Protein AF-A0A2A6PRW2-F1 (afdb_monomer_lite)

pLDDT: mean 80.62, std 13.6, range [30.33, 98.0]

Sequence (685 aa):
MENVDKSEASGDIAGIALSLSGGGLRATFFHLGVVAALRDWSLNGQSGLSLLRKIYSVSGGSITAAFILSRWNELHGSDEEFQRTIRALKEFGGAGVRGRLIRRWILAWVFLLPRKVMGGRAAFLEREYNRLFGDTRFRDVYLKTPAAPDLETLATSFTTGQLCSLSRRGFHRGFPSTATPSLPGRDLITLKKAVAISSAFPPLFPPVLVTKESFSYPDEATFHPPKELLSDGGVFDNLGLVKSLADNDSNMIVVSDAGAKFDWRLKQRFRWIFQRAVRSTDIMMSEMAKSTLALARVNNPVVCSITSITGGRFEYLSSAAQEQLPFVRTDLDIFSPREIDSLIAHGYGVCSHELSLRGFLQNGKDSLPNICAQTILGEQDGSRLQNLVSELRKSAKRKLGFFDWSDPMPSIGLGILVGAILFAFCLVPITIGHLRFIIADQDRRLKEDKVMRAKLDYACHGVSAAALKDEAWTKVQLGDYEEASKTAASVQECSRNDPDPFNTLGSVAFLQGKYKDAVPLFRSAYDLLPSPYFAANLAESLMESAGLAAGTEESRARREAIQFYRNLQSETSAQLSSQRILYKLAKASFYEKDYVEAKRLIVQVSTSYSEEGAKGQARILESAILLAQPSQSENRTAESVFTEGVNADPKFWRQIFLGGRKNRSDPYDNIVRVLGDKAKIWLEK

Radius of gyration: 41.62 Å; chains: 1; bounding box: 90×64×113 Å

Structure (mmCIF, N/CA/C/O backbone):
data_AF-A0A2A6PRW2-F1
#
_entry.id   AF-A0A2A6PRW2-F1
#
loop_
_atom_site.group_PDB
_atom_site.id
_atom_site.type_symbol
_atom_site.label_atom_id
_atom_site.label_alt_id
_atom_site.label_comp_id
_atom_site.label_asym_id
_atom_site.label_entity_id
_atom_site.label_seq_id
_atom_site.pdbx_PDB_ins_code
_atom_site.Cartn_x
_atom_site.Cartn_y
_atom_site.Cartn_z
_atom_site.occupancy
_atom_site.B_iso_or_equiv
_atom_site.auth_seq_id
_atom_site.auth_comp_id
_atom_site.auth_asym_id
_atom_site.auth_atom_id
_atom_site.pdbx_PDB_model_num
ATOM 1 N N . MET A 1 1 ? -9.917 -18.069 43.923 1.00 34.34 1 MET A N 1
ATOM 2 C CA . MET A 1 1 ? -10.766 -17.139 44.689 1.00 34.34 1 MET A CA 1
ATOM 3 C C . MET A 1 1 ? -9.830 -16.203 45.417 1.00 34.34 1 MET A C 1
ATOM 5 O O . MET A 1 1 ? -9.321 -16.560 46.465 1.00 34.34 1 MET A O 1
ATOM 9 N N . GLU A 1 2 ? -9.547 -15.062 44.807 1.00 31.28 2 GLU A N 1
ATOM 10 C CA . GLU A 1 2 ? -8.948 -13.911 45.474 1.00 31.28 2 GLU A CA 1
ATOM 11 C C . GLU A 1 2 ? -9.945 -12.781 45.222 1.00 31.28 2 GLU A C 1
ATOM 13 O O . GLU A 1 2 ? -10.332 -12.538 44.076 1.00 31.28 2 GLU A O 1
ATOM 18 N N . ASN A 1 3 ? -10.489 -12.234 46.308 1.00 30.34 3 ASN A N 1
ATOM 19 C CA . ASN A 1 3 ? -11.488 -11.176 46.289 1.00 30.34 3 ASN A CA 1
ATOM 20 C C . ASN A 1 3 ? -10.843 -9.911 45.720 1.00 30.34 3 ASN A C 1
ATOM 22 O O . ASN A 1 3 ? -10.186 -9.173 46.444 1.00 30.34 3 ASN A O 1
ATOM 26 N N . VAL A 1 4 ? -11.030 -9.671 44.423 1.00 35.00 4 VAL A N 1
ATOM 27 C CA . VAL A 1 4 ? -10.905 -8.325 43.865 1.00 35.00 4 VAL A CA 1
ATOM 28 C C . VAL A 1 4 ? -12.111 -7.547 44.375 1.00 35.00 4 VAL A C 1
ATOM 30 O O . VAL A 1 4 ? -13.254 -7.931 44.108 1.00 35.00 4 VAL A O 1
ATOM 33 N N . ASP A 1 5 ? -11.841 -6.513 45.165 1.00 31.03 5 ASP A N 1
ATOM 34 C CA . ASP A 1 5 ? -12.830 -5.595 45.714 1.00 31.03 5 ASP A CA 1
ATOM 35 C C . ASP A 1 5 ? -13.797 -5.129 44.616 1.00 31.03 5 ASP A C 1
ATOM 37 O O . ASP A 1 5 ? -13.428 -4.455 43.655 1.00 31.03 5 ASP A O 1
ATOM 41 N N . LYS A 1 6 ? -15.073 -5.507 44.753 1.00 35.41 6 LYS A N 1
ATOM 42 C CA . LYS A 1 6 ? -16.162 -5.101 43.848 1.00 35.41 6 LYS A CA 1
ATOM 43 C C . LYS A 1 6 ? -16.572 -3.630 44.030 1.00 35.41 6 LYS A C 1
ATOM 45 O O . LYS A 1 6 ? -17.520 -3.194 43.384 1.00 35.41 6 LYS A O 1
ATOM 50 N N . SER A 1 7 ? -15.906 -2.883 44.911 1.00 30.33 7 SER A N 1
ATOM 51 C CA . SER A 1 7 ? -16.274 -1.523 45.323 1.00 30.33 7 SER A CA 1
ATOM 52 C C . SER A 1 7 ? -15.557 -0.402 44.558 1.00 30.33 7 SER A C 1
ATOM 54 O O . SER A 1 7 ? -16.018 0.732 44.628 1.00 30.33 7 SER A O 1
ATOM 56 N N . GLU A 1 8 ? -14.497 -0.681 43.787 1.00 36.78 8 GLU A N 1
ATOM 57 C CA . GLU A 1 8 ? -13.760 0.358 43.033 1.00 36.78 8 GLU A CA 1
ATOM 58 C C . GLU A 1 8 ? -14.161 0.484 41.548 1.00 36.78 8 GLU A C 1
ATOM 60 O O . GLU A 1 8 ? -13.784 1.445 40.880 1.00 36.78 8 GLU A O 1
ATOM 65 N N . ALA A 1 9 ? -14.958 -0.442 41.001 1.00 43.72 9 ALA A N 1
ATOM 66 C CA . ALA A 1 9 ? -15.296 -0.453 39.569 1.00 43.72 9 ALA A CA 1
ATOM 67 C C . ALA A 1 9 ? -16.363 0.584 39.149 1.00 43.72 9 ALA A C 1
ATOM 69 O O . ALA A 1 9 ? -16.657 0.712 37.963 1.00 43.72 9 ALA A O 1
ATOM 70 N N . SER A 1 10 ? -16.938 1.331 40.095 1.00 44.06 10 SER A N 1
ATOM 71 C CA . SER A 1 10 ? -17.953 2.364 39.847 1.00 44.06 10 SER A CA 1
ATOM 72 C C . SER A 1 10 ? -17.402 3.782 40.023 1.00 44.06 10 SER A C 1
ATOM 74 O O . SER A 1 10 ? -18.044 4.625 40.647 1.00 44.06 10 SER A O 1
ATOM 76 N N . GLY A 1 11 ? -16.200 4.056 39.514 1.00 52.59 11 GLY A N 1
ATOM 77 C CA . GLY A 1 11 ? -15.813 5.438 39.227 1.00 52.59 11 GLY A CA 1
ATOM 78 C C . GLY A 1 11 ? -16.686 5.993 38.095 1.00 52.59 11 GLY A C 1
ATOM 79 O O . GLY A 1 11 ? -17.028 5.254 37.170 1.00 52.59 11 GLY A O 1
ATOM 80 N N . ASP A 1 12 ? -17.054 7.275 38.151 1.00 65.06 12 ASP A N 1
ATOM 81 C CA . ASP A 1 12 ? -17.785 7.938 37.063 1.00 65.06 12 ASP A CA 1
ATOM 82 C C . ASP A 1 12 ? -16.985 7.824 35.753 1.00 65.06 12 ASP A C 1
ATOM 84 O O . ASP A 1 12 ? -15.947 8.467 35.579 1.00 65.06 12 ASP A O 1
ATOM 88 N N . ILE A 1 13 ? -17.435 6.981 34.816 1.00 74.62 13 ILE A N 1
ATOM 89 C CA . ILE A 1 13 ? -16.811 6.861 33.492 1.00 74.62 13 ILE A CA 1
ATOM 90 C C . ILE A 1 13 ? -17.079 8.164 32.730 1.00 74.62 13 ILE A C 1
ATOM 92 O O . ILE A 1 13 ? -18.201 8.431 32.308 1.00 74.62 13 ILE A O 1
ATOM 96 N N . ALA A 1 14 ? -16.038 8.978 32.551 1.00 76.69 14 ALA A N 1
ATOM 97 C CA . ALA A 1 14 ? -16.114 10.290 31.911 1.00 76.69 14 ALA A CA 1
ATOM 98 C C . ALA A 1 14 ? -15.819 10.216 30.401 1.00 76.69 14 ALA A C 1
ATOM 100 O O . ALA A 1 14 ? -16.185 11.118 29.632 1.00 76.69 14 ALA A O 1
ATOM 101 N N . GLY A 1 15 ? -15.153 9.143 29.959 1.00 90.31 15 GLY A N 1
ATOM 102 C CA . GLY A 1 15 ? -14.845 8.921 28.555 1.00 90.31 15 GLY A CA 1
ATOM 103 C C . GLY A 1 15 ? -14.191 7.575 28.264 1.00 90.31 15 GLY A C 1
ATOM 104 O O . GLY A 1 15 ? -13.433 7.041 29.074 1.00 90.31 15 GLY A O 1
ATOM 105 N N . ILE A 1 16 ? -14.469 7.058 27.069 1.00 93.50 16 ILE A N 1
ATOM 106 C CA . ILE A 1 16 ? -13.956 5.779 26.579 1.00 93.50 16 ILE A CA 1
ATOM 107 C C . ILE A 1 16 ? -12.965 6.012 25.440 1.00 93.50 16 ILE A C 1
ATOM 109 O O . ILE A 1 16 ? -13.280 6.693 24.456 1.00 93.50 16 ILE A O 1
ATOM 113 N N . ALA A 1 17 ? -11.799 5.378 25.549 1.00 95.56 17 ALA A N 1
ATOM 114 C CA . ALA A 1 17 ? -10.868 5.175 24.448 1.00 95.56 17 ALA A CA 1
ATOM 115 C C . ALA A 1 17 ? -11.062 3.769 23.866 1.00 95.56 17 ALA A C 1
ATOM 117 O O . ALA A 1 17 ? -10.886 2.768 24.562 1.00 95.56 17 ALA A O 1
ATOM 118 N N . LEU A 1 18 ? -11.417 3.686 22.584 1.00 97.31 18 LEU A N 1
ATOM 119 C CA . LEU A 1 18 ? -11.612 2.420 21.877 1.00 97.31 18 LEU A CA 1
ATOM 120 C C . LEU A 1 18 ? -10.427 2.137 20.957 1.00 97.31 18 LEU A C 1
ATOM 122 O O . LEU A 1 18 ? -10.163 2.883 20.020 1.00 97.31 18 LEU A O 1
ATOM 126 N N . SER A 1 19 ? -9.739 1.030 21.200 1.00 97.12 19 SER A N 1
ATOM 127 C CA . SER A 1 19 ? -8.628 0.550 20.379 1.00 97.12 19 SER A CA 1
ATOM 128 C C . SER A 1 19 ? -9.098 -0.609 19.495 1.00 97.12 19 SER A C 1
ATOM 130 O O . SER A 1 19 ? -9.563 -1.628 20.005 1.00 97.12 19 SER A O 1
ATOM 132 N N . LEU A 1 20 ? -9.026 -0.444 18.172 1.00 98.00 20 LEU A N 1
ATOM 133 C CA . LEU A 1 20 ? -9.483 -1.406 17.166 1.00 98.00 20 LEU A CA 1
ATOM 134 C C . LEU A 1 20 ? -8.294 -1.974 16.391 1.00 98.00 20 LEU A C 1
ATOM 136 O O . LEU A 1 20 ? -7.663 -1.275 15.590 1.00 98.00 20 LEU A O 1
ATOM 140 N N . SER A 1 21 ? -8.017 -3.254 16.619 1.00 96.31 21 SER A N 1
ATOM 141 C CA . SER A 1 21 ? -6.842 -3.921 16.069 1.00 96.31 21 SER A CA 1
ATOM 142 C C . SER A 1 21 ? -6.860 -4.129 14.545 1.00 96.31 21 SER A C 1
ATOM 144 O O . SER A 1 21 ? -7.905 -4.093 13.894 1.00 96.31 21 SER A O 1
ATOM 146 N N . GLY A 1 22 ? -5.699 -4.453 13.975 1.00 93.25 22 GLY A N 1
ATOM 147 C CA . GLY A 1 22 ? -5.582 -4.917 12.593 1.00 93.25 22 GLY A CA 1
ATOM 148 C C . GLY A 1 22 ? -6.087 -6.351 12.366 1.00 93.25 22 GLY A C 1
ATOM 149 O O . GLY A 1 22 ? -6.290 -7.130 13.295 1.00 93.25 22 GLY A O 1
ATOM 150 N N . GLY A 1 23 ? -6.265 -6.725 11.091 1.00 87.88 23 GLY A N 1
ATOM 151 C CA . GLY A 1 23 ? -6.724 -8.073 10.700 1.00 87.88 23 GLY A CA 1
ATOM 152 C C . GLY A 1 23 ? -7.661 -8.142 9.485 1.00 87.88 23 GLY A C 1
ATOM 153 O O . GLY A 1 23 ? -8.370 -9.138 9.321 1.00 87.88 23 GLY A O 1
ATOM 154 N N . GLY A 1 24 ? -7.683 -7.098 8.646 1.00 89.81 24 GLY A N 1
ATOM 155 C CA . GLY A 1 24 ? -8.518 -6.991 7.441 1.00 89.81 24 GLY A CA 1
ATOM 156 C C . GLY A 1 24 ? -10.017 -7.167 7.704 1.00 89.81 24 GLY A C 1
ATOM 157 O O . GLY A 1 24 ? -10.504 -6.757 8.754 1.00 89.81 24 GLY A O 1
ATOM 158 N N . LEU A 1 25 ? -10.760 -7.777 6.770 1.00 91.88 25 LEU A N 1
ATOM 159 C CA . LEU A 1 25 ? -12.229 -7.857 6.868 1.00 91.88 25 LEU A CA 1
ATOM 160 C C . LEU A 1 25 ? -12.722 -8.642 8.089 1.00 91.88 25 LEU A C 1
ATOM 162 O O . LEU A 1 25 ? -13.770 -8.315 8.642 1.00 91.88 25 LEU A O 1
ATOM 166 N N . ARG A 1 26 ? -11.955 -9.634 8.562 1.00 93.25 26 ARG A N 1
ATOM 167 C CA . ARG A 1 26 ? -12.293 -10.342 9.803 1.00 93.25 26 ARG A CA 1
ATOM 168 C C . ARG A 1 26 ? -12.357 -9.379 10.985 1.00 93.25 26 ARG A C 1
ATOM 170 O O . ARG A 1 26 ? -13.332 -9.389 11.731 1.00 93.25 26 ARG A O 1
ATOM 177 N N . ALA A 1 27 ? -11.322 -8.552 11.122 1.00 95.06 27 ALA A N 1
ATOM 178 C CA . ALA A 1 27 ? -11.268 -7.514 12.139 1.00 95.06 27 ALA A CA 1
ATOM 179 C C . ALA A 1 27 ? -12.405 -6.510 11.950 1.00 95.06 27 ALA A C 1
ATOM 181 O O . ALA A 1 27 ? -13.137 -6.243 12.894 1.00 95.06 27 ALA A O 1
ATOM 182 N N . THR A 1 28 ? -12.638 -6.050 10.718 1.00 96.19 28 THR A N 1
ATOM 183 C CA . THR A 1 28 ? -13.727 -5.117 10.397 1.00 96.19 28 THR A CA 1
ATOM 184 C C . THR A 1 28 ? -15.079 -5.582 10.951 1.00 96.19 28 THR A C 1
ATOM 186 O O . THR A 1 28 ? -15.748 -4.835 11.669 1.00 96.19 28 THR A O 1
ATOM 189 N N . PHE A 1 29 ? -15.468 -6.830 10.678 1.00 95.50 29 PHE A N 1
ATOM 190 C CA . PHE A 1 29 ? -16.764 -7.362 11.107 1.00 95.50 29 PHE A CA 1
ATOM 191 C C . PHE A 1 29 ? -16.826 -7.702 12.596 1.00 95.50 29 PHE A C 1
ATOM 193 O O . PHE A 1 29 ? -17.838 -7.422 13.233 1.00 95.50 29 PHE A O 1
ATOM 200 N N . PHE A 1 30 ? -15.743 -8.214 13.181 1.00 96.19 30 PHE A N 1
ATOM 201 C CA . PHE A 1 30 ? -15.678 -8.419 14.629 1.00 96.19 30 PHE A CA 1
ATOM 202 C C . PHE A 1 30 ? -15.814 -7.094 15.397 1.00 96.19 30 PHE A C 1
ATOM 204 O O . PHE A 1 30 ? -16.624 -6.980 16.317 1.00 96.19 30 PHE A O 1
ATOM 211 N N . HIS A 1 31 ? -15.090 -6.053 14.974 1.00 97.44 31 HIS A N 1
ATOM 212 C CA . HIS A 1 31 ? -15.161 -4.721 15.577 1.00 97.44 31 HIS A CA 1
ATOM 213 C C . HIS A 1 31 ? -16.538 -4.076 15.420 1.00 97.44 31 HIS A C 1
ATOM 215 O O . HIS A 1 31 ? -16.992 -3.389 16.330 1.00 97.44 31 HIS A O 1
ATOM 221 N N . LEU A 1 32 ? -17.231 -4.320 14.302 1.00 95.44 32 LEU A N 1
ATOM 222 C CA . LEU A 1 32 ? -18.607 -3.856 14.128 1.00 95.44 32 LEU A CA 1
ATOM 223 C C . LEU A 1 32 ? -19.544 -4.460 15.188 1.00 95.44 32 LEU A C 1
ATOM 225 O O . LEU A 1 32 ? -20.414 -3.759 15.698 1.00 95.44 32 LEU A O 1
ATOM 229 N N . GLY A 1 33 ? -19.327 -5.725 15.563 1.00 94.19 33 GLY A N 1
ATOM 230 C CA . GLY A 1 33 ? -20.017 -6.371 16.681 1.00 94.19 33 GLY A CA 1
ATOM 231 C C . GLY A 1 33 ? -19.743 -5.696 18.026 1.00 94.19 33 GLY A C 1
ATOM 232 O O . GLY A 1 33 ? -20.675 -5.398 18.767 1.00 94.19 33 GLY A O 1
ATOM 233 N N . VAL A 1 34 ? -18.477 -5.380 18.317 1.00 95.38 34 VAL A N 1
ATOM 234 C CA . VAL A 1 34 ? -18.088 -4.648 19.540 1.00 95.38 34 VAL A CA 1
ATOM 235 C C . VAL A 1 34 ? -18.742 -3.266 19.600 1.00 95.38 34 VAL A C 1
ATOM 237 O O . VAL A 1 34 ? -19.254 -2.856 20.636 1.00 95.38 34 VAL A O 1
ATOM 240 N N . VAL A 1 35 ? -18.785 -2.556 18.477 1.00 94.56 35 VAL A N 1
ATOM 241 C CA . VAL A 1 35 ? -19.424 -1.236 18.378 1.00 94.56 35 VAL A CA 1
ATOM 242 C C . VAL A 1 35 ? -20.932 -1.338 18.583 1.00 94.56 35 VAL A C 1
ATOM 244 O O . VAL A 1 35 ? -21.507 -0.504 19.276 1.00 94.56 35 VAL A O 1
ATOM 247 N N . ALA A 1 36 ? -21.572 -2.374 18.038 1.00 91.94 36 ALA A N 1
ATOM 248 C CA . ALA A 1 36 ? -22.978 -2.652 18.304 1.00 91.94 36 ALA A CA 1
ATOM 249 C C . ALA A 1 36 ? -23.238 -2.939 19.795 1.00 91.94 36 ALA A C 1
ATOM 251 O O . ALA A 1 36 ? -24.240 -2.480 20.336 1.00 91.94 36 ALA A O 1
ATOM 252 N N . ALA A 1 37 ? -22.328 -3.636 20.484 1.00 91.00 37 ALA A N 1
ATOM 253 C CA . ALA A 1 37 ? -22.442 -3.862 21.925 1.00 91.00 37 ALA A CA 1
ATOM 254 C C . ALA A 1 37 ? -22.290 -2.561 22.726 1.00 91.00 37 ALA A C 1
ATOM 256 O O . ALA A 1 37 ? -23.057 -2.334 23.655 1.00 91.00 37 ALA A O 1
ATOM 257 N N . LEU A 1 38 ? -21.365 -1.677 22.338 1.00 91.75 38 LEU A N 1
ATOM 258 C CA . LEU A 1 38 ? -21.213 -0.353 22.955 1.00 91.75 38 LEU A CA 1
ATOM 259 C C . LEU A 1 38 ? -22.407 0.573 22.687 1.00 91.75 38 LEU A C 1
ATOM 261 O O . LEU A 1 38 ? -22.730 1.399 23.534 1.00 91.75 38 LEU A O 1
ATOM 265 N N . ARG A 1 39 ? -23.068 0.442 21.531 1.00 90.12 39 ARG A N 1
ATOM 266 C CA . ARG A 1 39 ? -24.319 1.151 21.220 1.00 90.12 39 ARG A CA 1
ATOM 267 C C . ARG A 1 39 ? -25.448 0.733 22.150 1.00 90.12 39 ARG A C 1
ATOM 269 O O . ARG A 1 39 ? -26.171 1.584 22.654 1.00 90.12 39 ARG A O 1
ATOM 276 N N . ASP A 1 40 ? -25.602 -0.571 22.335 1.00 86.81 40 ASP A N 1
ATOM 277 C CA . ASP A 1 40 ? -26.692 -1.145 23.121 1.00 86.81 40 ASP A CA 1
ATOM 278 C C . ASP A 1 40 ? -26.442 -1.061 24.632 1.00 86.81 40 ASP A C 1
ATOM 280 O O . ASP A 1 40 ? -27.383 -1.110 25.424 1.00 86.81 40 ASP A O 1
ATOM 284 N N . TRP A 1 41 ? -25.181 -0.940 25.040 1.00 86.94 41 TRP A N 1
ATOM 285 C CA . TRP A 1 41 ? -24.815 -0.689 26.422 1.00 86.94 41 TRP A CA 1
ATOM 286 C C . TRP A 1 41 ? -25.115 0.762 26.804 1.00 86.94 41 TRP A C 1
ATOM 288 O O . TRP A 1 41 ? -24.783 1.700 26.081 1.00 86.94 41 TRP A O 1
ATOM 298 N N . SER A 1 42 ? -25.723 0.936 27.976 1.00 83.62 42 SER A N 1
ATOM 299 C CA . SER A 1 42 ? -26.036 2.235 28.557 1.00 83.62 42 SER A CA 1
ATOM 300 C C . SER A 1 42 ? -25.487 2.323 29.975 1.00 83.62 42 SER A C 1
ATOM 302 O O . SER A 1 42 ? -25.660 1.400 30.772 1.00 83.62 42 SER A O 1
ATOM 304 N N . LEU A 1 43 ? -24.894 3.467 30.300 1.00 82.38 43 LEU A N 1
ATOM 305 C CA . LEU A 1 43 ? -24.426 3.831 31.630 1.00 82.38 43 LEU A CA 1
ATOM 306 C C . LEU A 1 43 ? -24.956 5.230 31.961 1.00 82.38 43 LEU A C 1
ATOM 308 O O . LEU A 1 43 ? -24.792 6.156 31.172 1.00 82.38 43 LEU A O 1
ATOM 312 N N . ASN A 1 44 ? -25.626 5.385 33.106 1.00 79.00 44 ASN A N 1
ATOM 313 C CA . ASN A 1 44 ? -26.205 6.663 33.550 1.00 79.00 44 ASN A CA 1
ATOM 314 C C . ASN A 1 44 ? -27.109 7.348 32.497 1.00 79.00 44 ASN A C 1
ATOM 316 O O . ASN A 1 44 ? -27.120 8.568 32.362 1.00 79.00 44 ASN A O 1
ATOM 320 N N . GLY A 1 45 ? -27.861 6.553 31.725 1.00 77.88 45 GLY A N 1
ATOM 321 C CA . GLY A 1 45 ? -28.759 7.043 30.671 1.00 77.88 45 GLY A CA 1
ATOM 322 C C . GLY A 1 45 ? -28.065 7.480 29.374 1.00 77.88 45 GLY A C 1
ATOM 323 O O . GLY A 1 45 ? -28.740 7.955 28.464 1.00 77.88 45 GLY A O 1
ATOM 324 N N . GLN A 1 46 ? -26.744 7.315 29.266 1.00 83.06 46 GLN A N 1
ATOM 325 C CA . GLN A 1 46 ? -25.980 7.557 28.045 1.00 83.06 46 GLN A CA 1
ATOM 326 C C . GLN A 1 46 ? -25.556 6.233 27.417 1.00 83.06 46 GLN A C 1
ATOM 328 O O . GLN A 1 46 ? -25.099 5.327 28.113 1.00 83.06 46 GLN A O 1
ATOM 333 N N . SER A 1 47 ? -25.670 6.125 26.092 1.00 87.06 47 SER A N 1
ATOM 334 C CA . SER A 1 47 ? -25.114 4.973 25.378 1.00 87.06 47 SER A CA 1
ATOM 335 C C . SER A 1 47 ? -23.585 4.964 25.474 1.00 87.06 47 SER A C 1
ATOM 337 O O . SER A 1 47 ? -22.951 6.023 25.522 1.00 87.06 47 SER A O 1
ATOM 339 N N . GLY A 1 48 ? -22.968 3.784 25.426 1.00 88.31 48 GLY A N 1
ATOM 340 C CA . GLY A 1 48 ? -21.512 3.653 25.384 1.00 88.31 48 GLY A CA 1
ATOM 341 C C . GLY A 1 48 ? -20.878 4.356 24.180 1.00 88.31 48 GLY A C 1
ATOM 342 O O . GLY A 1 48 ? -19.762 4.860 24.286 1.00 88.31 48 GLY A O 1
ATOM 343 N N . LEU A 1 49 ? -21.595 4.469 23.053 1.00 90.25 49 LEU A N 1
ATOM 344 C CA . LEU A 1 49 ? -21.146 5.286 21.918 1.00 90.25 49 LEU A CA 1
ATOM 345 C C . LEU A 1 49 ? -21.063 6.773 22.268 1.00 90.25 49 LEU A C 1
ATOM 347 O O . LEU A 1 49 ? -20.117 7.436 21.857 1.00 90.25 49 LEU A O 1
ATOM 351 N N . SER A 1 50 ? -22.006 7.296 23.049 1.00 90.19 50 SER A N 1
ATOM 352 C CA . SER A 1 50 ? -22.003 8.701 23.474 1.00 90.19 50 SER A CA 1
ATOM 353 C C . SER A 1 50 ? -20.863 9.021 24.449 1.00 90.19 50 SER A C 1
ATOM 355 O O . SER A 1 50 ? -20.411 10.163 24.515 1.00 90.19 50 SER A O 1
ATOM 357 N N . LEU A 1 51 ? -20.362 8.011 25.166 1.00 91.56 51 LEU A N 1
ATOM 358 C CA . LEU A 1 51 ? -19.190 8.115 26.042 1.00 91.56 51 LEU A CA 1
ATOM 359 C C . LEU A 1 51 ? -17.859 8.002 25.281 1.00 91.56 51 LEU A C 1
ATOM 361 O O . LEU A 1 51 ? -16.791 8.213 25.863 1.00 91.56 51 LEU A O 1
ATOM 365 N N . LEU A 1 52 ? -17.888 7.668 23.991 1.00 93.38 52 LEU A N 1
ATOM 366 C CA . LEU A 1 52 ? -16.687 7.459 23.197 1.00 93.38 52 LEU A CA 1
ATOM 367 C C . LEU A 1 52 ? -15.995 8.791 22.891 1.00 93.38 52 LEU A C 1
ATOM 369 O O . LEU A 1 52 ? -16.549 9.662 22.225 1.00 93.38 52 LEU A O 1
ATOM 373 N N . ARG A 1 53 ? -14.758 8.950 23.369 1.00 93.38 53 ARG A N 1
ATOM 374 C CA . ARG A 1 53 ? -13.965 10.177 23.180 1.00 93.38 53 ARG A CA 1
ATOM 375 C C . ARG A 1 53 ? -12.937 10.035 22.076 1.00 93.38 53 ARG A C 1
ATOM 377 O O . ARG A 1 53 ? -12.747 10.966 21.295 1.00 93.38 53 ARG A O 1
ATOM 384 N N . LYS A 1 54 ? -12.283 8.875 22.016 1.00 94.06 54 LYS A N 1
ATOM 385 C CA . LYS A 1 54 ? -11.218 8.592 21.056 1.00 94.06 54 LYS A CA 1
ATOM 386 C C . LYS A 1 54 ? -11.305 7.183 20.503 1.00 94.06 54 LYS A C 1
ATOM 388 O O . LYS A 1 54 ? -11.641 6.241 21.221 1.00 94.06 54 LYS A O 1
ATOM 393 N N . ILE A 1 55 ? -10.948 7.047 19.231 1.00 97.06 55 ILE A N 1
ATOM 394 C CA . ILE A 1 55 ? -10.777 5.759 18.565 1.00 97.06 55 ILE A CA 1
ATOM 395 C C . ILE A 1 55 ? -9.355 5.676 18.020 1.00 97.06 55 ILE A C 1
ATOM 397 O O . ILE A 1 55 ? -8.948 6.518 17.225 1.00 97.06 55 ILE A O 1
ATOM 401 N N . TYR A 1 56 ? -8.632 4.626 18.387 1.00 96.88 56 TYR A N 1
ATOM 402 C CA . TYR A 1 56 ? -7.349 4.257 17.797 1.00 96.88 56 TYR A CA 1
ATOM 403 C C . TYR A 1 56 ? -7.578 3.055 16.902 1.00 96.88 56 TYR A C 1
ATOM 405 O O . TYR A 1 56 ? -8.184 2.075 17.327 1.00 96.88 56 TYR A O 1
ATOM 413 N N . SER A 1 57 ? -7.154 3.126 15.645 1.00 97.69 57 SER A N 1
ATOM 414 C CA . SER A 1 57 ? -7.510 2.091 14.676 1.00 97.69 57 SER A CA 1
ATOM 415 C C . SER A 1 57 ? -6.354 1.698 13.777 1.00 97.69 57 SER A C 1
ATOM 417 O O . SER A 1 57 ? -5.548 2.542 13.381 1.00 97.69 57 SER A O 1
ATOM 419 N N . VAL A 1 58 ? -6.317 0.413 13.430 1.00 96.44 58 VAL A N 1
ATOM 420 C CA . VAL A 1 58 ? -5.285 -0.178 12.579 1.00 96.44 58 VAL A CA 1
ATOM 421 C C . VAL A 1 58 ? -5.941 -1.022 11.491 1.00 96.44 58 VAL A C 1
ATOM 423 O O . VAL A 1 58 ? -6.761 -1.888 11.789 1.00 96.44 58 VAL A O 1
ATOM 426 N N . SER A 1 59 ? -5.557 -0.832 10.228 1.00 94.44 59 SER A N 1
ATOM 427 C CA . SER A 1 59 ? -5.897 -1.730 9.116 1.00 94.44 59 SER A CA 1
ATOM 428 C C . SER A 1 59 ? -7.406 -2.025 9.020 1.00 94.44 59 SER A C 1
ATOM 430 O O . SER A 1 59 ? -8.207 -1.117 8.798 1.00 94.44 59 SER A O 1
ATOM 432 N N . GLY A 1 60 ? -7.830 -3.279 9.226 1.00 94.19 60 GLY A N 1
ATOM 433 C CA . GLY A 1 60 ? -9.245 -3.674 9.276 1.00 94.19 60 GLY A CA 1
ATOM 434 C C . GLY A 1 60 ? -10.082 -2.921 10.322 1.00 94.19 60 GLY A C 1
ATOM 435 O O . GLY A 1 60 ? -11.248 -2.619 10.058 1.00 94.19 60 GLY A O 1
ATOM 436 N N . GLY A 1 61 ? -9.487 -2.558 11.462 1.00 96.88 61 GLY A N 1
ATOM 437 C CA . GLY A 1 61 ? -10.083 -1.674 12.461 1.00 96.88 61 GLY A CA 1
ATOM 438 C C . GLY A 1 61 ? -10.305 -0.257 11.944 1.00 96.88 61 GLY A C 1
ATOM 439 O O . GLY A 1 61 ? -11.334 0.340 12.250 1.00 96.88 61 GLY A O 1
ATOM 440 N N . SER A 1 62 ? -9.419 0.263 11.090 1.00 97.75 62 SER A N 1
ATOM 441 C CA . SER A 1 62 ? -9.586 1.587 10.472 1.00 97.75 62 SER A CA 1
ATOM 442 C C . SER A 1 62 ? -10.744 1.633 9.481 1.00 97.75 62 SER A C 1
ATOM 444 O O . SER A 1 62 ? -11.391 2.670 9.365 1.00 97.75 62 SER A O 1
ATOM 446 N N . ILE A 1 63 ? -11.064 0.514 8.819 1.00 96.94 63 ILE A N 1
ATOM 447 C CA . ILE A 1 63 ? -12.264 0.412 7.973 1.00 96.94 63 ILE A CA 1
ATOM 448 C C . ILE A 1 63 ? -13.515 0.649 8.827 1.00 96.94 63 ILE A C 1
ATOM 450 O O . ILE A 1 63 ? -14.331 1.508 8.494 1.00 96.94 63 ILE A O 1
ATOM 454 N N . THR A 1 64 ? -13.641 -0.067 9.948 1.00 97.19 64 THR A N 1
ATOM 455 C CA . THR A 1 64 ? -14.777 0.068 10.872 1.00 97.19 64 THR A CA 1
ATOM 456 C C . THR A 1 64 ? -14.808 1.444 11.528 1.00 97.19 64 THR A C 1
ATOM 458 O O . THR A 1 64 ? -15.855 2.084 11.543 1.00 97.19 64 THR A O 1
ATOM 461 N N . ALA A 1 65 ? -13.667 1.942 12.004 1.00 97.31 65 ALA A N 1
ATOM 462 C CA . ALA A 1 65 ? -13.569 3.237 12.667 1.00 97.31 65 ALA A CA 1
ATOM 463 C C . ALA A 1 65 ? -13.975 4.400 11.751 1.00 97.31 65 ALA A C 1
ATOM 465 O O . ALA A 1 65 ? -14.806 5.224 12.127 1.00 97.31 65 ALA A O 1
ATOM 466 N N . ALA A 1 66 ? -13.438 4.446 10.527 1.00 96.81 66 ALA A N 1
ATOM 467 C CA . ALA A 1 66 ? -13.792 5.474 9.554 1.00 96.81 66 ALA A CA 1
ATOM 468 C C . ALA A 1 66 ? -15.251 5.350 9.098 1.00 96.81 66 ALA A C 1
ATOM 470 O O . ALA A 1 66 ? -15.916 6.363 8.883 1.00 96.81 66 ALA A O 1
ATOM 471 N N . PHE A 1 67 ? -15.769 4.121 8.983 1.00 95.88 67 PHE A N 1
ATOM 472 C CA . PHE A 1 67 ? -17.175 3.879 8.669 1.00 95.88 67 PHE A CA 1
ATOM 473 C C . PHE A 1 67 ? -18.089 4.457 9.745 1.00 95.88 67 PHE A C 1
ATOM 475 O O . PHE A 1 67 ? -18.994 5.225 9.417 1.00 95.88 67 PHE A O 1
ATOM 482 N N . ILE A 1 68 ? -17.790 4.172 11.012 1.00 93.25 68 ILE A N 1
ATOM 483 C CA . ILE A 1 68 ? -18.539 4.682 12.159 1.00 93.25 68 ILE A CA 1
ATOM 484 C C . ILE A 1 68 ? -18.472 6.196 12.236 1.00 93.25 68 ILE A C 1
ATOM 486 O O . ILE A 1 68 ? -19.504 6.849 12.352 1.00 93.25 68 ILE A O 1
ATOM 490 N N . LEU A 1 69 ? -17.271 6.756 12.096 1.00 94.12 69 LEU A N 1
ATOM 491 C CA . LEU A 1 69 ? -17.070 8.196 12.110 1.00 94.12 69 LEU A CA 1
ATOM 492 C C . LEU A 1 69 ? -17.903 8.874 11.009 1.00 94.12 69 LEU A C 1
ATOM 494 O O . LEU A 1 69 ? -18.651 9.806 11.283 1.00 94.12 69 LEU A O 1
ATOM 498 N N . SER A 1 70 ? -17.843 8.363 9.774 1.00 93.81 70 SER A N 1
ATOM 499 C CA . SER A 1 70 ? -18.553 8.940 8.621 1.00 93.81 70 SER A CA 1
ATOM 500 C C . SER A 1 70 ? -20.083 8.910 8.724 1.00 93.81 70 SER A C 1
ATOM 502 O O . SER A 1 70 ? -20.744 9.646 7.995 1.00 93.81 70 SER A O 1
ATOM 504 N N . ARG A 1 71 ? -20.637 8.056 9.594 1.00 92.88 71 ARG A N 1
ATOM 505 C CA . ARG A 1 71 ? -22.077 7.777 9.744 1.00 92.88 71 ARG A CA 1
ATOM 506 C C . ARG A 1 71 ? -22.534 7.913 11.200 1.00 92.88 71 ARG A C 1
ATOM 508 O O . ARG A 1 71 ? -23.504 7.289 11.614 1.00 92.88 71 ARG A O 1
ATOM 515 N N . TRP A 1 72 ? -21.829 8.723 11.991 1.00 92.62 72 TRP A N 1
ATOM 516 C CA . TRP A 1 72 ? -21.990 8.778 13.448 1.00 92.62 72 TRP A CA 1
ATOM 517 C C . TRP A 1 72 ? -23.432 9.031 13.909 1.00 92.62 72 TRP A C 1
ATOM 519 O O . TRP A 1 72 ? -23.908 8.362 14.826 1.00 92.62 72 TRP A O 1
ATOM 529 N N . ASN A 1 73 ? -24.139 9.955 13.248 1.00 90.81 73 ASN A N 1
ATOM 530 C CA . ASN A 1 73 ? -25.526 10.293 13.584 1.00 90.81 73 ASN A CA 1
ATOM 531 C C . ASN A 1 73 ? -26.482 9.125 13.295 1.00 90.81 73 ASN A C 1
ATOM 533 O O . ASN A 1 73 ? -27.283 8.773 14.153 1.00 90.81 73 ASN A O 1
ATOM 537 N N . GLU A 1 74 ? -26.353 8.490 12.127 1.00 89.81 74 GLU A N 1
ATOM 538 C CA . GLU A 1 74 ? -27.184 7.345 11.718 1.00 89.81 74 GLU A CA 1
ATOM 539 C C . GLU A 1 74 ? -27.017 6.155 12.677 1.00 89.81 74 GLU A C 1
ATOM 541 O O . GLU A 1 74 ? -27.955 5.406 12.936 1.00 89.81 74 GLU A O 1
ATOM 546 N N . LEU A 1 75 ? -25.822 5.992 13.257 1.00 87.44 75 LEU A N 1
ATOM 547 C CA . LEU A 1 75 ? -25.541 4.917 14.212 1.00 87.44 75 LEU A CA 1
ATOM 548 C C . LEU A 1 75 ? -26.169 5.147 15.596 1.00 87.44 75 LEU A C 1
ATOM 550 O O . LEU A 1 75 ? -26.406 4.174 16.314 1.00 87.44 75 LEU A O 1
ATOM 554 N N . HIS A 1 76 ? -26.465 6.401 15.950 1.00 86.69 76 HIS A N 1
ATOM 555 C CA . HIS A 1 76 ? -27.265 6.762 17.129 1.00 86.69 76 HIS A CA 1
ATOM 556 C C . HIS A 1 76 ? -28.776 6.699 16.860 1.00 86.69 76 HIS A C 1
ATOM 558 O O . HIS A 1 76 ? -29.566 6.866 17.788 1.00 86.69 76 HIS A O 1
ATOM 564 N N . GLY A 1 77 ? -29.173 6.476 15.605 1.00 86.00 77 GLY A N 1
ATOM 565 C CA . GLY A 1 77 ? -30.561 6.357 15.190 1.00 86.00 77 GLY A CA 1
ATOM 566 C C . GLY A 1 77 ? -31.246 5.078 15.674 1.00 86.00 77 GLY A C 1
ATOM 567 O O . GLY A 1 77 ? -30.729 4.316 16.504 1.00 86.00 77 GLY A O 1
ATOM 568 N N . SER A 1 78 ? -32.435 4.829 15.122 1.00 87.00 78 SER A N 1
ATOM 569 C CA . SER A 1 78 ? -33.219 3.632 15.441 1.00 87.00 78 SER A CA 1
ATOM 570 C C . SER A 1 78 ? -32.487 2.346 15.037 1.00 87.00 78 SER A C 1
ATOM 572 O O . SER A 1 78 ? -31.532 2.362 14.255 1.00 87.00 78 SER A O 1
ATOM 574 N N . ASP A 1 79 ? -32.940 1.201 15.549 1.00 83.88 79 ASP A N 1
ATOM 575 C CA . ASP A 1 79 ? -32.361 -0.096 15.184 1.00 83.88 79 ASP A CA 1
ATOM 576 C C . ASP A 1 79 ? -32.457 -0.358 13.668 1.00 83.88 79 ASP A C 1
ATOM 578 O O . ASP A 1 79 ? -31.526 -0.916 13.083 1.00 83.88 79 ASP A O 1
ATOM 582 N N . GLU A 1 80 ? -33.530 0.089 13.005 1.00 85.38 80 GLU A N 1
ATOM 583 C CA . GLU A 1 80 ? -33.707 -0.019 11.551 1.00 85.38 80 GLU A CA 1
ATOM 584 C C . GLU A 1 80 ? -32.740 0.876 10.771 1.00 85.38 80 GLU A C 1
ATOM 586 O O . GLU A 1 80 ? -32.240 0.474 9.715 1.00 85.38 80 GLU A O 1
ATOM 591 N N . GLU A 1 81 ? -32.486 2.089 11.264 1.00 89.00 81 GLU A N 1
ATOM 592 C CA . GLU A 1 81 ? -31.514 2.999 10.662 1.00 89.00 81 GLU A CA 1
ATOM 593 C C . GLU A 1 81 ? -30.108 2.412 10.765 1.00 89.00 81 GLU A C 1
ATOM 595 O O . GLU A 1 81 ? -29.446 2.239 9.740 1.00 89.00 81 GLU A O 1
ATOM 600 N N . PHE A 1 82 ? -29.728 1.947 11.957 1.00 88.00 82 PHE A N 1
ATOM 601 C CA . PHE A 1 82 ? -28.470 1.246 12.181 1.00 88.00 82 PHE A CA 1
ATOM 602 C C . PHE A 1 82 ? -28.305 0.047 11.228 1.00 88.00 82 PHE A C 1
ATOM 604 O O . PHE A 1 82 ? -27.261 -0.081 10.582 1.00 88.00 82 PHE A O 1
ATOM 611 N N . GLN A 1 83 ? -29.338 -0.796 11.057 1.00 85.25 83 GLN A N 1
ATOM 612 C CA . GLN A 1 83 ? -29.308 -1.914 10.094 1.00 85.25 83 GLN A CA 1
ATOM 613 C C . GLN A 1 83 ? -29.026 -1.461 8.666 1.00 85.25 83 GLN A C 1
ATOM 615 O O . GLN A 1 83 ? -28.234 -2.076 7.943 1.00 85.25 83 GLN A O 1
ATOM 620 N N . ARG A 1 84 ? -29.738 -0.421 8.228 1.00 88.69 84 ARG A N 1
ATOM 621 C CA . ARG A 1 84 ? -29.625 0.102 6.869 1.00 88.69 84 ARG A CA 1
ATOM 622 C C . ARG A 1 84 ? -28.220 0.635 6.630 1.00 88.69 84 ARG A C 1
ATOM 624 O O . ARG A 1 84 ? -27.639 0.337 5.589 1.00 88.69 84 ARG A O 1
ATOM 631 N N . THR A 1 85 ? -27.668 1.346 7.607 1.00 90.88 85 THR A N 1
ATOM 632 C CA . THR A 1 85 ? -26.319 1.902 7.553 1.00 90.88 85 THR A CA 1
ATOM 633 C C . THR A 1 85 ? -25.287 0.786 7.424 1.00 90.88 85 THR A C 1
ATOM 635 O O . THR A 1 85 ? -24.559 0.745 6.431 1.00 90.88 85 THR A O 1
ATOM 638 N N . ILE A 1 86 ? -25.255 -0.186 8.345 1.00 90.81 86 ILE A N 1
ATOM 639 C CA . ILE A 1 86 ? -24.222 -1.239 8.339 1.00 90.81 86 ILE A CA 1
ATOM 640 C C . ILE A 1 86 ? -24.283 -2.168 7.118 1.00 90.81 86 ILE A C 1
ATOM 642 O O . ILE A 1 86 ? -23.281 -2.810 6.794 1.00 90.81 86 ILE A O 1
ATOM 646 N N . ARG A 1 87 ? -25.427 -2.245 6.419 1.00 90.12 87 ARG A N 1
ATOM 647 C CA . ARG A 1 87 ? -25.580 -3.057 5.203 1.00 90.12 87 ARG A CA 1
ATOM 648 C C . ARG A 1 87 ? -24.543 -2.688 4.145 1.00 90.12 87 ARG A C 1
ATOM 650 O O . ARG A 1 87 ? -23.959 -3.589 3.553 1.00 90.12 87 ARG A O 1
ATOM 657 N N . ALA A 1 88 ? -24.232 -1.401 3.991 1.00 91.44 88 ALA A N 1
ATOM 658 C CA . ALA A 1 88 ? -23.201 -0.939 3.062 1.00 91.44 88 ALA A CA 1
ATOM 659 C C . ALA A 1 88 ? -21.813 -1.534 3.380 1.00 91.44 88 ALA A C 1
ATOM 661 O O . ALA A 1 88 ? -21.056 -1.888 2.475 1.00 91.44 88 ALA A O 1
ATOM 662 N N . LEU A 1 89 ? -21.481 -1.695 4.668 1.00 92.19 89 LEU A N 1
ATOM 663 C CA . LEU A 1 89 ? -20.222 -2.314 5.089 1.00 92.19 89 LEU A CA 1
ATOM 664 C C . LEU A 1 89 ? -20.231 -3.837 4.873 1.00 92.19 89 LEU A C 1
ATOM 666 O O . LEU A 1 89 ? -19.221 -4.399 4.443 1.00 92.19 89 LEU A O 1
ATOM 670 N N . LYS A 1 90 ? -21.371 -4.506 5.105 1.00 91.19 90 LYS A N 1
ATOM 671 C CA . LYS A 1 90 ? -21.542 -5.940 4.796 1.00 91.19 90 LYS A CA 1
ATOM 672 C C . LYS A 1 90 ? -21.403 -6.204 3.288 1.00 91.19 90 LYS A C 1
ATOM 674 O O . LYS A 1 90 ? -20.641 -7.081 2.884 1.00 91.19 90 LYS A O 1
ATOM 679 N N . GLU A 1 91 ? -22.065 -5.404 2.452 1.00 90.06 91 GLU A N 1
ATOM 680 C CA . GLU A 1 91 ? -21.980 -5.473 0.985 1.00 90.06 91 GLU A CA 1
ATOM 681 C C . GLU A 1 91 ? -20.548 -5.252 0.483 1.00 90.06 91 GLU A C 1
ATOM 683 O O . GLU A 1 91 ? -20.082 -5.961 -0.412 1.00 90.06 91 GLU A O 1
ATOM 688 N N . PHE A 1 92 ? -19.806 -4.331 1.104 1.00 89.88 92 PHE A N 1
ATOM 689 C CA . PHE A 1 92 ? -18.397 -4.114 0.783 1.00 89.88 92 PHE A CA 1
ATOM 690 C C . PHE A 1 92 ? -17.534 -5.362 1.023 1.00 89.88 92 PHE A C 1
ATOM 692 O O . PHE A 1 92 ? -16.726 -5.714 0.159 1.00 89.88 92 PHE A O 1
ATOM 699 N N . GLY A 1 93 ? -17.719 -6.078 2.140 1.00 86.38 93 GLY A N 1
ATOM 700 C CA . GLY A 1 93 ? -16.998 -7.339 2.375 1.00 86.38 93 GLY A CA 1
ATOM 701 C C . GLY A 1 93 ? -17.430 -8.482 1.457 1.00 86.38 93 GLY A C 1
ATOM 702 O O . GLY A 1 93 ? -16.622 -9.353 1.138 1.00 86.38 93 GLY A O 1
ATOM 703 N N . GLY A 1 94 ? -18.670 -8.453 0.964 1.00 82.38 94 GLY A N 1
ATOM 704 C CA . GLY A 1 94 ? -19.154 -9.371 -0.069 1.00 82.38 94 GLY A CA 1
ATOM 705 C C . GLY A 1 94 ? -18.598 -9.082 -1.469 1.00 82.38 94 GLY A C 1
ATOM 706 O O . GLY A 1 94 ? -18.692 -9.927 -2.355 1.00 82.38 94 GLY A O 1
ATOM 707 N N . ALA A 1 95 ? -17.985 -7.916 -1.693 1.00 76.50 95 ALA A N 1
ATOM 708 C CA . ALA A 1 95 ? -17.611 -7.483 -3.034 1.00 76.50 95 ALA A CA 1
ATOM 709 C C . ALA A 1 95 ? -16.313 -8.114 -3.569 1.00 76.50 95 ALA A C 1
ATOM 711 O O . ALA A 1 95 ? -16.108 -8.077 -4.775 1.00 76.50 95 ALA A O 1
ATOM 712 N N . GLY A 1 96 ? -15.398 -8.643 -2.749 1.00 74.88 96 GLY A N 1
ATOM 713 C CA . GLY A 1 96 ? -14.171 -9.292 -3.254 1.00 74.88 96 GLY A CA 1
ATOM 714 C C . GLY A 1 96 ? -13.078 -8.343 -3.761 1.00 74.88 96 GLY A C 1
ATOM 715 O O . GLY A 1 96 ? -12.598 -8.455 -4.894 1.00 74.88 96 GLY A O 1
ATOM 716 N N . VAL A 1 97 ? -12.649 -7.406 -2.914 1.00 75.12 97 VAL A N 1
ATOM 717 C CA . VAL A 1 97 ? -11.640 -6.372 -3.224 1.00 75.12 97 VAL A CA 1
ATOM 718 C C . VAL A 1 97 ? -10.297 -6.975 -3.669 1.00 75.12 97 VAL A C 1
ATOM 720 O O . VAL A 1 97 ? -9.709 -6.545 -4.666 1.00 75.12 97 VAL A O 1
ATOM 723 N N . ARG A 1 98 ? -9.811 -8.012 -2.972 1.00 73.69 98 ARG A N 1
ATOM 724 C CA . ARG A 1 98 ? -8.536 -8.681 -3.277 1.00 73.69 98 ARG A CA 1
ATOM 725 C C . ARG A 1 98 ? -8.562 -9.392 -4.627 1.00 73.69 98 ARG A C 1
ATOM 727 O O . ARG A 1 98 ? -7.576 -9.325 -5.358 1.00 73.69 98 ARG A O 1
ATOM 734 N N . GLY A 1 99 ? -9.661 -10.076 -4.953 1.00 69.06 99 GLY A N 1
ATOM 735 C CA . GLY A 1 99 ? -9.824 -10.779 -6.228 1.00 69.06 99 GLY A CA 1
ATOM 736 C C . GLY A 1 99 ? -9.647 -9.827 -7.409 1.00 69.06 99 GLY A C 1
ATOM 737 O O . GLY A 1 99 ? -8.811 -10.075 -8.278 1.00 69.06 99 GLY A O 1
ATOM 738 N N . ARG A 1 100 ? -10.329 -8.673 -7.371 1.00 72.19 100 ARG A N 1
ATOM 739 C CA . ARG A 1 100 ? -10.172 -7.609 -8.378 1.00 72.19 100 ARG A CA 1
ATOM 740 C C . ARG A 1 100 ? -8.731 -7.112 -8.494 1.00 72.19 100 ARG A C 1
ATOM 742 O O . ARG A 1 100 ? -8.227 -6.956 -9.606 1.00 72.19 100 ARG A O 1
ATOM 749 N N . LEU A 1 101 ? -8.055 -6.883 -7.364 1.00 71.69 101 LEU A N 1
ATOM 750 C CA . LEU A 1 101 ? -6.657 -6.440 -7.348 1.00 71.69 101 LEU A CA 1
ATOM 751 C C . LEU A 1 101 ? -5.726 -7.465 -8.011 1.00 71.69 101 LEU A C 1
ATOM 753 O O . LEU A 1 101 ? -4.923 -7.102 -8.869 1.00 71.69 101 LEU A O 1
ATOM 757 N N . ILE A 1 102 ? -5.823 -8.738 -7.611 1.00 70.00 102 ILE A N 1
ATOM 758 C CA . ILE A 1 102 ? -4.953 -9.810 -8.113 1.00 70.00 102 ILE A CA 1
ATOM 759 C C . ILE A 1 102 ? -5.180 -10.026 -9.611 1.00 70.00 102 ILE A C 1
ATOM 761 O O . ILE A 1 102 ? -4.205 -10.101 -10.355 1.00 70.00 102 ILE A O 1
ATOM 765 N N . ARG A 1 103 ? -6.439 -10.066 -10.071 1.00 72.00 103 ARG A N 1
ATOM 766 C CA . ARG A 1 103 ? -6.768 -10.209 -11.498 1.00 72.00 103 ARG A CA 1
ATOM 767 C C . ARG A 1 103 ? -6.161 -9.083 -12.324 1.00 72.00 103 ARG A C 1
ATOM 769 O O . ARG A 1 103 ? -5.464 -9.346 -13.298 1.00 72.00 103 ARG A O 1
ATOM 776 N N . ARG A 1 104 ? -6.337 -7.832 -11.888 1.00 72.38 104 ARG A N 1
ATOM 777 C CA . ARG A 1 104 ? -5.715 -6.664 -12.528 1.00 72.38 104 ARG A CA 1
ATOM 778 C C . ARG A 1 104 ? -4.194 -6.790 -12.565 1.00 72.38 104 ARG A C 1
ATOM 780 O O . ARG A 1 104 ? -3.594 -6.570 -13.606 1.00 72.38 104 ARG A O 1
ATOM 787 N N . TRP A 1 105 ? -3.565 -7.188 -11.465 1.00 69.00 105 TRP A N 1
ATOM 788 C CA . TRP A 1 105 ? -2.112 -7.333 -11.408 1.00 69.00 105 TRP A CA 1
ATOM 789 C C . TRP A 1 105 ? -1.573 -8.425 -12.344 1.00 69.00 105 TRP A C 1
ATOM 791 O O . TRP A 1 105 ? -0.603 -8.180 -13.056 1.00 69.00 105 TRP A O 1
ATOM 801 N N . ILE A 1 106 ? -2.211 -9.597 -12.392 1.00 69.75 106 ILE A N 1
ATOM 802 C CA . ILE A 1 106 ? -1.819 -10.689 -13.297 1.00 69.75 106 ILE A CA 1
ATOM 803 C C . ILE A 1 106 ? -1.954 -10.245 -14.751 1.00 69.75 106 ILE A C 1
ATOM 805 O O . ILE A 1 106 ? -1.025 -10.423 -15.532 1.00 69.75 106 ILE A O 1
ATOM 809 N N . LEU A 1 107 ? -3.070 -9.604 -15.102 1.00 67.94 107 LEU A N 1
ATOM 810 C CA . LEU A 1 107 ? -3.297 -9.094 -16.453 1.00 67.94 107 LEU A CA 1
ATOM 811 C C . LEU A 1 107 ? -2.280 -8.009 -16.831 1.00 67.94 107 LEU A C 1
ATOM 813 O O . LEU A 1 107 ? -1.803 -8.000 -17.959 1.00 67.94 107 LEU A O 1
ATOM 817 N N . ALA A 1 108 ? -1.883 -7.149 -15.886 1.00 65.94 108 ALA A N 1
ATOM 818 C CA . ALA A 1 108 ? -0.827 -6.158 -16.099 1.00 65.94 108 ALA A CA 1
ATOM 819 C C . ALA A 1 108 ? 0.485 -6.803 -16.558 1.00 65.94 108 ALA A C 1
ATOM 821 O O . ALA A 1 108 ? 1.127 -6.321 -17.487 1.00 65.94 108 ALA A O 1
ATOM 822 N N . TRP A 1 109 ? 0.873 -7.888 -15.885 1.00 65.12 109 TRP A N 1
ATOM 823 C CA . TRP A 1 109 ? 2.095 -8.628 -16.181 1.00 65.12 109 TRP A CA 1
ATOM 824 C C . TRP A 1 109 ? 1.991 -9.416 -17.484 1.00 65.12 109 TRP A C 1
ATOM 826 O O . TRP A 1 109 ? 2.903 -9.341 -18.299 1.00 65.12 109 TRP A O 1
ATOM 836 N N . VAL A 1 110 ? 0.884 -10.136 -17.692 1.00 69.12 110 VAL A N 1
ATOM 837 C CA . VAL A 1 110 ? 0.662 -10.956 -18.895 1.00 69.12 110 VAL A CA 1
ATOM 838 C C . VAL A 1 110 ? 0.623 -10.096 -20.157 1.00 69.12 110 VAL A C 1
ATOM 840 O O . VAL A 1 110 ? 1.175 -10.491 -21.178 1.00 69.12 110 VAL A O 1
ATOM 843 N N . PHE A 1 111 ? 0.017 -8.909 -20.087 1.00 67.44 111 PHE A N 1
ATOM 844 C CA . PHE A 1 111 ? -0.167 -8.032 -21.246 1.00 67.44 111 PHE A CA 1
ATOM 845 C C . PHE A 1 111 ? 0.807 -6.851 -21.294 1.00 67.44 111 PHE A C 1
ATOM 847 O O . PHE A 1 111 ? 0.589 -5.926 -22.072 1.00 67.44 111 PHE A O 1
ATOM 854 N N . LEU A 1 112 ? 1.863 -6.864 -20.464 1.00 65.38 112 LEU A N 1
ATOM 855 C CA . LEU A 1 112 ? 2.884 -5.806 -20.371 1.00 65.38 112 LEU A CA 1
ATOM 856 C C . LEU A 1 112 ? 2.282 -4.388 -20.321 1.00 65.38 112 LEU A C 1
ATOM 858 O O . LEU A 1 112 ? 2.857 -3.426 -20.836 1.00 65.38 112 LEU A O 1
ATOM 862 N N . LEU A 1 113 ? 1.103 -4.249 -19.706 1.00 62.22 113 LEU A N 1
ATOM 863 C CA . LEU A 1 113 ? 0.369 -2.990 -19.714 1.00 62.22 113 LEU A CA 1
ATOM 864 C C . LEU A 1 113 ? 1.178 -1.926 -18.956 1.00 62.22 113 LEU A C 1
ATOM 866 O O . LEU A 1 113 ? 1.703 -2.211 -17.870 1.00 62.22 113 LEU A O 1
ATOM 870 N N . PRO A 1 114 ? 1.279 -0.684 -19.472 1.00 60.53 114 PRO A N 1
ATOM 871 C CA . PRO A 1 114 ? 2.100 0.338 -18.839 1.00 60.53 114 PRO A CA 1
ATOM 872 C C . PRO A 1 114 ? 1.646 0.581 -17.396 1.00 60.53 114 PRO A C 1
ATOM 874 O O . PRO A 1 114 ? 0.470 0.847 -17.142 1.00 60.53 114 PRO A O 1
ATOM 877 N N . ARG A 1 115 ? 2.585 0.580 -16.436 1.00 58.62 115 ARG A N 1
ATOM 878 C CA . ARG A 1 115 ? 2.291 0.829 -15.005 1.00 58.62 115 ARG A CA 1
ATOM 879 C C . ARG A 1 115 ? 1.498 2.122 -14.761 1.00 58.62 115 ARG A C 1
ATOM 881 O O . ARG A 1 115 ? 0.708 2.179 -13.822 1.00 58.62 115 ARG A O 1
ATOM 888 N N . LYS A 1 116 ? 1.670 3.132 -15.622 1.00 57.53 116 LYS A N 1
ATOM 889 C CA . LYS A 1 116 ? 0.922 4.401 -15.585 1.00 57.53 116 LYS A CA 1
ATOM 890 C C . LYS A 1 116 ? -0.585 4.231 -15.844 1.00 57.53 116 LYS A C 1
ATOM 892 O O . LYS A 1 116 ? -1.363 5.002 -15.302 1.00 57.53 116 LYS A O 1
ATOM 897 N N . VAL A 1 117 ? -0.996 3.221 -16.616 1.00 52.06 117 VAL A N 1
ATOM 898 C CA . VAL A 1 117 ? -2.403 2.970 -16.984 1.00 52.06 117 VAL A CA 1
ATOM 899 C C . VAL A 1 117 ? -3.162 2.248 -15.863 1.00 52.06 117 VAL A C 1
ATOM 901 O O . VAL A 1 117 ? -4.346 2.497 -15.656 1.00 52.06 117 VAL A O 1
ATOM 904 N N . MET A 1 118 ? -2.494 1.380 -15.095 1.00 53.28 118 MET A N 1
ATOM 905 C CA . MET A 1 118 ? -3.163 0.565 -14.066 1.00 53.28 118 MET A CA 1
ATOM 906 C C . MET A 1 118 ? -3.122 1.157 -12.652 1.00 53.28 118 MET A C 1
ATOM 908 O O . MET A 1 118 ? -3.962 0.797 -11.824 1.00 53.28 118 MET A O 1
ATOM 912 N N . GLY A 1 119 ? -2.200 2.088 -12.382 1.00 59.16 119 GLY A N 1
ATOM 913 C CA . GLY A 1 119 ? -1.977 2.642 -11.045 1.00 59.16 119 GLY A CA 1
ATOM 914 C C . GLY A 1 119 ? -1.283 1.655 -10.091 1.00 59.16 119 GLY A C 1
ATOM 915 O O . GLY A 1 119 ? -1.165 0.460 -10.362 1.00 59.16 119 GLY A O 1
ATOM 916 N N . GLY A 1 120 ? -0.772 2.155 -8.962 1.00 74.25 120 GLY A N 1
ATOM 917 C CA . GLY A 1 120 ? -0.135 1.320 -7.935 1.00 74.25 120 GLY A CA 1
ATOM 918 C C . GLY A 1 120 ? -1.145 0.504 -7.113 1.00 74.25 120 GLY A C 1
ATOM 919 O O . GLY A 1 120 ? -2.291 0.914 -6.952 1.00 74.25 120 GLY A O 1
ATOM 920 N N . ARG A 1 121 ? -0.716 -0.628 -6.524 1.00 80.38 121 ARG A N 1
ATOM 921 C CA . ARG A 1 121 ? -1.576 -1.491 -5.674 1.00 80.38 121 ARG A CA 1
ATOM 922 C C . ARG A 1 121 ? -2.239 -0.723 -4.518 1.00 80.38 121 ARG A C 1
ATOM 924 O O . ARG A 1 121 ? -3.402 -0.965 -4.221 1.00 80.38 121 ARG A O 1
ATOM 931 N N . ALA A 1 122 ? -1.520 0.214 -3.901 1.00 83.06 122 ALA A N 1
ATOM 932 C CA . ALA A 1 122 ? -2.063 1.063 -2.841 1.00 83.06 122 ALA A CA 1
ATOM 933 C C . ALA A 1 122 ? -3.108 2.072 -3.355 1.00 83.06 122 ALA A C 1
ATOM 935 O O . ALA A 1 122 ? -4.144 2.259 -2.727 1.00 83.06 122 ALA A O 1
ATOM 936 N N . ALA A 1 123 ? -2.896 2.654 -4.541 1.00 85.19 123 ALA A N 1
ATOM 937 C CA . ALA A 1 123 ? -3.876 3.541 -5.172 1.00 85.19 123 ALA A CA 1
ATOM 938 C C . ALA A 1 123 ? -5.162 2.790 -5.567 1.00 85.19 123 ALA A C 1
ATOM 940 O O . ALA A 1 123 ? -6.258 3.345 -5.517 1.00 85.19 123 ALA A O 1
ATOM 941 N N . PHE A 1 124 ? -5.047 1.508 -5.938 1.00 84.69 124 PHE A N 1
ATOM 942 C CA . PHE A 1 124 ? -6.215 0.649 -6.138 1.00 84.69 124 PHE A CA 1
ATOM 943 C C . PHE A 1 124 ? -6.995 0.446 -4.834 1.00 84.69 124 PHE A C 1
ATOM 945 O O . PHE A 1 124 ? -8.216 0.560 -4.839 1.00 84.69 124 PHE A O 1
ATOM 952 N N . LEU A 1 125 ? -6.297 0.185 -3.725 1.00 87.25 125 LEU A N 1
ATOM 953 C CA . LEU A 1 125 ? -6.922 0.028 -2.413 1.00 87.25 125 LEU A CA 1
ATOM 954 C C . LEU A 1 125 ? -7.684 1.298 -1.991 1.00 87.25 125 LEU A C 1
ATOM 956 O O . LEU A 1 125 ? -8.848 1.214 -1.609 1.00 87.25 125 LEU A O 1
ATOM 960 N N . GLU A 1 126 ? -7.080 2.476 -2.161 1.00 91.19 126 GLU A N 1
ATOM 961 C CA . GLU A 1 126 ? -7.743 3.768 -1.931 1.00 91.19 126 GLU A CA 1
ATOM 962 C C . GLU A 1 126 ? -9.001 3.945 -2.798 1.00 91.19 126 GLU A C 1
ATOM 964 O O . GLU A 1 126 ? -10.048 4.378 -2.311 1.00 91.19 126 GLU A O 1
ATOM 969 N N . ARG A 1 127 ? -8.938 3.559 -4.080 1.00 88.69 127 ARG A N 1
ATOM 970 C CA . ARG A 1 127 ? -10.090 3.611 -4.994 1.00 88.69 127 ARG A CA 1
ATOM 971 C C . ARG A 1 127 ? -11.222 2.678 -4.563 1.00 88.69 127 ARG A C 1
ATOM 973 O O . ARG A 1 127 ? -12.386 3.002 -4.774 1.00 88.69 127 ARG A O 1
ATOM 980 N N . GLU A 1 128 ? -10.911 1.531 -3.975 1.00 88.44 128 GLU A N 1
ATOM 981 C CA . GLU A 1 128 ? -11.925 0.612 -3.455 1.00 88.44 128 GLU A CA 1
ATOM 982 C C . GLU A 1 128 ? -12.592 1.183 -2.197 1.00 88.44 128 GLU A C 1
ATOM 984 O O . GLU A 1 128 ? -13.819 1.160 -2.099 1.00 88.44 128 GLU A O 1
ATOM 989 N N . TYR A 1 129 ? -11.828 1.823 -1.307 1.00 92.88 129 TYR A N 1
ATOM 990 C CA . TYR A 1 129 ? -12.383 2.544 -0.156 1.00 92.88 129 TYR A CA 1
ATOM 991 C C . TYR A 1 129 ? -13.199 3.789 -0.532 1.00 92.88 129 TYR A C 1
ATOM 993 O O . TYR A 1 129 ? -14.086 4.191 0.222 1.00 92.88 129 TYR A O 1
ATOM 1001 N N . ASN A 1 130 ? -13.002 4.351 -1.728 1.00 92.88 130 ASN A N 1
ATOM 1002 C CA . ASN A 1 130 ? -13.871 5.406 -2.257 1.00 92.88 130 ASN A CA 1
ATOM 1003 C C . ASN A 1 130 ? -15.349 4.983 -2.337 1.00 92.88 130 ASN A C 1
ATOM 1005 O O . ASN A 1 130 ? -16.223 5.836 -2.250 1.00 92.88 130 ASN A O 1
ATOM 1009 N N . ARG A 1 131 ? -15.651 3.683 -2.469 1.00 89.88 131 ARG A N 1
ATOM 1010 C CA . ARG A 1 131 ? -17.040 3.187 -2.485 1.00 89.88 131 ARG A CA 1
ATOM 1011 C C . ARG A 1 131 ? -17.743 3.339 -1.133 1.00 89.88 131 ARG A C 1
ATOM 1013 O O . ARG A 1 131 ? -18.959 3.458 -1.103 1.00 89.88 131 ARG A O 1
ATOM 1020 N N . LEU A 1 132 ? -16.986 3.334 -0.032 1.00 91.44 132 LEU A N 1
ATOM 1021 C CA . LEU A 1 132 ? -17.520 3.486 1.326 1.00 91.44 132 LEU A CA 1
ATOM 1022 C C . LEU A 1 132 ? -17.540 4.943 1.792 1.00 91.44 132 LEU A C 1
ATOM 1024 O O . LEU A 1 132 ? -18.488 5.357 2.466 1.00 91.44 132 LEU A O 1
ATOM 1028 N N . PHE A 1 133 ? -16.486 5.693 1.463 1.00 93.75 133 PHE A N 1
ATOM 1029 C CA . PHE A 1 133 ? -16.225 7.011 2.050 1.00 93.75 133 PHE A CA 1
ATOM 1030 C C . PHE A 1 133 ? -16.280 8.171 1.050 1.00 93.75 133 PHE A C 1
ATOM 1032 O O . PHE A 1 133 ? -16.225 9.322 1.469 1.00 93.75 133 PHE A O 1
ATOM 1039 N N . GLY A 1 134 ? -16.344 7.906 -0.259 1.00 92.56 134 GLY A N 1
ATOM 1040 C CA . GLY A 1 134 ? -16.235 8.949 -1.281 1.00 92.56 134 GLY A CA 1
ATOM 1041 C C . GLY A 1 134 ? -14.998 9.835 -1.084 1.00 92.56 134 GLY A C 1
ATOM 1042 O O . GLY A 1 134 ? -13.920 9.362 -0.719 1.00 92.56 134 GLY A O 1
ATOM 1043 N N . ASP A 1 135 ? -15.171 11.140 -1.290 1.00 90.75 135 ASP A N 1
ATOM 1044 C CA . ASP A 1 135 ? -14.149 12.166 -1.042 1.00 90.75 135 ASP A CA 1
ATOM 1045 C C . ASP A 1 135 ? -14.244 12.804 0.356 1.00 90.75 135 ASP A C 1
ATOM 1047 O O . ASP A 1 135 ? -13.651 13.856 0.593 1.00 90.75 135 ASP A O 1
ATOM 1051 N N . THR A 1 136 ? -14.964 12.181 1.296 1.00 91.81 136 THR A N 1
ATOM 1052 C CA . THR A 1 136 ? -15.135 12.714 2.654 1.00 91.81 136 THR A CA 1
ATOM 1053 C C . THR A 1 136 ? -13.794 12.854 3.372 1.00 91.81 136 THR A C 1
ATOM 1055 O O . THR A 1 136 ? -13.025 11.892 3.486 1.00 91.81 136 THR A O 1
ATOM 1058 N N . ARG A 1 137 ? -13.523 14.056 3.884 1.00 90.69 137 ARG A N 1
ATOM 1059 C CA . ARG A 1 137 ? -12.346 14.373 4.705 1.00 90.69 137 ARG A CA 1
ATOM 1060 C C . ARG A 1 137 ? -12.689 14.295 6.180 1.00 90.69 137 ARG A C 1
ATOM 1062 O O . ARG A 1 137 ? -13.852 14.453 6.545 1.00 90.69 137 ARG A O 1
ATOM 1069 N N . PHE A 1 138 ? -11.680 14.114 7.033 1.00 89.62 138 PHE A N 1
ATOM 1070 C CA . PHE A 1 138 ? -11.885 14.164 8.486 1.00 89.62 138 PHE A CA 1
ATOM 1071 C C . PHE A 1 138 ? -12.599 15.455 8.880 1.00 89.62 138 PHE A C 1
ATOM 1073 O O . PHE A 1 138 ? -13.657 15.396 9.498 1.00 89.62 138 PHE A O 1
ATOM 1080 N N . ARG A 1 139 ? -12.086 16.612 8.438 1.00 86.62 139 ARG A N 1
ATOM 1081 C CA . ARG A 1 139 ? -12.688 17.926 8.709 1.00 86.62 139 ARG A CA 1
ATOM 1082 C C . ARG A 1 139 ? -14.184 17.979 8.384 1.00 86.62 139 ARG A C 1
ATOM 1084 O O . ARG A 1 139 ? -14.948 18.494 9.194 1.00 86.62 139 ARG A O 1
ATOM 1091 N N . ASP A 1 140 ? -14.597 17.442 7.238 1.00 88.38 140 ASP A N 1
ATOM 1092 C CA . ASP A 1 140 ? -15.995 17.490 6.793 1.00 88.38 140 ASP A CA 1
ATOM 1093 C C . ASP A 1 140 ? -16.921 16.728 7.746 1.00 88.38 140 ASP A C 1
ATOM 1095 O O . ASP A 1 140 ? -18.062 17.138 7.958 1.00 88.38 140 ASP A O 1
ATOM 1099 N N . VAL A 1 141 ? -16.428 15.639 8.344 1.00 89.69 141 VAL A N 1
ATOM 1100 C CA . VAL A 1 141 ? -17.195 14.867 9.323 1.00 89.69 141 VAL A CA 1
ATOM 1101 C C . VAL A 1 141 ? -17.391 15.657 10.609 1.00 89.69 141 VAL A C 1
ATOM 1103 O O . VAL A 1 141 ? -18.525 15.806 11.045 1.00 89.69 141 VAL A O 1
ATOM 1106 N N . TYR A 1 142 ? -16.331 16.232 11.183 1.00 88.88 142 TYR A N 1
ATOM 1107 C CA . TYR A 1 142 ? -16.448 16.980 12.446 1.00 88.88 142 TYR A CA 1
ATOM 1108 C C . TYR A 1 142 ? -17.182 18.318 12.293 1.00 88.88 142 TYR A C 1
ATOM 1110 O O . TYR A 1 142 ? -17.723 18.825 13.270 1.00 88.88 142 TYR A O 1
ATOM 1118 N N . LEU A 1 143 ? -17.243 18.881 11.079 1.00 87.62 143 LEU A N 1
ATOM 1119 C CA . LEU A 1 143 ? -18.121 20.018 10.783 1.00 87.62 143 LEU A CA 1
ATOM 1120 C C . LEU A 1 143 ? -19.603 19.626 10.837 1.00 87.62 143 LEU A C 1
ATOM 1122 O O . LEU A 1 143 ? -20.421 20.409 11.311 1.00 87.62 143 LEU A O 1
ATOM 1126 N N . LYS A 1 144 ? -19.953 18.427 10.354 1.00 88.50 144 LYS A N 1
ATOM 1127 C CA . LYS A 1 144 ? -21.330 17.908 10.383 1.00 88.50 144 LYS A CA 1
ATOM 1128 C C . LYS A 1 144 ? -21.714 17.339 11.747 1.00 88.50 144 LYS A C 1
ATOM 1130 O O . LYS A 1 144 ? -22.860 17.469 12.164 1.00 88.50 144 LYS A O 1
ATOM 1135 N N . THR A 1 145 ? -20.755 16.725 12.431 1.00 87.62 145 THR A N 1
ATOM 1136 C CA . THR A 1 145 ? -20.965 16.017 13.691 1.00 87.62 145 THR A CA 1
ATOM 1137 C C . THR A 1 145 ? -19.840 16.337 14.681 1.00 87.62 145 THR A C 1
ATOM 1139 O O . THR A 1 145 ? -18.917 15.540 14.855 1.00 87.62 145 THR A O 1
ATOM 1142 N N . PRO A 1 146 ? -19.907 17.489 15.374 1.00 86.25 146 PRO A N 1
ATOM 1143 C CA . PRO A 1 146 ? -18.888 17.885 16.351 1.00 86.25 146 PRO A CA 1
ATOM 1144 C C . PRO A 1 146 ? -18.781 16.946 17.560 1.00 86.25 146 PRO A C 1
ATOM 1146 O O . PRO A 1 146 ? -17.738 16.894 18.202 1.00 86.25 146 PRO A O 1
ATOM 1149 N N . ALA A 1 147 ? -19.854 16.211 17.868 1.00 86.94 147 ALA A N 1
ATOM 1150 C CA . ALA A 1 147 ? -19.912 15.244 18.964 1.00 86.94 147 ALA A CA 1
ATOM 1151 C C . ALA A 1 147 ? -19.268 13.883 18.630 1.00 86.94 147 ALA A C 1
ATOM 1153 O O . ALA A 1 147 ? -19.262 12.993 19.476 1.00 86.94 147 ALA A O 1
ATOM 1154 N N . ALA A 1 148 ? -18.770 13.693 17.404 1.00 90.88 148 ALA A N 1
ATOM 1155 C CA . ALA A 1 148 ? -18.095 12.464 17.013 1.00 90.88 148 ALA A CA 1
ATOM 1156 C C . ALA A 1 148 ? -16.747 12.305 17.753 1.00 90.88 148 ALA A C 1
ATOM 1158 O O . ALA A 1 148 ? -16.075 13.306 18.017 1.00 90.88 148 ALA A O 1
ATOM 1159 N N . PRO A 1 149 ? -16.320 11.067 18.055 1.00 92.94 149 PRO A N 1
ATOM 1160 C CA . PRO A 1 149 ? -15.050 10.795 18.723 1.00 92.94 149 PRO A CA 1
ATOM 1161 C C . PRO A 1 149 ? -13.866 11.191 17.837 1.00 92.94 149 PRO A C 1
ATOM 1163 O O . PRO A 1 149 ? -13.918 11.051 16.614 1.00 92.94 149 PRO A O 1
ATOM 1166 N N . ASP A 1 150 ? -12.759 11.601 18.454 1.00 92.12 150 ASP A N 1
ATOM 1167 C CA . ASP A 1 150 ? -11.509 11.849 17.737 1.00 92.12 150 ASP A CA 1
ATOM 1168 C C . ASP A 1 150 ? -10.933 10.510 17.230 1.00 92.12 150 ASP A C 1
ATOM 1170 O O . ASP A 1 150 ? -10.576 9.625 18.009 1.00 92.12 150 ASP A O 1
ATOM 1174 N N . LEU A 1 151 ? -10.847 10.352 15.909 1.00 94.88 151 LEU A N 1
ATOM 1175 C CA . LEU A 1 151 ? -10.276 9.168 15.260 1.00 94.88 151 LEU A CA 1
ATOM 1176 C C . LEU A 1 151 ? -8.789 9.360 14.945 1.00 94.88 151 LEU A C 1
ATOM 1178 O O . LEU A 1 151 ? -8.438 10.173 14.093 1.00 94.88 151 LEU A O 1
ATOM 1182 N N . GLU A 1 152 ? -7.950 8.521 15.543 1.00 94.19 152 GLU A N 1
ATOM 1183 C CA . GLU A 1 152 ? -6.539 8.338 15.216 1.00 94.19 152 GLU A CA 1
ATOM 1184 C C . GLU A 1 152 ? -6.372 7.076 14.352 1.00 94.19 152 GLU A C 1
ATOM 1186 O O . GLU A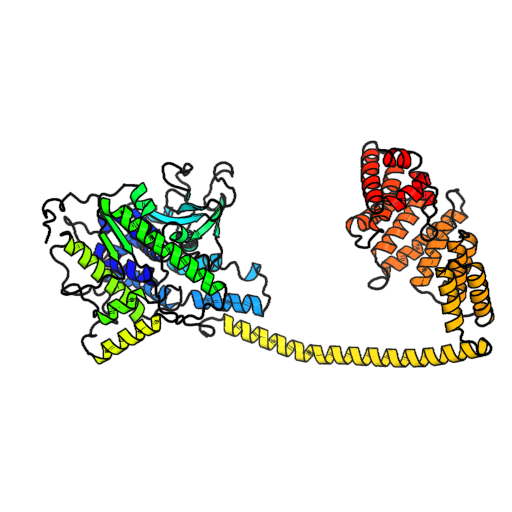 1 152 ? -6.447 5.934 14.819 1.00 94.19 152 GLU A O 1
ATOM 1191 N N . THR A 1 153 ? -6.165 7.274 13.050 1.00 96.38 153 THR A N 1
ATOM 1192 C CA . THR A 1 153 ? -5.855 6.185 12.115 1.00 96.38 153 THR A CA 1
ATOM 1193 C C . THR A 1 153 ? -4.353 5.946 12.123 1.00 96.38 153 THR A C 1
ATOM 1195 O O . THR A 1 153 ? -3.592 6.829 11.734 1.00 96.38 153 THR A O 1
ATOM 1198 N N . LEU A 1 154 ? -3.911 4.781 12.590 1.00 96.25 154 LEU A N 1
ATOM 1199 C CA . LEU A 1 154 ? -2.496 4.518 12.838 1.00 96.25 154 LEU A CA 1
ATOM 1200 C C . LEU A 1 154 ? -1.799 3.934 11.611 1.00 96.25 154 LEU A C 1
ATOM 1202 O O . LEU A 1 154 ? -2.358 3.119 10.875 1.00 96.25 154 LEU A O 1
ATOM 1206 N N . ALA A 1 155 ? -0.553 4.337 11.409 1.00 95.56 155 ALA A N 1
ATOM 1207 C CA . ALA A 1 155 ? 0.315 3.891 10.330 1.00 95.56 155 ALA A CA 1
ATOM 1208 C C . ALA A 1 155 ? 1.748 3.718 10.843 1.00 95.56 155 ALA A C 1
ATOM 1210 O O . ALA A 1 155 ? 2.109 4.225 11.904 1.00 95.56 155 ALA A O 1
ATOM 1211 N N . THR A 1 156 ? 2.586 3.026 10.080 1.00 94.88 156 THR A N 1
ATOM 1212 C CA . THR A 1 156 ? 4.015 2.899 10.385 1.00 94.88 156 THR A CA 1
ATOM 1213 C C . THR A 1 156 ? 4.836 3.556 9.289 1.00 94.88 156 THR A C 1
ATOM 1215 O O . THR A 1 156 ? 4.664 3.250 8.107 1.00 94.88 156 THR A O 1
ATOM 1218 N N . SER A 1 157 ? 5.744 4.451 9.675 1.00 93.56 157 SER A N 1
ATOM 1219 C CA . SER A 1 157 ? 6.716 5.031 8.753 1.00 93.56 157 SER A CA 1
ATOM 1220 C C . SER A 1 157 ? 7.800 4.010 8.408 1.00 93.56 157 SER A C 1
ATOM 1222 O O . SER A 1 157 ? 8.517 3.523 9.277 1.00 93.56 157 SER A O 1
ATOM 1224 N N . PHE A 1 158 ? 7.957 3.718 7.120 1.00 93.06 158 PHE A N 1
ATOM 1225 C CA . PHE A 1 158 ? 9.080 2.951 6.577 1.00 93.06 158 PHE A CA 1
ATOM 1226 C C . PHE A 1 158 ? 10.321 3.823 6.369 1.00 93.06 158 PHE A C 1
ATOM 1228 O O . PHE A 1 158 ? 11.411 3.289 6.176 1.00 93.06 158 PHE A O 1
ATOM 1235 N N . THR A 1 159 ? 10.170 5.148 6.402 1.00 90.38 159 THR A N 1
ATOM 1236 C CA . THR A 1 159 ? 11.298 6.076 6.294 1.00 90.38 159 THR A CA 1
ATOM 1237 C C . THR A 1 159 ? 12.016 6.237 7.634 1.00 90.38 159 THR A C 1
ATOM 1239 O O . THR A 1 159 ? 13.242 6.220 7.667 1.00 90.38 159 THR A O 1
ATOM 1242 N N . THR A 1 160 ? 11.279 6.386 8.738 1.00 88.19 160 THR A N 1
ATOM 1243 C CA . THR A 1 160 ? 11.837 6.656 10.074 1.00 88.19 160 THR A CA 1
ATOM 1244 C C . THR A 1 160 ? 11.662 5.506 11.065 1.00 88.19 160 THR A C 1
ATOM 1246 O O . THR A 1 160 ? 12.267 5.537 12.133 1.00 88.19 160 THR A O 1
ATOM 1249 N N . GLY A 1 161 ? 10.834 4.502 10.757 1.00 90.75 161 GLY A N 1
ATOM 1250 C CA . GLY A 1 161 ? 10.523 3.397 11.672 1.00 90.75 161 GLY A CA 1
ATOM 1251 C C . GLY A 1 161 ? 9.583 3.776 12.822 1.00 90.75 161 GLY A C 1
ATOM 1252 O O . GLY A 1 161 ? 9.404 2.987 13.747 1.00 90.75 161 GLY A O 1
ATOM 1253 N N . GLN A 1 162 ? 8.999 4.977 12.801 1.00 90.69 162 GLN A N 1
ATOM 1254 C CA . GLN A 1 162 ? 8.155 5.486 13.884 1.00 90.69 162 GLN A CA 1
ATOM 1255 C C . GLN A 1 162 ? 6.666 5.197 13.654 1.00 90.69 162 GLN A C 1
ATOM 1257 O O . GLN A 1 162 ? 6.200 5.048 12.520 1.00 90.69 162 GLN A O 1
ATOM 1262 N N . LEU A 1 163 ? 5.909 5.188 14.754 1.00 92.00 163 LEU A N 1
ATOM 1263 C CA . LEU A 1 163 ? 4.453 5.254 14.722 1.00 92.00 163 LEU A CA 1
ATOM 1264 C C . LEU A 1 163 ? 4.002 6.584 14.110 1.00 92.00 163 LEU A C 1
ATOM 1266 O O . LEU A 1 163 ? 4.528 7.644 14.448 1.00 92.00 163 LEU A O 1
ATOM 1270 N N . CYS A 1 164 ? 3.000 6.526 13.249 1.00 91.88 164 CYS A N 1
ATOM 1271 C CA . CYS A 1 164 ? 2.336 7.687 12.687 1.00 91.88 164 CYS A CA 1
ATOM 1272 C C . CYS A 1 164 ? 0.841 7.628 12.987 1.00 91.88 164 CYS A C 1
ATOM 1274 O O . CYS A 1 164 ? 0.258 6.543 13.022 1.00 91.88 164 CYS A O 1
ATOM 1276 N N . SER A 1 165 ? 0.205 8.785 13.144 1.00 91.81 165 SER A N 1
ATOM 1277 C CA . SER A 1 165 ? -1.249 8.878 13.241 1.00 91.81 165 SER A CA 1
ATOM 1278 C C . SER A 1 165 ? -1.804 9.926 12.285 1.00 91.81 165 SER A C 1
ATOM 1280 O O . SER A 1 165 ? -1.184 10.958 12.022 1.00 91.81 165 SER A O 1
ATOM 1282 N N . LEU A 1 166 ? -2.954 9.605 11.700 1.00 91.75 166 LEU A N 1
ATOM 1283 C CA . LEU A 1 166 ? -3.704 10.464 10.796 1.00 91.75 166 LEU A CA 1
ATOM 1284 C C . LEU A 1 166 ? -5.064 10.737 11.440 1.00 91.75 166 LEU A C 1
ATOM 1286 O O . LEU A 1 166 ? -5.838 9.801 11.664 1.00 91.75 166 LEU A O 1
ATOM 1290 N N . SER A 1 167 ? -5.344 12.000 11.743 1.00 89.12 167 SER A N 1
ATOM 1291 C CA . SER A 1 167 ? -6.587 12.435 12.384 1.00 89.12 167 SER A CA 1
ATOM 1292 C C . SER A 1 167 ? -6.980 13.831 11.922 1.00 89.12 167 SER A C 1
ATOM 1294 O O . SER A 1 167 ? -6.229 14.476 11.199 1.00 89.12 167 SER A O 1
ATOM 1296 N N . ARG A 1 168 ? -8.113 14.354 12.416 1.00 84.88 168 ARG A N 1
ATOM 1297 C CA . ARG A 1 168 ? -8.558 15.736 12.129 1.00 84.88 168 ARG A CA 1
ATOM 1298 C C . ARG A 1 168 ? -7.549 16.821 12.510 1.00 84.88 168 ARG A C 1
ATOM 1300 O O . ARG A 1 168 ? -7.697 17.971 12.099 1.00 84.88 168 ARG A O 1
ATOM 1307 N N . ARG A 1 169 ? -6.591 16.479 13.378 1.00 79.50 169 ARG A N 1
ATOM 1308 C CA . ARG A 1 169 ? -5.509 17.363 13.829 1.00 79.50 169 ARG A CA 1
ATOM 1309 C C . ARG A 1 169 ? -4.338 17.373 12.838 1.00 79.50 169 ARG A C 1
ATOM 1311 O O . ARG A 1 169 ? -3.475 18.239 12.938 1.00 79.50 169 ARG A O 1
ATOM 1318 N N . GLY A 1 170 ? -4.368 16.486 11.846 1.00 80.31 170 GLY A N 1
ATOM 1319 C CA . GLY A 1 170 ? -3.391 16.345 10.782 1.00 80.31 170 GLY A CA 1
ATOM 1320 C C . GLY A 1 170 ? -2.610 15.038 10.890 1.00 80.31 170 GLY A C 1
ATOM 1321 O O . GLY A 1 170 ? -3.086 14.024 11.405 1.00 80.31 170 GLY A O 1
ATOM 1322 N N . PHE A 1 171 ? -1.389 15.075 10.366 1.00 85.25 171 PHE A N 1
ATOM 1323 C CA . PHE A 1 171 ? -0.444 13.969 10.413 1.00 85.25 171 PHE A CA 1
ATOM 1324 C C . PHE A 1 171 ? 0.519 14.151 11.587 1.00 85.25 171 PHE A C 1
ATOM 1326 O O . PHE A 1 171 ? 1.194 15.175 11.687 1.00 85.25 171 PHE A O 1
ATOM 1333 N N . HIS A 1 172 ? 0.613 13.141 12.445 1.00 82.94 172 HIS A N 1
ATOM 1334 C CA . HIS A 1 172 ? 1.554 13.100 13.557 1.00 82.94 172 HIS A CA 1
ATOM 1335 C C . HIS A 1 172 ? 2.552 11.962 13.361 1.00 82.94 172 HIS A C 1
ATOM 1337 O O . HIS A 1 172 ? 2.188 10.860 12.947 1.00 82.94 172 HIS A O 1
ATOM 1343 N N . ARG A 1 173 ? 3.817 12.217 13.704 1.00 84.94 173 ARG A N 1
ATOM 1344 C CA . ARG A 1 173 ? 4.885 11.215 13.732 1.00 84.94 173 ARG A CA 1
ATOM 1345 C C . ARG A 1 173 ? 5.459 11.128 15.141 1.00 84.94 173 ARG A C 1
ATOM 1347 O O . ARG A 1 173 ? 5.799 12.152 15.724 1.00 84.94 173 ARG A O 1
ATOM 1354 N N . GLY A 1 174 ? 5.604 9.912 15.652 1.00 80.12 174 GLY A N 1
ATOM 1355 C CA . GLY A 1 174 ? 6.083 9.645 17.001 1.00 80.12 174 GLY A CA 1
ATOM 1356 C C . GLY A 1 174 ? 5.021 9.860 18.083 1.00 80.12 174 GLY A C 1
ATOM 1357 O O . GLY A 1 174 ? 3.833 10.048 17.813 1.00 80.12 174 GLY A O 1
ATOM 1358 N N . PHE A 1 175 ? 5.471 9.793 19.334 1.00 68.81 175 PHE A N 1
ATOM 1359 C CA . PHE A 1 175 ? 4.641 10.033 20.516 1.00 68.81 175 PHE A CA 1
ATOM 1360 C C . PHE A 1 175 ? 4.490 11.528 20.790 1.00 68.81 175 PHE A C 1
ATOM 1362 O O . PHE A 1 175 ? 5.374 12.281 20.394 1.00 68.81 175 PHE A O 1
ATOM 1369 N N . PRO A 1 176 ? 3.466 11.974 21.542 1.00 57.38 176 PRO A N 1
ATOM 1370 C CA . PRO A 1 176 ? 3.292 13.386 21.898 1.00 57.38 176 PRO A CA 1
ATOM 1371 C C . PRO A 1 176 ? 4.559 14.067 22.457 1.00 57.38 176 PRO A C 1
ATOM 1373 O O . PRO A 1 176 ? 4.808 15.226 22.147 1.00 57.38 176 PRO A O 1
ATOM 1376 N N . SER A 1 177 ? 5.404 13.340 23.202 1.00 47.62 177 SER A N 1
ATOM 1377 C CA . SER A 1 177 ? 6.678 13.829 23.767 1.00 47.62 177 SER A CA 1
ATOM 1378 C C . SER A 1 177 ? 7.825 13.996 22.758 1.00 47.62 177 SER A C 1
ATOM 1380 O O . SER A 1 177 ? 8.818 14.651 23.055 1.00 47.62 177 SER A O 1
ATOM 1382 N N . THR A 1 178 ? 7.708 13.391 21.575 1.00 49.66 178 THR A N 1
ATOM 1383 C CA . THR A 1 178 ? 8.714 13.395 20.491 1.00 49.66 178 THR A CA 1
ATOM 1384 C C . THR A 1 178 ? 8.135 13.911 19.171 1.00 49.66 178 THR A C 1
ATOM 1386 O O . THR A 1 178 ? 8.811 13.890 18.141 1.00 49.66 178 THR A O 1
ATOM 1389 N N . ALA A 1 179 ? 6.876 14.356 19.193 1.00 50.25 179 ALA A N 1
ATOM 1390 C CA . ALA A 1 179 ? 6.130 14.729 18.010 1.00 50.25 179 ALA A CA 1
ATOM 1391 C C . ALA A 1 179 ? 6.607 16.076 17.474 1.00 50.25 179 ALA A C 1
ATOM 1393 O O . ALA A 1 179 ? 6.763 17.056 18.203 1.00 50.25 179 ALA A O 1
ATOM 1394 N N . THR A 1 180 ? 6.781 16.134 16.158 1.00 52.78 180 THR A N 1
ATOM 1395 C CA . THR A 1 180 ? 6.851 17.408 15.442 1.00 52.78 180 THR A CA 1
ATOM 1396 C C . THR A 1 180 ? 5.496 18.114 15.591 1.00 52.78 180 THR A C 1
ATOM 1398 O O . THR A 1 180 ? 4.467 17.433 15.517 1.00 52.78 180 THR A O 1
ATOM 1401 N N . PRO A 1 181 ? 5.450 19.442 15.817 1.00 47.19 181 PRO A N 1
ATOM 1402 C CA . PRO A 1 181 ? 4.188 20.155 15.969 1.00 47.19 181 PRO A CA 1
ATOM 1403 C C . PRO A 1 181 ? 3.289 19.901 14.755 1.00 47.19 181 PRO A C 1
ATOM 1405 O O . PRO A 1 181 ? 3.665 20.192 13.618 1.00 47.19 181 PRO A O 1
ATOM 1408 N N . SER A 1 182 ? 2.095 19.356 14.983 1.00 52.34 182 SER A N 1
ATOM 1409 C CA . SER A 1 182 ? 1.040 19.353 13.972 1.00 52.34 182 SER A CA 1
ATOM 1410 C C . SER A 1 182 ? 0.652 20.796 13.703 1.00 52.34 182 SER A C 1
ATOM 1412 O O . SER A 1 182 ? 0.301 21.503 14.648 1.00 52.34 182 SER A O 1
ATOM 1414 N N . LEU A 1 183 ? 0.687 21.234 12.446 1.00 50.41 183 LEU A N 1
ATOM 1415 C CA . LEU A 1 183 ? 0.106 22.517 12.066 1.00 50.41 183 LEU A CA 1
ATOM 1416 C C . LEU A 1 183 ? -1.420 22.395 12.182 1.00 50.41 183 LEU A C 1
ATOM 1418 O O . LEU A 1 183 ? -2.034 21.702 11.364 1.00 50.41 183 LEU A O 1
ATOM 1422 N N . PRO A 1 184 ? -2.061 23.024 13.182 1.00 44.22 184 PRO A N 1
ATOM 1423 C CA . PRO A 1 184 ? -3.495 22.886 13.364 1.00 44.22 184 PRO A CA 1
ATOM 1424 C C . PRO A 1 184 ? -4.221 23.568 12.197 1.00 44.22 184 PRO A C 1
ATOM 1426 O O . PRO A 1 184 ? -3.924 24.711 11.856 1.00 44.22 184 PRO A O 1
ATOM 1429 N N . GLY A 1 185 ? -5.210 22.894 11.604 1.00 47.31 185 GLY A N 1
ATOM 1430 C CA . GLY A 1 185 ? -6.254 23.581 10.830 1.00 47.31 185 GLY A CA 1
ATOM 1431 C C . GLY A 1 185 ? -6.263 23.428 9.304 1.00 47.31 185 GLY A C 1
ATOM 1432 O O . GLY A 1 185 ? -7.004 24.161 8.648 1.00 47.31 185 GLY A O 1
ATOM 1433 N N . ARG A 1 186 ? -5.530 22.482 8.701 1.00 55.19 186 ARG A N 1
ATOM 1434 C CA . ARG A 1 186 ? -5.616 22.218 7.243 1.00 55.19 186 ARG A CA 1
ATOM 1435 C C . ARG A 1 186 ? -5.732 20.742 6.881 1.00 55.19 186 ARG A C 1
ATOM 1437 O O . ARG A 1 186 ? -5.085 20.274 5.949 1.00 55.19 186 ARG A O 1
ATOM 1444 N N . ASP A 1 187 ? -6.575 20.006 7.595 1.00 60.97 187 ASP A N 1
ATOM 1445 C CA . ASP A 1 187 ? -6.676 18.572 7.361 1.00 60.97 187 ASP A CA 1
ATOM 1446 C C . ASP A 1 187 ? -7.445 18.251 6.064 1.00 60.97 187 ASP A C 1
ATOM 1448 O O . ASP A 1 187 ? -8.678 18.216 6.012 1.00 60.97 187 ASP A O 1
ATOM 1452 N N . LEU A 1 188 ? -6.686 18.108 4.972 1.00 69.69 188 LEU A N 1
ATOM 1453 C CA . LEU A 1 188 ? -7.191 17.754 3.646 1.00 69.69 188 LEU A CA 1
ATOM 1454 C C . LEU A 1 188 ? -7.271 16.238 3.428 1.00 69.69 188 LEU A C 1
ATOM 1456 O O . LEU A 1 188 ? -7.709 15.822 2.351 1.00 69.69 188 LEU A O 1
ATOM 1460 N N . ILE A 1 189 ? -6.844 15.410 4.390 1.00 86.06 189 ILE A N 1
ATOM 1461 C CA . ILE A 1 189 ? -6.817 13.969 4.166 1.00 86.06 189 ILE A CA 1
ATOM 1462 C C . ILE A 1 189 ? -8.231 13.386 4.147 1.00 86.06 189 ILE A C 1
ATOM 1464 O O . ILE A 1 189 ? -9.074 13.633 5.012 1.00 86.06 189 ILE A O 1
ATOM 1468 N N . THR A 1 190 ? -8.494 12.602 3.107 1.00 91.81 190 THR A N 1
ATOM 1469 C CA . THR A 1 190 ? -9.739 11.857 2.961 1.00 91.81 190 THR A CA 1
ATOM 1470 C C . THR A 1 190 ? -9.712 10.606 3.832 1.00 91.81 190 THR A C 1
ATOM 1472 O O . THR A 1 190 ? -8.667 9.967 3.991 1.00 91.81 190 THR A O 1
ATOM 1475 N N . LEU A 1 191 ? -10.875 10.200 4.346 1.00 94.06 191 LEU A N 1
ATOM 1476 C CA . LEU A 1 191 ? -11.008 8.957 5.108 1.00 94.06 191 LEU A CA 1
ATOM 1477 C C . LEU A 1 191 ? -10.501 7.759 4.293 1.00 94.06 191 LEU A C 1
ATOM 1479 O O . LEU A 1 191 ? -9.727 6.952 4.802 1.00 94.06 191 LEU A O 1
ATOM 1483 N N . LYS A 1 192 ? -10.832 7.690 2.993 1.00 94.75 192 LYS A N 1
ATOM 1484 C CA . LYS A 1 192 ? -10.338 6.627 2.098 1.00 94.75 192 LYS A CA 1
ATOM 1485 C C . LYS A 1 192 ? -8.812 6.546 2.047 1.00 94.75 192 LYS A C 1
ATOM 1487 O O . LYS A 1 192 ? -8.283 5.439 2.009 1.00 94.75 192 LYS A O 1
ATOM 1492 N N . LYS A 1 193 ? -8.105 7.683 2.069 1.00 93.75 193 LYS A N 1
ATOM 1493 C CA . LYS A 1 193 ? -6.641 7.719 2.005 1.00 93.75 193 LYS A CA 1
ATOM 1494 C C . LYS A 1 193 ? -6.030 7.290 3.333 1.00 93.75 193 LYS A C 1
ATOM 1496 O O . LYS A 1 193 ? -5.120 6.469 3.325 1.00 93.75 193 LYS A O 1
ATOM 1501 N N . ALA A 1 194 ? -6.555 7.770 4.460 1.00 94.81 194 ALA A N 1
ATOM 1502 C CA . ALA A 1 194 ? -6.087 7.344 5.780 1.00 94.81 194 ALA A CA 1
ATOM 1503 C C . ALA A 1 194 ? -6.294 5.836 6.001 1.00 94.81 194 ALA A C 1
ATOM 1505 O O . ALA A 1 194 ? -5.359 5.134 6.387 1.00 94.81 194 ALA A O 1
ATOM 1506 N N . VAL A 1 195 ? -7.475 5.311 5.656 1.00 96.19 195 VAL A N 1
ATOM 1507 C CA . VAL A 1 195 ? -7.764 3.871 5.738 1.00 96.19 195 VAL A CA 1
ATOM 1508 C C . VAL A 1 195 ? -6.889 3.075 4.765 1.00 96.19 195 VAL A C 1
ATOM 1510 O O . VAL A 1 195 ? -6.383 2.019 5.140 1.00 96.19 195 VAL A O 1
ATOM 1513 N N . ALA A 1 196 ? -6.643 3.573 3.546 1.00 95.06 196 ALA A N 1
ATOM 1514 C CA . ALA A 1 196 ? -5.734 2.934 2.589 1.00 95.06 196 ALA A CA 1
ATOM 1515 C C . ALA A 1 196 ? -4.295 2.847 3.104 1.00 95.06 196 ALA A C 1
ATOM 1517 O O . ALA A 1 196 ? -3.677 1.794 2.965 1.00 95.06 196 ALA A O 1
ATOM 1518 N N . ILE A 1 197 ? -3.788 3.919 3.718 1.00 95.00 197 ILE A N 1
ATOM 1519 C CA . ILE A 1 197 ? -2.463 3.951 4.347 1.00 95.00 197 ILE A CA 1
ATOM 1520 C C . ILE A 1 197 ? -2.393 2.914 5.474 1.00 95.00 197 ILE A C 1
ATOM 1522 O O . ILE A 1 197 ? -1.515 2.055 5.461 1.00 95.00 197 ILE A O 1
ATOM 1526 N N . SER A 1 198 ? -3.354 2.941 6.400 1.00 96.00 198 SER A N 1
ATOM 1527 C CA . SER A 1 198 ? -3.385 2.013 7.536 1.00 96.00 198 SER A CA 1
ATOM 1528 C C . SER A 1 198 ? -3.634 0.557 7.126 1.00 96.00 198 SER A C 1
ATOM 1530 O O . SER A 1 198 ? -3.262 -0.357 7.847 1.00 96.00 198 SER A O 1
ATOM 1532 N N . SER A 1 199 ? -4.217 0.316 5.948 1.00 93.69 199 SER A N 1
ATOM 1533 C CA . SER A 1 199 ? -4.451 -1.027 5.392 1.00 93.69 199 SER A CA 1
ATOM 1534 C C . SER A 1 199 ? -3.339 -1.512 4.451 1.00 93.69 199 SER A C 1
ATOM 1536 O O . SER A 1 199 ? -3.472 -2.583 3.848 1.00 93.69 199 SER A O 1
ATOM 1538 N N . ALA A 1 200 ? -2.267 -0.736 4.249 1.00 91.94 200 ALA A N 1
ATOM 1539 C CA . ALA A 1 200 ? -1.204 -1.047 3.294 1.00 91.94 200 ALA A CA 1
ATOM 1540 C C . ALA A 1 200 ? -0.243 -2.126 3.830 1.00 91.94 200 ALA A C 1
ATOM 1542 O O . ALA A 1 200 ? 0.949 -1.878 4.007 1.00 91.94 200 ALA A O 1
ATOM 1543 N N . PHE A 1 201 ? -0.772 -3.329 4.086 1.00 88.31 201 PHE A N 1
ATOM 1544 C CA . PHE A 1 201 ? -0.058 -4.462 4.676 1.00 88.31 201 PHE A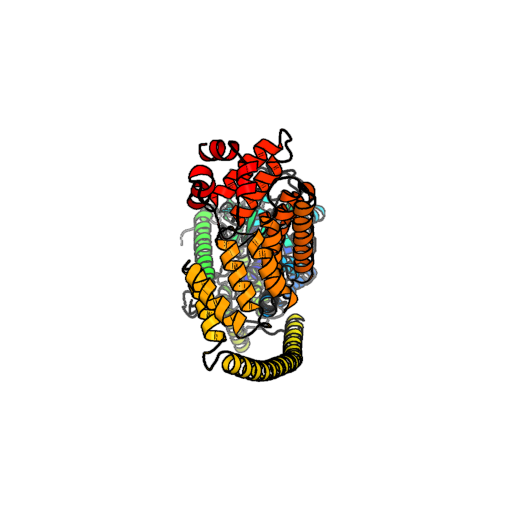 CA 1
ATOM 1545 C C . PHE A 1 201 ? 1.160 -4.871 3.821 1.00 88.31 201 PHE A C 1
ATOM 1547 O O . PHE A 1 201 ? 0.962 -5.314 2.678 1.00 88.31 201 PHE A O 1
ATOM 1554 N N . PRO A 1 202 ? 2.403 -4.778 4.344 1.00 85.75 202 PRO A N 1
ATOM 1555 C CA . PRO A 1 202 ? 3.627 -4.774 3.535 1.00 85.75 202 PRO A CA 1
ATOM 1556 C C . PRO A 1 202 ? 3.800 -5.956 2.570 1.00 85.75 202 PRO A C 1
ATOM 1558 O O . PRO A 1 202 ? 4.217 -5.741 1.428 1.00 85.75 202 PRO A O 1
ATOM 1561 N N . PRO A 1 203 ? 3.463 -7.209 2.950 1.00 81.94 203 PRO A N 1
ATOM 1562 C CA . PRO A 1 203 ? 3.573 -8.321 2.016 1.00 81.94 203 PRO A CA 1
ATOM 1563 C C . PRO A 1 203 ? 2.728 -8.125 0.748 1.00 81.94 203 PRO A C 1
ATOM 1565 O O . PRO A 1 203 ? 3.165 -8.480 -0.348 1.00 81.94 203 PRO A O 1
ATOM 1568 N N . LEU A 1 204 ? 1.528 -7.543 0.865 1.00 77.25 204 LEU A N 1
ATOM 1569 C CA . LEU A 1 204 ? 0.560 -7.436 -0.234 1.00 77.25 204 LEU A CA 1
ATOM 1570 C C . LEU A 1 204 ? 0.506 -6.049 -0.886 1.00 77.25 204 LEU A C 1
ATOM 1572 O O . LEU A 1 204 ? 0.204 -5.958 -2.080 1.00 77.25 204 LEU A O 1
ATOM 1576 N N . PHE A 1 205 ? 0.813 -4.986 -0.151 1.00 86.00 205 PHE A N 1
ATOM 1577 C CA . PHE A 1 205 ? 0.719 -3.608 -0.616 1.00 86.00 205 PHE A CA 1
ATOM 1578 C C . PHE A 1 205 ? 2.050 -2.882 -0.399 1.00 86.00 205 PHE A C 1
ATOM 1580 O O . PHE A 1 205 ? 2.663 -3.036 0.652 1.00 86.00 205 PHE A O 1
ATOM 1587 N N . PRO A 1 206 ? 2.530 -2.105 -1.389 1.00 88.50 206 PRO A N 1
ATOM 1588 C CA . PRO A 1 206 ? 3.677 -1.238 -1.173 1.00 88.50 206 PRO A CA 1
ATOM 1589 C C . PRO A 1 206 ? 3.291 -0.115 -0.198 1.00 88.50 206 PRO A C 1
ATOM 1591 O O . PRO A 1 206 ? 2.109 0.246 -0.149 1.00 88.50 206 PRO A O 1
ATOM 1594 N N . PRO A 1 207 ? 4.263 0.479 0.513 1.00 91.19 207 PRO A N 1
ATOM 1595 C CA . PRO A 1 207 ? 3.997 1.662 1.314 1.00 91.19 207 PRO A CA 1
ATOM 1596 C C . PRO A 1 207 ? 3.473 2.807 0.435 1.00 91.19 207 PRO A C 1
ATOM 1598 O O . PRO A 1 207 ? 3.830 2.945 -0.741 1.00 91.19 207 PRO A O 1
ATOM 1601 N N . VAL A 1 208 ? 2.603 3.622 1.016 1.00 92.38 208 VAL A N 1
ATOM 1602 C CA . VAL A 1 208 ? 2.000 4.799 0.400 1.00 92.38 208 VAL A CA 1
ATOM 1603 C C . VAL A 1 208 ? 2.941 5.980 0.571 1.00 92.38 208 VAL A C 1
ATOM 1605 O O . VAL A 1 208 ? 3.291 6.343 1.691 1.00 92.38 208 VAL A O 1
ATOM 1608 N N . LEU A 1 209 ? 3.328 6.598 -0.542 1.00 90.88 209 LEU A N 1
ATOM 1609 C CA . LEU A 1 209 ? 4.089 7.840 -0.516 1.00 90.88 209 LEU A CA 1
ATOM 1610 C C . LEU A 1 209 ? 3.174 9.002 -0.124 1.00 90.88 209 LEU A C 1
ATOM 1612 O O . LEU A 1 209 ? 2.177 9.268 -0.800 1.00 90.88 209 LEU A O 1
ATOM 1616 N N . VAL A 1 210 ? 3.553 9.720 0.927 1.00 87.62 210 VAL A N 1
ATOM 1617 C CA . VAL A 1 210 ? 2.949 10.990 1.322 1.00 87.62 210 VAL A CA 1
ATOM 1618 C C . VAL A 1 210 ? 4.016 12.084 1.380 1.00 87.62 210 VAL A C 1
ATOM 1620 O O . VAL A 1 210 ? 5.190 11.841 1.664 1.00 87.62 210 VAL A O 1
ATOM 1623 N N . THR A 1 211 ? 3.596 13.296 1.044 1.00 86.62 211 THR A N 1
ATOM 1624 C CA . THR A 1 211 ? 4.432 14.499 0.924 1.00 86.62 211 THR A CA 1
ATOM 1625 C C . THR A 1 211 ? 3.736 15.666 1.616 1.00 86.62 211 THR A C 1
ATOM 1627 O O . THR A 1 211 ? 2.573 15.537 2.016 1.00 86.62 211 THR A O 1
ATOM 1630 N N . LYS A 1 212 ? 4.391 16.829 1.698 1.00 80.81 212 LYS A N 1
ATOM 1631 C CA . LYS A 1 212 ? 3.783 18.041 2.265 1.00 80.81 212 LYS A CA 1
ATOM 1632 C C . LYS A 1 212 ? 2.433 18.387 1.623 1.00 80.81 212 LYS A C 1
ATOM 1634 O O . LYS A 1 212 ? 1.507 18.783 2.325 1.00 80.81 212 LYS A O 1
ATOM 1639 N N . GLU A 1 213 ? 2.267 18.148 0.318 1.00 81.31 213 GLU A N 1
ATOM 1640 C CA . GLU A 1 213 ? 1.020 18.412 -0.413 1.00 81.31 213 GLU A CA 1
ATOM 1641 C C . GLU A 1 213 ? -0.116 17.490 0.038 1.00 81.31 213 GLU A C 1
ATOM 1643 O O . GLU A 1 213 ? -1.278 17.889 0.024 1.00 81.31 213 GLU A O 1
ATOM 1648 N N . SER A 1 214 ? 0.206 16.272 0.492 1.00 79.81 214 SER A N 1
ATOM 1649 C CA . SER A 1 214 ? -0.794 15.331 1.013 1.00 79.81 214 SER A CA 1
ATOM 1650 C C . SER A 1 214 ? -1.501 15.853 2.265 1.00 79.81 214 SER A C 1
ATOM 1652 O O . SER A 1 214 ? -2.624 15.427 2.527 1.00 79.81 214 SER A O 1
ATOM 1654 N N . PHE A 1 215 ? -0.860 16.768 2.999 1.00 75.81 215 PHE A N 1
ATOM 1655 C CA . PHE A 1 215 ? -1.326 17.308 4.277 1.00 75.81 215 PHE A CA 1
ATOM 1656 C C . PHE A 1 215 ? -1.352 18.844 4.319 1.00 75.81 215 PHE A C 1
ATOM 1658 O O . PHE A 1 215 ? -1.602 19.424 5.368 1.00 75.81 215 PHE A O 1
ATOM 1665 N N . SER A 1 216 ? -1.100 19.515 3.188 1.00 74.00 216 SER A N 1
ATOM 1666 C CA . SER A 1 216 ? -1.037 20.984 3.085 1.00 74.00 216 SER A CA 1
ATOM 1667 C C . SER A 1 216 ? -0.065 21.669 4.051 1.00 74.00 216 SER A C 1
ATOM 1669 O O . SER A 1 216 ? -0.334 22.776 4.527 1.00 74.00 216 SER A O 1
ATOM 1671 N N . TYR A 1 217 ? 1.080 21.034 4.303 1.00 71.75 217 TYR A N 1
ATOM 1672 C CA . TYR A 1 217 ? 2.190 21.684 4.998 1.00 71.75 217 TYR A CA 1
ATOM 1673 C C . TYR A 1 217 ? 2.776 22.805 4.115 1.00 71.75 217 TYR A C 1
ATOM 1675 O O . TYR A 1 217 ? 2.852 22.636 2.893 1.00 71.75 217 TYR A O 1
ATOM 1683 N N . PRO A 1 218 ? 3.160 23.956 4.700 1.00 71.25 218 PRO A N 1
ATOM 1684 C CA . PRO A 1 218 ? 3.589 25.141 3.957 1.00 71.25 218 PRO A CA 1
ATOM 1685 C C . PRO A 1 218 ? 4.916 24.915 3.225 1.00 71.25 218 PRO A C 1
ATOM 1687 O O . PRO A 1 218 ? 5.084 25.357 2.088 1.00 71.25 218 PRO A O 1
ATOM 1690 N N . ASP A 1 219 ? 5.839 24.176 3.836 1.00 73.00 219 ASP A N 1
ATOM 1691 C CA . ASP A 1 219 ? 7.181 23.951 3.315 1.00 73.00 219 ASP A CA 1
ATOM 1692 C C . ASP A 1 219 ? 7.725 22.569 3.718 1.00 73.00 219 ASP A C 1
ATOM 1694 O O . ASP A 1 219 ? 7.121 21.825 4.491 1.00 73.00 219 ASP A O 1
ATOM 1698 N N . GLU A 1 220 ? 8.857 22.185 3.127 1.00 71.75 220 GLU A N 1
ATOM 1699 C CA . GLU A 1 220 ? 9.517 20.905 3.422 1.00 71.75 220 GLU A CA 1
ATOM 1700 C C . GLU A 1 220 ? 10.291 20.924 4.747 1.00 71.75 220 GLU A C 1
ATOM 1702 O O . GLU A 1 220 ? 10.560 19.866 5.308 1.00 71.75 220 GLU A O 1
ATOM 1707 N N . ALA A 1 221 ? 10.632 22.104 5.277 1.00 68.19 221 ALA A N 1
ATOM 1708 C CA . ALA A 1 221 ? 11.317 22.211 6.564 1.00 68.19 221 ALA A CA 1
ATOM 1709 C C . ALA A 1 221 ? 10.376 21.828 7.720 1.00 68.19 221 ALA A C 1
ATOM 1711 O O . ALA A 1 221 ? 10.792 21.183 8.680 1.00 68.19 221 ALA A O 1
ATOM 1712 N N . THR A 1 222 ? 9.092 22.165 7.592 1.00 69.81 222 THR A N 1
ATOM 1713 C CA . THR A 1 222 ? 8.015 21.781 8.515 1.00 69.81 222 THR A CA 1
ATOM 1714 C C . THR A 1 222 ? 7.515 20.353 8.292 1.00 69.81 222 THR A C 1
ATOM 1716 O O . THR A 1 222 ? 7.048 19.721 9.239 1.00 69.81 222 THR A O 1
ATOM 1719 N N . PHE A 1 223 ? 7.647 19.809 7.078 1.00 73.81 223 PHE A N 1
ATOM 1720 C CA . PHE A 1 223 ? 7.355 18.408 6.754 1.00 73.81 223 PHE A CA 1
ATOM 1721 C C . PHE A 1 223 ? 8.646 17.639 6.440 1.00 73.81 223 PHE A C 1
ATOM 1723 O O . PHE A 1 223 ? 8.927 17.310 5.288 1.00 73.81 223 PHE A O 1
ATOM 1730 N N . HIS A 1 224 ? 9.446 17.352 7.470 1.00 71.31 224 HIS A N 1
ATOM 1731 C CA . HIS A 1 224 ? 10.700 16.612 7.322 1.00 71.31 224 HIS A CA 1
ATOM 1732 C C . HIS A 1 224 ? 10.569 15.173 7.849 1.00 71.31 224 HIS A C 1
ATOM 1734 O O . HIS A 1 224 ? 9.998 15.001 8.927 1.00 71.31 224 HIS A O 1
ATOM 1740 N N . PRO A 1 225 ? 11.109 14.136 7.176 1.00 81.12 225 PRO A N 1
ATOM 1741 C CA . PRO A 1 225 ? 11.692 14.172 5.832 1.00 81.12 225 PRO A CA 1
ATOM 1742 C C . PRO A 1 225 ? 10.660 14.557 4.753 1.00 81.12 225 PRO A C 1
ATOM 1744 O O . PRO A 1 225 ? 9.474 14.276 4.927 1.00 81.12 225 PRO A O 1
ATOM 1747 N N . PRO A 1 226 ? 11.098 15.141 3.618 1.00 80.44 226 PRO A N 1
ATOM 1748 C CA . PRO A 1 226 ? 10.206 15.692 2.585 1.00 80.44 226 PRO A CA 1
ATOM 1749 C C . PRO A 1 226 ? 9.302 14.641 1.922 1.00 80.44 226 PRO A C 1
ATOM 1751 O O . PRO A 1 226 ? 8.270 14.961 1.327 1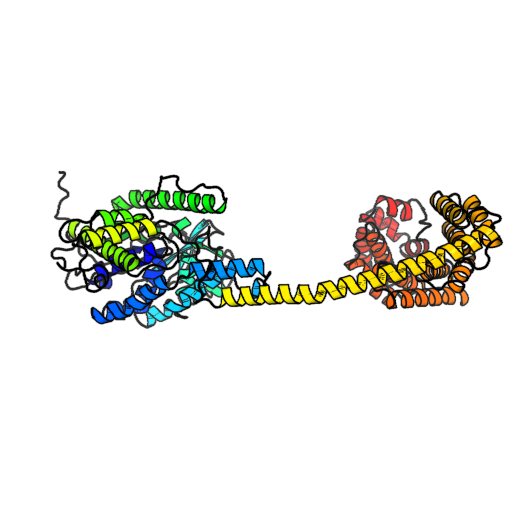.00 80.44 226 PRO A O 1
ATOM 1754 N N . LYS A 1 227 ? 9.692 13.365 2.011 1.00 86.75 227 LYS A N 1
ATOM 1755 C CA . LYS A 1 227 ? 8.946 12.214 1.507 1.00 86.75 227 LYS A CA 1
ATOM 1756 C C . LYS A 1 227 ? 8.848 11.159 2.593 1.00 86.75 227 LYS A C 1
ATOM 1758 O O . LYS A 1 227 ? 9.857 10.722 3.143 1.00 86.75 227 LYS A O 1
ATOM 1763 N N . GLU A 1 228 ? 7.629 10.711 2.839 1.00 88.38 228 GLU A N 1
ATOM 1764 C CA . GLU A 1 228 ? 7.312 9.746 3.879 1.00 88.38 228 GLU A CA 1
ATOM 1765 C C . GLU A 1 228 ? 6.626 8.530 3.249 1.00 88.38 228 GLU A C 1
ATOM 1767 O O . GLU A 1 228 ? 5.681 8.667 2.471 1.00 88.38 228 GLU A O 1
ATOM 1772 N N . LEU A 1 229 ? 7.131 7.334 3.545 1.00 93.19 229 LEU A N 1
ATOM 1773 C CA . LEU A 1 229 ? 6.561 6.076 3.071 1.00 93.19 229 LEU A CA 1
ATOM 1774 C C . LEU A 1 229 ? 5.800 5.439 4.225 1.00 93.19 229 LEU A C 1
ATOM 1776 O O . LEU A 1 229 ? 6.408 4.943 5.167 1.00 93.19 229 LEU A O 1
ATOM 1780 N N . LEU A 1 230 ? 4.472 5.448 4.156 1.00 93.69 230 LEU A N 1
ATOM 1781 C CA . LEU A 1 230 ? 3.615 4.929 5.217 1.00 93.69 230 LEU A CA 1
ATOM 1782 C C . LEU A 1 230 ? 3.059 3.553 4.857 1.00 93.69 230 LEU A C 1
ATOM 1784 O O . LEU A 1 230 ? 2.580 3.333 3.746 1.00 93.69 230 LEU A O 1
ATOM 1788 N N . SER A 1 231 ? 3.093 2.629 5.806 1.00 94.12 231 SER A N 1
ATOM 1789 C CA . SER A 1 231 ? 2.510 1.293 5.692 1.00 94.12 231 SER A CA 1
ATOM 1790 C C . SER A 1 231 ? 1.527 1.037 6.836 1.00 94.12 231 SER A C 1
ATOM 1792 O O . SER A 1 231 ? 1.285 1.915 7.668 1.00 94.12 231 SER A O 1
ATOM 1794 N N . ASP A 1 232 ? 0.952 -0.165 6.854 1.00 93.94 232 ASP A N 1
ATOM 1795 C CA . ASP A 1 232 ? -0.001 -0.616 7.865 1.00 93.94 232 ASP A CA 1
ATOM 1796 C C . ASP A 1 232 ? 0.534 -0.365 9.283 1.00 93.94 232 ASP A C 1
ATOM 1798 O O . ASP A 1 232 ? 1.674 -0.721 9.595 1.00 93.94 232 ASP A O 1
ATOM 1802 N N . GLY A 1 233 ? -0.292 0.258 10.130 1.00 91.12 233 GLY A N 1
ATOM 1803 C CA . GLY A 1 233 ? 0.071 0.600 11.507 1.00 91.12 233 GLY A CA 1
ATOM 1804 C C . GLY A 1 233 ? 0.378 -0.617 12.370 1.00 91.12 233 GLY A C 1
ATOM 1805 O O . GLY A 1 233 ? 1.083 -0.500 13.369 1.00 91.12 233 GLY A O 1
ATOM 1806 N N . GLY A 1 234 ? -0.084 -1.798 11.958 1.00 89.69 234 GLY A N 1
ATOM 1807 C CA . GLY A 1 234 ? 0.115 -3.028 12.694 1.00 89.69 234 GLY A CA 1
ATOM 1808 C C . GLY A 1 234 ? 1.564 -3.489 12.759 1.00 89.69 234 GLY A C 1
ATOM 1809 O O . GLY A 1 234 ? 1.899 -4.235 13.673 1.00 89.69 234 GLY A O 1
ATOM 1810 N N . VAL A 1 235 ? 2.430 -3.001 11.862 1.00 90.19 235 VAL A N 1
ATOM 1811 C CA . VAL A 1 235 ? 3.879 -3.254 11.921 1.00 90.19 235 VAL A CA 1
ATOM 1812 C C . VAL A 1 235 ? 4.487 -2.704 13.217 1.00 90.19 235 VAL A C 1
ATOM 1814 O O . VAL A 1 235 ? 5.413 -3.318 13.741 1.00 90.19 235 VAL A O 1
ATOM 1817 N N . PHE A 1 236 ? 3.960 -1.588 13.735 1.00 91.38 236 PHE A N 1
ATOM 1818 C CA . PHE A 1 236 ? 4.412 -0.962 14.982 1.00 91.38 236 PHE A CA 1
ATOM 1819 C C . PHE A 1 236 ? 3.441 -1.167 16.151 1.00 91.38 236 PHE A C 1
ATOM 1821 O O . PHE A 1 236 ? 3.869 -1.321 17.281 1.00 91.38 236 PHE A O 1
ATOM 1828 N N . ASP A 1 237 ? 2.128 -1.125 15.948 1.00 91.62 237 ASP A N 1
ATOM 1829 C CA . ASP A 1 237 ? 1.167 -1.309 17.039 1.00 91.62 237 ASP A CA 1
ATOM 1830 C C . ASP A 1 237 ? -0.143 -1.864 16.495 1.00 91.62 237 ASP A C 1
ATOM 1832 O O . ASP A 1 237 ? -1.055 -1.117 16.158 1.00 91.62 237 ASP A O 1
ATOM 1836 N N . ASN A 1 238 ? -0.250 -3.194 16.408 1.00 93.25 238 ASN A N 1
ATOM 1837 C CA . ASN A 1 238 ? -1.439 -3.844 15.854 1.00 93.25 238 ASN A CA 1
ATOM 1838 C C . ASN A 1 238 ? -2.709 -3.637 16.677 1.00 93.25 238 ASN A C 1
ATOM 1840 O O . ASN A 1 238 ? -3.791 -3.822 16.132 1.00 93.25 238 ASN A O 1
ATOM 1844 N N . LEU A 1 239 ? -2.607 -3.284 17.957 1.00 93.94 239 LEU A N 1
ATOM 1845 C CA . LEU A 1 239 ? -3.779 -3.074 18.804 1.00 93.94 239 LEU A CA 1
ATOM 1846 C C . LEU A 1 239 ? -4.230 -1.616 18.817 1.00 93.94 239 LEU A C 1
ATOM 1848 O O . LEU A 1 239 ? -5.365 -1.354 19.191 1.00 93.94 239 LEU A O 1
ATOM 1852 N N . GLY A 1 240 ? -3.360 -0.682 18.430 1.00 92.56 240 GLY A N 1
ATOM 1853 C CA . GLY A 1 240 ? -3.564 0.756 18.616 1.00 92.56 240 GLY A CA 1
ATOM 1854 C C . GLY A 1 240 ? -3.482 1.214 20.075 1.00 92.56 240 GLY A C 1
ATOM 1855 O O . GLY A 1 240 ? -3.825 2.351 20.402 1.00 92.56 240 GLY A O 1
ATOM 1856 N N . LEU A 1 241 ? -3.021 0.327 20.955 1.00 92.00 241 LEU A N 1
ATOM 1857 C CA . LEU A 1 241 ? -3.016 0.521 22.396 1.00 92.00 241 LEU A CA 1
ATOM 1858 C C . LEU A 1 241 ? -1.823 1.360 22.862 1.00 92.00 241 LEU A C 1
ATOM 1860 O O . LEU A 1 241 ? -1.940 2.104 23.830 1.00 92.00 241 LEU A O 1
ATOM 1864 N N . VAL A 1 242 ? -0.691 1.302 22.158 1.00 91.56 242 VAL A N 1
ATOM 1865 C CA . VAL A 1 242 ? 0.517 2.064 22.501 1.00 91.56 242 VAL A CA 1
ATOM 1866 C C . VAL A 1 242 ? 0.233 3.567 22.447 1.00 91.56 242 VAL A C 1
ATOM 1868 O O . VAL A 1 242 ? 0.581 4.298 23.374 1.00 91.56 242 VAL A O 1
ATOM 1871 N N . LYS A 1 243 ? -0.462 4.034 21.400 1.00 90.25 243 LYS A N 1
ATOM 1872 C CA . LYS A 1 243 ? -0.880 5.443 21.303 1.00 90.25 243 LYS A CA 1
ATOM 1873 C C . LYS A 1 243 ? -1.979 5.790 22.306 1.00 90.25 243 LYS A C 1
ATOM 1875 O O . LYS A 1 243 ? -1.926 6.869 22.889 1.00 90.25 243 LYS A O 1
ATOM 1880 N N . SER A 1 244 ? -2.934 4.882 22.521 1.00 91.56 244 SER A N 1
ATOM 1881 C CA . SER A 1 244 ? -4.015 5.076 23.495 1.00 91.56 244 SER A CA 1
ATOM 1882 C C . SER A 1 244 ? -3.484 5.312 24.907 1.00 91.56 244 SER A C 1
ATOM 1884 O O . SER A 1 244 ? -3.957 6.213 25.593 1.00 91.56 244 SER A O 1
ATOM 1886 N N . LEU A 1 245 ? -2.491 4.528 25.332 1.00 90.38 245 LEU A N 1
ATOM 1887 C CA . LEU A 1 245 ? -1.858 4.675 26.643 1.00 90.38 245 LEU A CA 1
ATOM 1888 C C . LEU A 1 245 ? -1.038 5.964 26.748 1.00 90.38 245 LEU A C 1
ATOM 1890 O O . LEU A 1 245 ? -1.030 6.598 27.796 1.00 90.38 245 LEU A O 1
ATOM 1894 N N . ALA A 1 246 ? -0.360 6.358 25.668 1.00 88.44 246 ALA A N 1
ATOM 1895 C CA . ALA A 1 246 ? 0.459 7.567 25.653 1.00 88.44 246 ALA A CA 1
ATOM 1896 C C . ALA A 1 246 ? -0.364 8.862 25.732 1.00 88.44 246 ALA A C 1
ATOM 1898 O O . ALA A 1 246 ? 0.119 9.848 26.280 1.00 88.44 246 ALA A O 1
ATOM 1899 N N . ASP A 1 247 ? -1.577 8.871 25.174 1.00 86.44 247 ASP A N 1
ATOM 1900 C CA . ASP A 1 247 ? -2.461 10.038 25.238 1.00 86.44 247 ASP A CA 1
ATOM 1901 C C . ASP A 1 247 ? -3.128 10.190 26.610 1.00 86.44 247 ASP A C 1
ATOM 1903 O O . ASP A 1 247 ? -3.319 11.313 27.056 1.00 86.44 247 ASP A O 1
ATOM 1907 N N . ASN A 1 248 ? -3.461 9.080 27.283 1.00 83.25 248 ASN A N 1
ATOM 1908 C CA . ASN A 1 248 ? -4.056 9.054 28.628 1.00 83.25 248 ASN A CA 1
ATOM 1909 C C . ASN A 1 248 ? -5.295 9.970 28.813 1.00 83.25 248 ASN A C 1
ATOM 1911 O O . ASN A 1 248 ? -5.536 10.517 29.886 1.00 83.25 248 ASN A O 1
ATOM 1915 N N . ASP A 1 249 ? -6.094 10.139 27.754 1.00 76.31 249 ASP A N 1
ATOM 1916 C CA . ASP A 1 249 ? -7.214 11.096 27.696 1.00 76.31 249 ASP A CA 1
ATOM 1917 C C . ASP A 1 249 ? -8.568 10.514 28.157 1.00 76.31 249 ASP A C 1
ATOM 1919 O O . ASP A 1 249 ? -9.612 11.156 28.028 1.00 76.31 249 ASP A O 1
ATOM 1923 N N . SER A 1 250 ? -8.620 9.257 28.597 1.00 80.25 250 SER A N 1
ATOM 1924 C CA . SER A 1 250 ? -9.872 8.558 28.922 1.00 80.25 250 SER A CA 1
ATOM 1925 C C . SER A 1 250 ? -9.688 7.656 30.131 1.00 80.25 250 SER A C 1
ATOM 1927 O O . SER A 1 250 ? -8.653 7.010 30.263 1.00 80.25 250 SER A O 1
ATOM 1929 N N . ASN A 1 251 ? -10.700 7.594 30.998 1.00 86.25 251 ASN A N 1
ATOM 1930 C CA . ASN A 1 251 ? -10.641 6.801 32.226 1.00 86.25 251 ASN A CA 1
ATOM 1931 C C . ASN A 1 251 ? -11.074 5.339 32.037 1.00 86.25 251 ASN A C 1
ATOM 1933 O O . ASN A 1 251 ? -10.895 4.531 32.942 1.00 86.25 251 ASN A O 1
ATOM 1937 N N . MET A 1 252 ? -11.590 4.984 30.856 1.00 90.88 252 MET A N 1
ATOM 1938 C CA . MET A 1 252 ? -11.852 3.604 30.456 1.00 90.88 252 MET A CA 1
ATOM 1939 C C . MET A 1 252 ? -11.239 3.314 29.082 1.00 90.88 252 MET A C 1
ATOM 1941 O O . MET A 1 252 ? -11.464 4.046 28.117 1.00 90.88 252 MET A O 1
ATOM 1945 N N . ILE A 1 253 ? -10.496 2.209 28.979 1.00 93.62 253 ILE A N 1
ATOM 1946 C CA . ILE A 1 253 ? -9.913 1.729 27.721 1.00 93.62 253 ILE A CA 1
ATOM 1947 C C . ILE A 1 253 ? -10.601 0.424 27.326 1.00 93.62 253 ILE A C 1
ATOM 1949 O O . ILE A 1 253 ? -10.571 -0.554 28.075 1.00 93.62 253 ILE A O 1
ATOM 1953 N N . VAL A 1 254 ? -11.186 0.392 26.131 1.00 95.75 254 VAL A N 1
ATOM 1954 C CA . VAL A 1 254 ? -11.744 -0.816 25.515 1.00 95.75 254 VAL A CA 1
ATOM 1955 C C . VAL A 1 254 ? -10.835 -1.229 24.364 1.00 95.75 254 VAL A C 1
ATOM 1957 O O . VAL A 1 254 ? -10.620 -0.465 23.427 1.00 95.75 254 VAL A O 1
ATOM 1960 N N . VAL A 1 255 ? -10.300 -2.445 24.414 1.00 96.69 255 VAL A N 1
ATOM 1961 C CA . VAL A 1 255 ? -9.422 -3.000 23.377 1.00 96.69 255 VAL A CA 1
ATOM 1962 C C . VAL A 1 255 ? -10.166 -4.106 22.654 1.00 96.69 255 VAL A C 1
ATOM 1964 O O . VAL A 1 255 ? -10.437 -5.154 23.229 1.00 96.69 255 VAL A O 1
ATOM 1967 N N . SER A 1 256 ? -10.490 -3.892 21.384 1.00 97.50 256 SER A N 1
ATOM 1968 C CA . SER A 1 256 ? -11.041 -4.926 20.518 1.00 97.50 256 SER A CA 1
ATOM 1969 C C . SER A 1 256 ? -9.907 -5.585 19.739 1.00 97.50 256 SER A C 1
ATOM 1971 O O . SER A 1 256 ? -9.341 -4.984 18.825 1.00 97.50 256 SER A O 1
ATOM 1973 N N . ASP A 1 257 ? -9.574 -6.817 20.118 1.00 95.50 257 ASP A N 1
ATOM 1974 C CA . ASP A 1 257 ? -8.495 -7.609 19.531 1.00 95.50 257 ASP A CA 1
ATOM 1975 C C . ASP A 1 257 ? -9.062 -8.698 18.614 1.00 95.50 257 ASP A C 1
ATOM 1977 O O . ASP A 1 257 ? -9.538 -9.743 19.057 1.00 95.50 257 ASP A O 1
ATOM 1981 N N . ALA A 1 258 ? -8.985 -8.452 17.311 1.00 92.19 258 ALA A N 1
ATOM 1982 C CA . ALA A 1 258 ? -9.338 -9.390 16.255 1.00 92.19 258 ALA A CA 1
ATOM 1983 C C . ALA A 1 258 ? -8.108 -10.078 15.634 1.00 92.19 258 ALA A C 1
ATOM 1985 O O . ALA A 1 258 ? -8.187 -10.614 14.515 1.00 92.19 258 ALA A O 1
ATOM 1986 N N . GLY A 1 259 ? -6.971 -10.063 16.339 1.00 82.12 259 GLY A N 1
ATOM 1987 C CA . GLY A 1 259 ? -5.730 -10.712 15.944 1.00 82.12 259 GLY A CA 1
ATOM 1988 C C . GLY A 1 259 ? -5.921 -12.202 15.662 1.00 82.12 259 GLY A C 1
ATOM 1989 O O . GLY A 1 259 ? -6.701 -12.901 16.307 1.00 82.12 259 GLY A O 1
ATOM 1990 N N . ALA A 1 260 ? -5.237 -12.713 14.632 1.00 67.12 260 ALA A N 1
ATOM 1991 C CA . ALA A 1 260 ? -5.363 -14.126 14.281 1.00 67.12 260 ALA A CA 1
ATOM 1992 C C . ALA A 1 260 ? -4.721 -14.971 15.379 1.00 67.12 260 ALA A C 1
ATOM 1994 O O . ALA A 1 260 ? -3.599 -14.682 15.797 1.00 67.12 260 ALA A O 1
ATOM 1995 N N . LYS A 1 261 ? -5.368 -16.072 15.777 1.00 68.31 261 LYS A N 1
ATOM 1996 C CA . LYS A 1 261 ? -4.672 -17.066 16.596 1.00 68.31 261 LYS A CA 1
ATOM 1997 C C . LYS A 1 261 ? -3.536 -17.641 15.754 1.00 68.31 261 LYS A C 1
ATOM 1999 O O . LYS A 1 261 ? -3.747 -18.044 14.608 1.00 68.31 261 LYS A O 1
ATOM 2004 N N . PHE A 1 262 ? -2.327 -17.654 16.306 1.00 66.94 262 PHE A N 1
ATOM 2005 C CA . PHE A 1 262 ? -1.165 -18.173 15.599 1.00 66.94 262 PHE A CA 1
ATOM 2006 C C . PHE A 1 262 ? -1.362 -19.663 15.288 1.00 66.94 262 PHE A C 1
ATOM 2008 O O . PHE A 1 262 ? -1.268 -20.513 16.175 1.00 66.94 262 PHE A O 1
ATOM 2015 N N . ASP A 1 263 ? -1.660 -19.989 14.028 1.00 63.66 263 ASP A N 1
ATOM 2016 C CA . ASP A 1 263 ? -1.795 -21.383 13.610 1.00 63.66 263 ASP A CA 1
ATOM 2017 C C . ASP A 1 263 ? -0.403 -22.017 13.512 1.00 63.66 263 ASP A C 1
ATOM 2019 O O . ASP A 1 263 ? 0.394 -21.678 12.631 1.00 63.66 263 ASP A O 1
ATOM 2023 N N . TRP A 1 264 ? -0.091 -22.909 14.450 1.00 58.91 264 TRP A N 1
ATOM 2024 C CA . TRP A 1 264 ? 1.142 -23.695 14.483 1.00 58.91 264 TRP A CA 1
ATOM 2025 C C . TRP A 1 264 ? 1.088 -24.911 13.545 1.00 58.91 264 TRP A C 1
ATOM 2027 O O . TRP A 1 264 ? 2.114 -25.547 13.301 1.00 58.91 264 TRP A O 1
ATOM 2037 N N . ARG A 1 265 ? -0.086 -25.256 12.992 1.00 55.41 265 ARG A N 1
ATOM 2038 C CA . ARG A 1 265 ? -0.253 -26.441 12.143 1.00 55.41 265 ARG A CA 1
ATOM 2039 C C . ARG A 1 265 ? 0.321 -26.168 10.750 1.00 55.41 265 ARG A C 1
ATOM 2041 O O . ARG A 1 265 ? -0.222 -25.412 9.949 1.00 55.41 265 ARG A O 1
ATOM 2048 N N . LEU A 1 266 ? 1.423 -26.852 10.440 1.00 50.38 266 LEU A N 1
ATOM 20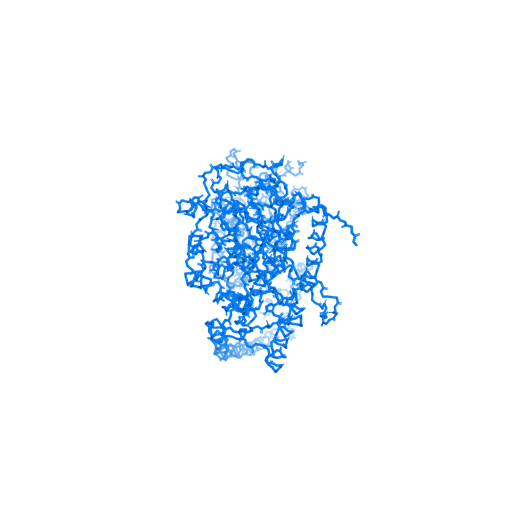49 C CA . LEU A 1 266 ? 2.256 -26.744 9.230 1.00 50.38 266 LEU A CA 1
ATOM 2050 C C . LEU A 1 266 ? 1.584 -27.219 7.919 1.00 50.38 266 LEU A C 1
ATOM 2052 O O . LEU A 1 266 ? 2.226 -27.836 7.071 1.00 50.38 266 LEU A O 1
ATOM 2056 N N . LYS A 1 267 ? 0.294 -26.942 7.685 1.00 50.44 267 LYS A N 1
ATOM 2057 C CA . LYS A 1 267 ? -0.340 -27.282 6.393 1.00 50.44 267 LYS A CA 1
ATOM 2058 C C . LYS A 1 267 ? 0.175 -26.426 5.229 1.00 50.44 267 LYS A C 1
ATOM 2060 O O . LYS A 1 267 ? -0.052 -26.780 4.073 1.00 50.44 267 LYS A O 1
ATOM 2065 N N . GLN A 1 268 ? 0.873 -25.321 5.502 1.00 57.69 268 GLN A N 1
ATOM 2066 C CA . GLN A 1 268 ? 1.489 -24.490 4.469 1.00 57.69 268 GLN A CA 1
ATOM 2067 C C . GLN A 1 268 ? 2.938 -24.913 4.218 1.00 57.69 268 GLN A C 1
ATOM 2069 O O . GLN A 1 268 ? 3.811 -24.749 5.064 1.00 57.69 268 GLN A O 1
ATOM 2074 N N . ARG A 1 269 ? 3.214 -25.420 3.013 1.00 60.19 269 ARG A N 1
ATOM 2075 C CA . ARG A 1 269 ? 4.587 -25.587 2.527 1.00 60.19 269 ARG A CA 1
ATOM 2076 C C . ARG A 1 269 ? 5.113 -24.179 2.216 1.00 60.19 269 ARG A C 1
ATOM 2078 O O . ARG A 1 269 ? 4.713 -23.632 1.194 1.00 60.19 269 ARG A O 1
ATOM 2085 N N . PHE A 1 270 ? 5.945 -23.586 3.081 1.00 72.94 270 PHE A N 1
ATOM 2086 C CA . PHE A 1 270 ? 6.560 -22.243 2.954 1.00 72.94 270 PHE A CA 1
ATOM 2087 C C . PHE A 1 270 ? 7.553 -22.118 1.773 1.00 72.94 270 PHE A C 1
ATOM 2089 O O . PHE A 1 270 ? 8.670 -21.611 1.908 1.00 72.94 270 PHE A O 1
ATOM 2096 N N . ARG A 1 271 ? 7.159 -22.621 0.600 1.00 74.12 271 ARG A N 1
ATOM 2097 C CA . ARG A 1 271 ? 7.998 -22.777 -0.594 1.00 74.12 271 ARG A CA 1
ATOM 2098 C C . ARG A 1 271 ? 8.441 -21.421 -1.132 1.00 74.12 271 ARG A C 1
ATOM 2100 O O . ARG A 1 271 ? 9.580 -21.275 -1.562 1.00 74.12 271 ARG A O 1
ATOM 2107 N N . TRP A 1 272 ? 7.573 -20.415 -1.047 1.00 74.81 272 TRP A N 1
ATOM 2108 C CA . TRP A 1 272 ? 7.792 -19.107 -1.661 1.00 74.81 272 TRP A CA 1
ATOM 2109 C C . TRP A 1 272 ? 8.193 -18.037 -0.643 1.00 74.81 272 TRP A C 1
ATOM 2111 O O . TRP A 1 272 ? 7.689 -18.015 0.481 1.00 74.81 272 TRP A O 1
ATOM 2121 N N . ILE A 1 273 ? 9.051 -17.098 -1.064 1.00 79.38 273 ILE A N 1
ATOM 2122 C CA . ILE A 1 273 ? 9.508 -15.978 -0.222 1.00 79.38 273 ILE A CA 1
ATOM 2123 C C . ILE A 1 273 ? 8.345 -15.127 0.298 1.00 79.38 273 ILE A C 1
ATOM 2125 O O . ILE A 1 273 ? 8.358 -14.714 1.450 1.00 79.38 273 ILE A O 1
ATOM 2129 N N . PHE A 1 274 ? 7.291 -14.958 -0.503 1.00 75.62 274 PHE A N 1
ATOM 2130 C CA . PHE A 1 274 ? 6.084 -14.236 -0.105 1.00 75.62 274 PHE A CA 1
ATOM 2131 C C . PHE A 1 274 ? 5.388 -14.869 1.109 1.00 75.62 274 PHE A C 1
ATOM 2133 O O . PHE A 1 274 ? 5.001 -14.164 2.035 1.00 75.62 274 PHE A O 1
ATOM 2140 N N . GLN A 1 275 ? 5.255 -16.202 1.143 1.00 77.06 275 GLN A N 1
ATOM 2141 C CA . GLN A 1 275 ? 4.635 -16.898 2.278 1.00 77.06 275 GLN A CA 1
ATOM 2142 C C . GLN A 1 275 ? 5.472 -16.743 3.549 1.00 77.06 275 GLN A C 1
ATOM 2144 O O . GLN A 1 275 ? 4.911 -16.586 4.631 1.00 77.06 275 GLN A O 1
ATOM 2149 N N . ARG A 1 276 ? 6.804 -16.761 3.410 1.00 82.88 276 ARG A N 1
ATOM 2150 C CA . ARG A 1 276 ? 7.730 -16.513 4.520 1.00 82.88 276 ARG A CA 1
ATOM 2151 C C . ARG A 1 276 ? 7.625 -15.074 5.018 1.00 82.88 276 ARG A C 1
ATOM 2153 O O . ARG A 1 276 ? 7.489 -14.889 6.215 1.00 82.88 276 ARG A O 1
ATOM 2160 N N . ALA A 1 277 ? 7.581 -14.089 4.121 1.00 83.25 277 ALA A N 1
ATOM 2161 C CA . ALA A 1 277 ? 7.423 -12.680 4.479 1.00 83.25 277 ALA A CA 1
ATOM 2162 C C . ALA A 1 277 ? 6.117 -12.421 5.247 1.00 83.25 277 ALA A C 1
ATOM 2164 O O . ALA A 1 277 ? 6.163 -11.851 6.330 1.00 83.25 277 ALA A O 1
ATOM 2165 N N . VAL A 1 278 ? 4.975 -12.918 4.745 1.00 80.56 278 VAL A N 1
ATOM 2166 C CA . VAL A 1 278 ? 3.686 -12.846 5.464 1.00 80.56 278 VAL A CA 1
ATOM 2167 C C . VAL A 1 278 ? 3.813 -13.460 6.856 1.00 80.56 278 VAL A C 1
ATOM 2169 O O . VAL A 1 278 ? 3.451 -12.827 7.839 1.00 80.56 278 VAL A O 1
ATOM 2172 N N . ARG A 1 279 ? 4.378 -14.671 6.953 1.00 81.06 279 ARG A N 1
ATOM 2173 C CA . ARG A 1 279 ? 4.510 -15.373 8.232 1.00 81.06 279 ARG A CA 1
ATOM 2174 C C . ARG A 1 279 ? 5.424 -14.643 9.218 1.00 81.06 279 ARG A C 1
ATOM 2176 O O . ARG A 1 279 ? 5.091 -14.591 10.394 1.00 81.06 279 ARG A O 1
ATOM 2183 N N . SER A 1 280 ? 6.553 -14.106 8.764 1.00 85.25 280 SER A N 1
ATOM 2184 C CA . SER A 1 280 ? 7.481 -13.343 9.605 1.00 85.25 280 SER A CA 1
ATOM 2185 C C . SER A 1 280 ? 6.833 -12.070 10.144 1.00 85.25 280 SER A C 1
ATOM 2187 O O . SER A 1 280 ? 6.944 -11.798 11.337 1.00 85.25 280 SER A O 1
ATOM 2189 N N . THR A 1 281 ? 6.107 -11.331 9.298 1.00 84.81 281 THR A N 1
ATOM 2190 C CA . THR A 1 281 ? 5.353 -10.148 9.728 1.00 84.81 281 THR A CA 1
ATOM 2191 C C . THR A 1 281 ? 4.261 -10.522 10.733 1.00 84.81 281 THR A C 1
ATOM 2193 O O . THR A 1 281 ? 4.201 -9.913 11.795 1.00 84.81 281 THR A O 1
ATOM 2196 N N . ASP A 1 282 ? 3.473 -11.570 10.467 1.00 81.75 282 ASP A N 1
ATOM 2197 C CA . ASP A 1 282 ? 2.419 -12.035 11.383 1.00 81.75 282 ASP A CA 1
ATOM 2198 C C . ASP A 1 282 ? 2.977 -12.419 12.770 1.00 81.75 282 ASP A C 1
ATOM 2200 O O . ASP A 1 282 ? 2.361 -12.103 13.788 1.00 81.75 282 ASP A O 1
ATOM 2204 N N . ILE A 1 283 ? 4.145 -13.083 12.828 1.00 84.00 283 ILE A N 1
ATOM 2205 C CA . ILE A 1 283 ? 4.822 -13.430 14.094 1.00 84.00 283 ILE A CA 1
ATOM 2206 C C . ILE A 1 283 ? 5.171 -12.163 14.871 1.00 84.00 283 ILE A C 1
ATOM 2208 O O . ILE A 1 283 ? 4.822 -12.050 16.043 1.00 84.00 283 ILE A O 1
ATOM 2212 N N . MET A 1 284 ? 5.837 -11.210 14.215 1.00 85.62 284 MET A N 1
ATOM 2213 C CA . MET A 1 284 ? 6.283 -9.973 14.851 1.00 85.62 284 MET A CA 1
ATOM 2214 C C . MET A 1 284 ? 5.100 -9.165 15.396 1.00 85.62 284 MET A C 1
ATOM 2216 O O . MET A 1 284 ? 5.113 -8.761 16.555 1.00 85.62 284 MET A O 1
ATOM 2220 N N . MET A 1 285 ? 4.042 -9.007 14.595 1.00 86.62 285 MET A N 1
ATOM 2221 C CA . MET A 1 285 ? 2.826 -8.295 14.998 1.00 86.62 285 MET A CA 1
ATOM 2222 C C . MET A 1 285 ? 2.116 -8.983 16.173 1.00 86.62 285 MET A C 1
ATOM 2224 O O . MET A 1 285 ? 1.674 -8.314 17.105 1.00 86.62 285 MET A O 1
ATOM 2228 N N . SER A 1 286 ? 2.024 -10.318 16.148 1.00 85.50 286 SER A N 1
ATOM 2229 C CA . SER A 1 286 ? 1.416 -11.108 17.227 1.00 85.50 286 SER A CA 1
ATOM 2230 C C . SER A 1 286 ? 2.182 -10.964 18.541 1.00 85.50 286 SER A C 1
ATOM 2232 O O . SER A 1 286 ? 1.567 -10.784 19.590 1.00 85.50 286 SER A O 1
ATOM 2234 N N . GLU A 1 287 ? 3.510 -11.076 18.511 1.00 86.56 287 GLU A N 1
ATOM 2235 C CA . GLU A 1 287 ? 4.319 -10.934 19.725 1.00 86.56 287 GLU A CA 1
ATOM 2236 C C . GLU A 1 287 ? 4.252 -9.510 20.276 1.00 86.56 287 GLU A C 1
ATOM 2238 O O . GLU A 1 287 ? 4.024 -9.329 21.470 1.00 86.56 287 GLU A O 1
ATOM 2243 N N . MET A 1 288 ? 4.313 -8.500 19.407 1.00 87.00 288 MET A N 1
ATOM 2244 C CA . MET A 1 288 ? 4.190 -7.108 19.825 1.00 87.00 288 MET A CA 1
ATOM 2245 C C . MET A 1 288 ? 2.834 -6.812 20.478 1.00 87.00 288 MET A C 1
ATOM 2247 O O . MET A 1 288 ? 2.790 -6.197 21.540 1.00 87.00 288 MET A O 1
ATOM 2251 N N . ALA A 1 289 ? 1.731 -7.315 19.914 1.00 88.44 289 ALA A N 1
ATOM 2252 C CA . ALA A 1 289 ? 0.400 -7.178 20.506 1.00 88.44 289 ALA A CA 1
ATOM 2253 C C . ALA A 1 289 ? 0.320 -7.786 21.921 1.00 88.44 289 ALA A C 1
ATOM 2255 O O . ALA A 1 289 ? -0.202 -7.151 22.841 1.00 88.44 289 ALA A O 1
ATOM 2256 N N . LYS A 1 290 ? 0.878 -8.990 22.125 1.00 88.69 290 LYS A N 1
ATOM 2257 C CA . LYS A 1 290 ? 0.925 -9.638 23.449 1.00 88.69 290 LYS A CA 1
ATOM 2258 C C . LYS A 1 290 ? 1.745 -8.827 24.449 1.00 88.69 290 LYS A C 1
ATOM 2260 O O . LYS A 1 290 ? 1.296 -8.640 25.580 1.00 88.69 290 LYS A O 1
ATOM 2265 N N . SER A 1 291 ? 2.921 -8.345 24.044 1.00 88.12 291 SER A N 1
ATOM 2266 C CA . SER A 1 291 ? 3.781 -7.511 24.889 1.00 88.12 291 SER A CA 1
ATOM 2267 C C . SER A 1 291 ? 3.080 -6.215 25.294 1.00 88.12 291 SER A C 1
ATOM 2269 O O . SER A 1 291 ? 3.070 -5.876 26.476 1.00 88.12 291 SER A O 1
ATOM 2271 N N . THR A 1 292 ? 2.422 -5.532 24.355 1.00 88.50 292 THR A N 1
ATOM 2272 C CA . THR A 1 292 ? 1.666 -4.306 24.644 1.00 88.50 292 THR A CA 1
ATOM 2273 C C . THR A 1 292 ? 0.512 -4.569 25.610 1.00 88.50 292 THR A C 1
ATOM 2275 O O . THR A 1 292 ? 0.346 -3.821 26.570 1.00 88.50 292 THR A O 1
ATOM 2278 N N . LEU A 1 293 ? -0.253 -5.653 25.427 1.00 89.19 293 LEU A N 1
ATOM 2279 C CA . LEU A 1 293 ? -1.321 -6.020 26.368 1.00 89.19 293 LEU A CA 1
ATOM 2280 C C . LEU A 1 293 ? -0.789 -6.330 27.765 1.00 89.19 293 LEU A C 1
ATOM 2282 O O . LEU A 1 293 ? -1.413 -5.938 28.747 1.00 89.19 293 LEU A O 1
ATOM 2286 N N . ALA A 1 294 ? 0.349 -7.022 27.868 1.00 88.38 294 ALA A N 1
ATOM 2287 C CA . ALA A 1 294 ? 0.966 -7.332 29.153 1.00 88.38 294 ALA A CA 1
ATOM 2288 C C . ALA A 1 294 ? 1.353 -6.056 29.917 1.00 88.38 294 ALA A C 1
ATOM 2290 O O . ALA A 1 294 ? 1.069 -5.960 31.110 1.00 88.38 294 ALA A O 1
ATOM 2291 N N . LEU A 1 295 ? 1.919 -5.064 29.222 1.00 85.19 295 LEU A N 1
ATOM 2292 C CA . LEU A 1 295 ? 2.240 -3.751 29.790 1.00 85.19 295 LEU A CA 1
ATOM 2293 C C . LEU A 1 295 ? 0.980 -2.952 30.154 1.00 85.19 295 LEU A C 1
ATOM 2295 O O . LEU A 1 295 ? 0.943 -2.273 31.177 1.00 85.19 295 LEU A O 1
ATOM 2299 N N . ALA A 1 296 ? -0.078 -3.067 29.350 1.00 87.06 296 ALA A N 1
ATOM 2300 C CA . ALA A 1 296 ? -1.326 -2.346 29.561 1.00 87.06 296 ALA A CA 1
ATOM 2301 C C . ALA A 1 296 ? -2.152 -2.851 30.755 1.00 87.06 296 ALA A C 1
ATOM 2303 O O . ALA A 1 296 ? -3.067 -2.145 31.171 1.00 87.06 296 ALA A O 1
ATOM 2304 N N . ARG A 1 297 ? -1.847 -4.030 31.325 1.00 85.62 297 ARG A N 1
ATOM 2305 C CA . ARG A 1 297 ? -2.609 -4.633 32.442 1.00 85.62 297 ARG A CA 1
ATOM 2306 C C . ARG A 1 297 ? -2.783 -3.702 33.640 1.00 85.62 297 ARG A C 1
ATOM 2308 O O . ARG A 1 297 ? -3.829 -3.751 34.274 1.00 85.62 297 ARG A O 1
ATOM 2315 N N . VAL A 1 298 ? -1.800 -2.841 33.908 1.00 82.19 298 VAL A N 1
ATOM 2316 C CA . VAL A 1 298 ? -1.848 -1.846 34.997 1.00 82.19 298 VAL A CA 1
ATOM 2317 C C . VAL A 1 298 ? -3.022 -0.872 34.832 1.00 82.19 298 VAL A C 1
ATOM 2319 O O . VAL A 1 298 ? -3.580 -0.414 35.818 1.00 82.19 298 VAL A O 1
ATOM 2322 N N . ASN A 1 299 ? -3.448 -0.609 33.595 1.00 84.94 299 ASN A N 1
ATOM 2323 C CA . ASN A 1 299 ? -4.566 0.282 33.274 1.00 84.94 299 ASN A CA 1
ATOM 2324 C C . ASN A 1 299 ? -5.922 -0.448 33.238 1.00 84.94 299 ASN A C 1
ATOM 2326 O O . ASN A 1 299 ? -6.922 0.144 32.846 1.00 84.94 299 ASN A O 1
ATOM 2330 N N . ASN A 1 300 ? -5.947 -1.743 33.577 1.00 87.50 300 ASN A N 1
ATOM 2331 C CA . ASN A 1 300 ? -7.132 -2.604 33.602 1.00 87.50 300 ASN A CA 1
ATOM 2332 C C . ASN A 1 300 ? -8.079 -2.458 32.379 1.00 87.50 300 ASN A C 1
ATOM 2334 O O . ASN A 1 300 ? -9.282 -2.237 32.549 1.00 87.50 300 ASN A O 1
ATOM 2338 N N . PRO A 1 301 ? -7.577 -2.568 31.130 1.00 91.19 301 PRO A N 1
ATOM 2339 C CA . PRO A 1 301 ? -8.412 -2.391 29.946 1.00 91.19 301 PRO A CA 1
ATOM 2340 C C . PRO A 1 301 ? -9.480 -3.490 29.821 1.00 91.19 301 PRO A C 1
ATOM 2342 O O . PRO A 1 301 ? -9.262 -4.655 30.173 1.00 91.19 301 PRO A O 1
ATOM 2345 N N . VAL A 1 302 ? -10.626 -3.145 29.232 1.00 94.00 302 VAL A N 1
ATOM 2346 C CA . VAL A 1 302 ? -11.647 -4.115 28.811 1.00 94.00 302 VAL A CA 1
ATOM 2347 C C . VAL A 1 302 ? -11.211 -4.737 27.489 1.00 94.00 302 VAL A C 1
ATOM 2349 O O . VAL A 1 302 ? -11.326 -4.116 26.433 1.00 94.00 302 VAL A O 1
ATOM 2352 N N . VAL A 1 303 ? -10.682 -5.960 27.536 1.00 94.81 303 VAL A N 1
ATOM 2353 C CA . VAL A 1 303 ? -10.118 -6.636 26.359 1.00 94.81 303 VAL A CA 1
ATOM 2354 C C . VAL A 1 303 ? -11.145 -7.578 25.735 1.00 94.81 303 VAL A C 1
ATOM 2356 O O . VAL A 1 303 ? -11.395 -8.667 26.234 1.00 94.81 303 VAL A O 1
ATOM 2359 N N . CYS A 1 304 ? -11.702 -7.173 24.600 1.00 95.88 304 CYS A N 1
ATOM 2360 C CA . CYS A 1 304 ? -12.606 -7.971 23.781 1.00 95.88 304 CYS A CA 1
ATOM 2361 C C . CYS A 1 304 ? -11.793 -8.752 22.737 1.00 95.88 304 CYS A C 1
ATOM 2363 O O . CYS A 1 304 ? -11.568 -8.253 21.632 1.00 95.88 304 CYS A O 1
ATOM 2365 N N . SER A 1 305 ? -11.326 -9.957 23.079 1.00 95.06 305 SER A N 1
ATOM 2366 C CA . SER A 1 305 ? -10.550 -10.796 22.154 1.00 95.06 305 SER A CA 1
ATOM 2367 C C . SER A 1 305 ? -11.445 -11.706 21.318 1.00 95.06 305 SER A C 1
ATOM 2369 O O . SER A 1 305 ? -12.300 -12.408 21.849 1.00 95.06 305 SER A O 1
ATOM 2371 N N . ILE A 1 306 ? -11.178 -11.803 20.015 1.00 93.88 306 ILE A N 1
ATOM 2372 C CA . ILE A 1 306 ? -11.821 -12.778 19.121 1.00 93.88 306 ILE A CA 1
ATOM 2373 C C . ILE A 1 306 ? -11.597 -14.224 19.581 1.00 93.88 306 ILE A C 1
ATOM 2375 O O . ILE A 1 306 ? -12.359 -15.115 19.216 1.00 93.88 306 ILE A O 1
ATOM 2379 N N . THR A 1 307 ? -10.554 -14.471 20.379 1.00 92.31 307 THR A N 1
ATOM 2380 C CA . THR A 1 307 ? -10.245 -15.798 20.925 1.00 92.31 307 THR A CA 1
ATOM 2381 C C . THR A 1 307 ? -11.019 -16.151 22.192 1.00 92.31 307 THR A C 1
ATOM 2383 O O . THR A 1 307 ? -10.991 -17.319 22.585 1.00 92.31 307 THR A O 1
ATOM 2386 N N . SER A 1 308 ? -11.693 -15.179 22.813 1.00 92.06 308 SER A N 1
ATOM 2387 C CA . SER A 1 308 ? -12.571 -15.416 23.956 1.00 92.06 308 SER A CA 1
ATOM 2388 C C . SER A 1 308 ? -13.779 -16.240 23.520 1.00 92.06 308 SER A C 1
ATOM 2390 O O . SER A 1 308 ? -14.315 -16.030 22.434 1.00 92.06 308 SER A O 1
ATOM 2392 N N . ILE A 1 309 ? -14.198 -17.171 24.375 1.00 90.81 309 ILE A N 1
ATOM 2393 C CA . ILE A 1 309 ? -15.410 -17.968 24.184 1.00 90.81 309 ILE A CA 1
ATOM 2394 C C . ILE A 1 309 ? -16.442 -17.484 25.195 1.00 90.81 309 ILE A C 1
ATOM 2396 O O . ILE A 1 309 ? -16.155 -17.439 26.392 1.00 90.81 309 ILE A O 1
ATOM 2400 N N . THR A 1 310 ? -17.623 -17.104 24.721 1.00 87.81 310 THR A N 1
ATOM 2401 C CA . THR A 1 310 ? -18.736 -16.681 25.569 1.00 87.81 310 THR A CA 1
ATOM 2402 C C . THR A 1 310 ? -19.680 -17.843 25.840 1.00 87.81 310 THR A C 1
ATOM 2404 O O . THR A 1 310 ? -19.942 -18.667 24.964 1.00 87.81 310 THR A O 1
ATOM 2407 N N . GLY A 1 311 ? -20.191 -17.895 27.070 1.00 83.06 311 GLY A N 1
ATOM 2408 C CA . GLY A 1 311 ? -21.173 -18.876 27.527 1.00 83.06 311 GLY A CA 1
ATOM 2409 C C . GLY A 1 311 ? -22.420 -18.210 28.114 1.00 83.06 311 GLY A C 1
ATOM 2410 O O . GLY A 1 311 ? -22.437 -17.005 28.393 1.00 83.06 311 GLY A O 1
ATOM 2411 N N . GLY A 1 312 ? -23.463 -19.007 28.349 1.00 81.62 312 GLY A N 1
ATOM 2412 C CA . GLY A 1 312 ? -24.684 -18.558 29.023 1.00 81.62 312 GLY A CA 1
ATOM 2413 C C . GLY A 1 312 ? -25.441 -17.499 28.218 1.00 81.62 312 GLY A C 1
ATOM 2414 O O . GLY A 1 312 ? -25.634 -17.653 27.017 1.00 81.62 312 GLY A O 1
ATOM 2415 N N . ARG A 1 313 ? -25.848 -16.395 28.863 1.00 74.31 313 ARG A N 1
ATOM 2416 C CA . ARG A 1 313 ? -26.673 -15.338 28.235 1.00 74.31 313 ARG A CA 1
ATOM 2417 C C . ARG A 1 313 ? -26.007 -14.586 27.072 1.00 74.31 313 ARG A C 1
ATOM 2419 O O . ARG A 1 313 ? -26.671 -13.822 26.388 1.00 74.31 313 ARG A O 1
ATOM 2426 N N . PHE A 1 314 ? -24.702 -14.766 26.869 1.00 79.69 314 PHE A N 1
ATOM 2427 C CA . PHE A 1 314 ? -23.937 -14.129 25.791 1.00 79.69 314 PHE A CA 1
ATOM 2428 C C . PHE A 1 314 ? -23.451 -15.138 24.734 1.00 79.69 314 PHE A C 1
ATOM 2430 O O . PHE A 1 314 ? -22.657 -14.780 23.860 1.00 79.69 314 PHE A O 1
ATOM 2437 N N . GLU A 1 315 ? -23.883 -16.405 24.818 1.00 79.25 315 GLU A N 1
ATOM 2438 C CA . GLU A 1 315 ? -23.577 -17.449 23.834 1.00 79.25 315 GLU A CA 1
ATOM 2439 C C . GLU A 1 315 ? -24.521 -17.338 22.632 1.00 79.25 315 GLU A C 1
ATOM 2441 O O . GLU A 1 315 ? -25.552 -17.997 22.531 1.00 79.25 315 GLU A O 1
ATOM 2446 N N . TYR A 1 316 ? -24.160 -16.463 21.702 1.00 80.19 316 TYR A N 1
ATOM 2447 C CA . TYR A 1 316 ? -24.925 -16.241 20.474 1.00 80.19 316 TYR A CA 1
ATOM 2448 C C . TYR A 1 316 ? -24.574 -17.202 19.337 1.00 80.19 316 TYR A C 1
ATOM 2450 O O . TYR A 1 316 ? -25.313 -17.336 18.364 1.00 80.19 316 TYR A O 1
ATOM 2458 N N . LEU A 1 317 ? -23.425 -17.856 19.460 1.00 83.94 317 LEU A N 1
ATOM 2459 C CA . LEU A 1 317 ? -22.914 -18.884 18.569 1.00 83.94 317 LEU A CA 1
ATOM 2460 C C . LEU A 1 317 ? -22.482 -20.053 19.435 1.00 83.94 317 LEU A C 1
ATOM 2462 O O . LEU A 1 317 ? -21.940 -19.830 20.515 1.00 83.94 317 LEU A O 1
ATOM 2466 N N . SER A 1 318 ? -22.629 -21.284 18.947 1.00 86.00 318 SER A N 1
ATOM 2467 C CA . SER A 1 318 ? -22.087 -22.427 19.686 1.00 86.00 318 SER A CA 1
ATOM 2468 C C . SER A 1 318 ? -20.587 -22.259 19.938 1.00 86.00 318 SER A C 1
ATOM 2470 O O . SER A 1 318 ? -19.852 -21.759 19.077 1.00 86.00 318 SER A O 1
ATOM 2472 N N . SER A 1 319 ? -20.116 -22.768 21.073 1.00 87.88 319 SER A N 1
ATOM 2473 C CA . SER A 1 319 ? -18.683 -22.841 21.392 1.00 87.88 319 SER A CA 1
ATOM 2474 C C . SER A 1 319 ? -17.827 -23.379 20.225 1.00 87.88 319 SER A C 1
ATOM 2476 O O . SER A 1 319 ? -16.776 -22.824 19.907 1.00 87.88 319 SER A O 1
ATOM 2478 N N . ALA A 1 320 ? -18.312 -24.393 19.493 1.00 87.56 320 ALA A N 1
ATOM 2479 C CA . ALA A 1 320 ? -17.608 -24.960 18.338 1.00 87.56 320 ALA A CA 1
ATOM 2480 C C . ALA A 1 320 ? -17.455 -23.976 17.161 1.00 87.56 320 ALA A C 1
ATOM 2482 O O . ALA A 1 320 ? -16.432 -23.995 16.471 1.00 87.56 320 ALA A O 1
ATOM 2483 N N . ALA A 1 321 ? -18.459 -23.130 16.912 1.00 88.06 321 ALA A N 1
ATOM 2484 C CA . ALA A 1 321 ? -18.395 -22.088 15.889 1.00 88.06 321 ALA A CA 1
ATOM 2485 C C . ALA A 1 321 ? -17.461 -20.949 16.320 1.00 88.06 321 ALA A C 1
ATOM 2487 O O . ALA A 1 321 ? -16.600 -20.543 15.534 1.00 88.06 321 ALA A O 1
ATOM 2488 N N . GLN A 1 322 ? -17.567 -20.504 17.579 1.00 91.25 322 GLN A N 1
ATOM 2489 C CA . GLN A 1 322 ? -16.702 -19.472 18.159 1.00 91.25 322 GLN A CA 1
ATOM 2490 C C . GLN A 1 322 ? -15.214 -19.845 18.038 1.00 91.25 322 GLN A C 1
ATOM 2492 O O . GLN A 1 322 ? -14.399 -19.036 17.597 1.00 91.25 322 GLN A O 1
ATOM 2497 N N . GLU A 1 323 ? -14.857 -21.107 18.300 1.00 90.62 323 GLU A N 1
ATOM 2498 C CA . GLU A 1 323 ? -13.482 -21.607 18.162 1.00 90.62 323 GLU A CA 1
ATOM 2499 C C . GLU A 1 323 ? -12.911 -21.527 16.734 1.00 90.62 323 GLU A C 1
ATOM 2501 O O . GLU A 1 323 ? -11.687 -21.515 16.565 1.00 90.62 323 GLU A O 1
ATOM 2506 N N . GLN A 1 324 ? -13.753 -21.486 15.692 1.00 89.25 324 GLN A N 1
ATOM 2507 C CA . GLN A 1 324 ? -13.283 -21.366 14.306 1.00 89.25 324 GLN A CA 1
ATOM 2508 C C . GLN A 1 324 ? -13.023 -19.912 13.888 1.00 89.25 324 GLN A C 1
ATOM 2510 O O . GLN A 1 324 ? -12.195 -19.678 13.004 1.00 89.25 324 GLN A O 1
ATOM 2515 N N . LEU A 1 325 ? -13.685 -18.932 14.511 1.00 90.88 325 LEU A N 1
ATOM 2516 C CA . LEU A 1 325 ? -13.628 -17.525 14.097 1.00 90.88 325 LEU A CA 1
ATOM 2517 C C . LEU A 1 325 ? -12.217 -16.910 14.129 1.00 90.88 325 LEU A C 1
ATOM 2519 O O . LEU A 1 325 ? -11.862 -16.233 13.161 1.00 90.88 325 LEU A O 1
ATOM 2523 N N . PRO A 1 326 ? -11.344 -17.194 15.119 1.00 90.44 326 PRO A N 1
ATOM 2524 C CA . PRO A 1 326 ? -9.960 -16.709 15.102 1.00 90.44 326 PRO A CA 1
ATOM 2525 C C . PRO A 1 326 ? -9.123 -17.192 13.909 1.00 90.44 326 PRO A C 1
ATOM 2527 O O . PRO A 1 326 ? -8.092 -16.590 13.594 1.00 90.44 326 PRO A O 1
ATOM 2530 N N . PHE A 1 327 ? -9.539 -18.283 13.257 1.00 87.12 327 PHE A N 1
ATOM 2531 C CA . PHE A 1 327 ? -8.864 -18.868 12.096 1.00 87.12 327 PHE A CA 1
ATOM 2532 C C . PHE A 1 327 ? -9.459 -18.414 10.762 1.00 87.12 327 PHE A C 1
ATOM 2534 O O . PHE A 1 327 ? -8.869 -18.697 9.717 1.00 87.12 327 PHE A O 1
ATOM 2541 N N . VAL A 1 328 ? -10.593 -17.704 10.772 1.00 87.38 328 VAL A N 1
ATOM 2542 C CA . VAL A 1 328 ? -11.161 -17.080 9.569 1.00 87.38 328 VAL A CA 1
ATOM 2543 C C . VAL A 1 328 ? -10.096 -16.200 8.916 1.00 87.38 328 VAL A C 1
ATOM 2545 O O . VAL A 1 328 ? -9.302 -15.545 9.595 1.00 87.38 328 VAL A O 1
ATOM 2548 N N . ARG A 1 329 ? -10.032 -16.220 7.584 1.00 84.12 329 ARG A N 1
ATOM 2549 C CA . ARG A 1 329 ? -9.036 -15.462 6.814 1.00 84.12 329 ARG A CA 1
ATOM 2550 C C . ARG A 1 329 ? -9.113 -13.957 7.106 1.00 84.12 329 ARG A C 1
ATOM 2552 O O . ARG A 1 329 ? -10.179 -13.426 7.369 1.00 84.12 329 ARG A O 1
ATOM 2559 N N . THR A 1 330 ? -7.978 -13.269 7.023 1.00 79.31 330 THR A N 1
ATOM 2560 C CA . THR A 1 330 ? -7.853 -11.811 7.235 1.00 79.31 330 THR A CA 1
ATOM 2561 C C . THR A 1 330 ? -7.834 -11.009 5.937 1.00 79.31 330 THR A C 1
ATOM 2563 O O . THR A 1 330 ? -7.603 -9.806 5.946 1.00 79.31 330 THR A O 1
ATOM 2566 N N . ASP A 1 331 ? -7.992 -11.660 4.787 1.00 75.12 331 ASP A N 1
ATOM 2567 C CA . ASP A 1 331 ? -7.827 -10.997 3.501 1.00 75.12 331 ASP A CA 1
ATOM 2568 C C . ASP A 1 331 ? -9.052 -10.154 3.103 1.00 75.12 331 ASP A C 1
ATOM 2570 O O . ASP A 1 331 ? -10.141 -10.299 3.646 1.00 75.12 331 ASP A O 1
ATOM 2574 N N . LEU A 1 332 ? -8.869 -9.242 2.142 1.00 76.81 332 LEU A N 1
ATOM 2575 C CA . LEU A 1 332 ? -9.961 -8.443 1.567 1.00 76.81 332 LEU A CA 1
ATOM 2576 C C . LEU A 1 332 ? -10.722 -9.221 0.467 1.00 76.81 332 LEU A C 1
ATOM 2578 O O . LEU A 1 332 ? -11.092 -8.650 -0.561 1.00 76.81 332 LEU A O 1
ATOM 2582 N N . ASP A 1 333 ? -10.836 -10.545 0.601 1.00 78.19 333 ASP A N 1
ATOM 2583 C CA . ASP A 1 333 ? -11.556 -11.411 -0.346 1.00 78.19 333 ASP A CA 1
ATOM 2584 C C . ASP A 1 333 ? -13.073 -11.412 -0.062 1.00 78.19 333 ASP A C 1
ATOM 2586 O O . ASP A 1 333 ? -13.525 -10.750 0.864 1.00 78.19 333 ASP A O 1
ATOM 2590 N N . ILE A 1 334 ? -13.876 -12.116 -0.863 1.00 82.56 334 ILE A N 1
ATOM 2591 C CA . ILE A 1 334 ? -15.338 -12.199 -0.684 1.00 82.56 334 ILE A CA 1
ATOM 2592 C C . ILE A 1 334 ? -15.655 -12.922 0.627 1.00 82.56 334 ILE A C 1
ATOM 2594 O O . ILE A 1 334 ? -15.267 -14.081 0.764 1.00 82.56 334 ILE A O 1
ATOM 2598 N N . PHE A 1 335 ? -16.384 -12.290 1.549 1.00 87.06 335 PHE A N 1
ATOM 2599 C CA . PHE A 1 335 ? -16.962 -12.942 2.732 1.00 87.06 335 PHE A CA 1
ATOM 2600 C C . PHE A 1 335 ? -18.425 -13.318 2.481 1.00 87.06 335 PHE A C 1
ATOM 2602 O O . PHE A 1 335 ? -19.183 -12.540 1.902 1.00 87.06 335 PHE A O 1
ATOM 2609 N N . SER A 1 336 ? -18.832 -14.515 2.909 1.00 87.50 336 SER A N 1
ATOM 2610 C CA . SER A 1 336 ? -20.236 -14.927 2.849 1.00 87.50 336 SER A CA 1
ATOM 2611 C C . SER A 1 336 ? -21.063 -14.192 3.914 1.00 87.50 336 SER A C 1
ATOM 2613 O O . SER A 1 336 ? -20.524 -13.841 4.965 1.00 87.50 336 SER A O 1
ATOM 2615 N N . PRO A 1 337 ? -22.381 -14.009 3.709 1.00 87.50 337 PRO A N 1
ATOM 2616 C CA . PRO A 1 337 ? -23.253 -13.415 4.724 1.00 87.50 337 PRO A CA 1
ATOM 2617 C C . PRO A 1 337 ? -23.151 -14.104 6.091 1.00 87.50 337 PRO A C 1
ATOM 2619 O O . PRO A 1 337 ? -23.085 -13.425 7.108 1.00 87.50 337 PRO A O 1
ATOM 2622 N N . ARG A 1 338 ? -23.024 -15.439 6.112 1.00 87.44 338 ARG A N 1
ATOM 2623 C CA . ARG A 1 338 ? -22.824 -16.215 7.346 1.00 87.44 338 ARG A CA 1
ATOM 2624 C C . ARG A 1 338 ? -21.485 -15.932 8.019 1.00 87.44 338 ARG A C 1
ATOM 2626 O O . ARG A 1 338 ? -21.444 -15.811 9.238 1.00 87.44 338 ARG A O 1
ATOM 2633 N N . GLU A 1 339 ? -20.392 -15.810 7.256 1.00 89.94 339 GLU A N 1
ATOM 2634 C CA . GLU A 1 339 ? -19.079 -15.442 7.814 1.00 89.94 339 GLU A CA 1
ATOM 2635 C C . GLU A 1 339 ? -19.140 -14.053 8.465 1.00 89.94 339 GLU A C 1
ATOM 2637 O O . GLU A 1 339 ? -18.645 -13.868 9.576 1.00 89.94 339 GLU A O 1
ATOM 2642 N N . ILE A 1 340 ? -19.774 -13.096 7.781 1.00 91.06 340 ILE A N 1
ATOM 2643 C CA . ILE A 1 340 ? -19.948 -11.714 8.244 1.00 91.06 340 ILE A CA 1
ATOM 2644 C C . ILE A 1 340 ? -20.778 -11.681 9.526 1.00 91.06 340 ILE A C 1
ATOM 2646 O O . ILE A 1 340 ? -20.310 -11.171 10.543 1.00 91.06 340 ILE A O 1
ATOM 2650 N N . ASP A 1 341 ? -21.982 -12.252 9.493 1.00 89.94 341 ASP A N 1
ATOM 2651 C CA . ASP A 1 341 ? -22.891 -12.239 10.636 1.00 89.94 341 ASP A CA 1
ATOM 2652 C C . ASP A 1 341 ? -22.289 -12.994 11.833 1.00 89.94 341 ASP A C 1
ATOM 2654 O O . ASP A 1 341 ? -22.463 -12.549 12.965 1.00 89.94 341 ASP A O 1
ATOM 2658 N N . SER A 1 342 ? -21.499 -14.058 11.612 1.00 91.19 342 SER A N 1
ATOM 2659 C CA . SER A 1 342 ? -20.864 -14.812 12.707 1.00 91.19 342 SER A CA 1
ATOM 2660 C C . SER A 1 342 ? -19.810 -13.969 13.414 1.00 91.19 342 SER A C 1
ATOM 2662 O O . SER A 1 342 ? -19.725 -13.961 14.638 1.00 91.19 342 SER A O 1
ATOM 2664 N N . LEU A 1 343 ? -19.007 -13.223 12.653 1.00 93.50 343 LEU A N 1
ATOM 2665 C CA . LEU A 1 343 ? -17.993 -12.342 13.226 1.00 93.50 343 LEU A CA 1
ATOM 2666 C C . LEU A 1 343 ? -18.620 -11.193 14.019 1.00 93.50 343 LEU A C 1
ATOM 2668 O O . LEU A 1 343 ? -18.133 -10.875 15.104 1.00 93.50 343 LEU A O 1
ATOM 2672 N N . ILE A 1 344 ? -19.705 -10.605 13.506 1.00 93.12 344 ILE A N 1
ATOM 2673 C CA . ILE A 1 344 ? -20.433 -9.530 14.192 1.00 93.12 344 ILE A CA 1
ATOM 2674 C C . ILE A 1 344 ? -21.091 -10.069 15.469 1.00 93.12 344 ILE A C 1
ATOM 2676 O O . ILE A 1 344 ? -20.930 -9.469 16.530 1.00 93.12 344 ILE A O 1
ATOM 2680 N N . ALA A 1 345 ? -21.781 -11.214 15.396 1.00 90.62 345 ALA A N 1
ATOM 2681 C CA . ALA A 1 345 ? -22.420 -11.848 16.551 1.00 90.62 345 ALA A CA 1
ATOM 2682 C C . ALA A 1 345 ? -21.405 -12.175 17.654 1.00 90.62 345 ALA A C 1
ATOM 2684 O O . ALA A 1 345 ? -21.649 -11.897 18.828 1.00 90.62 345 ALA A O 1
ATOM 2685 N N . HIS A 1 346 ? -20.242 -12.705 17.269 1.00 93.06 346 HIS A N 1
ATOM 2686 C CA . HIS A 1 346 ? -19.161 -13.014 18.201 1.00 93.06 346 HIS A CA 1
ATOM 2687 C C . HIS A 1 346 ? -18.576 -11.764 18.854 1.00 93.06 346 HIS A C 1
ATOM 2689 O O . HIS A 1 346 ? -18.435 -11.717 20.070 1.00 93.06 346 HIS A O 1
ATOM 2695 N N . GLY A 1 347 ? -18.290 -10.719 18.070 1.00 94.44 347 GLY A N 1
ATOM 2696 C CA . GLY A 1 347 ? -17.801 -9.444 18.605 1.00 94.44 347 GLY A CA 1
ATOM 2697 C C . GLY A 1 347 ? -18.777 -8.804 19.588 1.00 94.44 347 GLY A C 1
ATOM 2698 O O . GLY A 1 347 ? -18.362 -8.329 20.645 1.00 94.44 347 GLY A O 1
ATOM 2699 N N . TYR A 1 348 ? -20.074 -8.854 19.274 1.00 92.38 348 TYR A N 1
ATOM 2700 C CA . TYR A 1 348 ? -21.127 -8.382 20.169 1.00 92.38 348 TYR A CA 1
ATOM 2701 C C . TYR A 1 348 ? -21.143 -9.181 21.478 1.00 92.38 348 TYR A C 1
ATOM 2703 O O . TYR A 1 348 ? -21.028 -8.599 22.555 1.00 92.38 348 TYR A O 1
ATOM 2711 N N . GLY A 1 349 ? -21.196 -10.515 21.386 1.00 90.75 349 GLY A N 1
ATOM 2712 C CA . GLY A 1 349 ? -21.201 -11.409 22.545 1.00 90.75 349 GLY A CA 1
ATOM 2713 C C . GLY A 1 349 ? -19.996 -11.216 23.455 1.00 90.75 349 GLY A C 1
ATOM 2714 O O . GLY A 1 349 ? -20.167 -11.038 24.660 1.00 90.75 349 GLY A O 1
ATOM 2715 N N . VAL A 1 350 ? -18.788 -11.196 22.885 1.00 94.19 350 VAL A N 1
ATOM 2716 C CA . VAL A 1 350 ? -17.542 -11.005 23.640 1.00 94.19 350 VAL A CA 1
ATOM 2717 C C . VAL A 1 350 ? -17.547 -9.660 24.361 1.00 94.19 350 VAL A C 1
ATOM 2719 O O . VAL A 1 350 ? -17.266 -9.613 25.554 1.00 94.19 350 VAL A O 1
ATOM 2722 N N . CYS A 1 351 ? -17.904 -8.567 23.682 1.00 93.88 351 CYS A N 1
ATOM 2723 C CA . CYS A 1 351 ? -17.914 -7.250 24.314 1.00 93.88 351 CYS A CA 1
ATOM 2724 C C . CYS A 1 351 ? -18.948 -7.156 25.443 1.00 93.88 351 CYS A C 1
ATOM 2726 O O . CYS A 1 351 ? -18.608 -6.738 26.551 1.00 93.88 351 CYS A O 1
ATOM 2728 N N . SER A 1 352 ? -20.181 -7.611 25.208 1.00 90.94 352 SER A N 1
ATOM 2729 C CA . SER A 1 352 ? -21.217 -7.639 26.245 1.00 90.94 352 SER A CA 1
ATOM 2730 C C . SER A 1 352 ? -20.813 -8.503 27.444 1.00 90.94 352 SER A C 1
ATOM 2732 O O . SER A 1 352 ? -21.064 -8.119 28.589 1.00 90.94 352 SER A O 1
ATOM 2734 N N . HIS A 1 353 ? -20.150 -9.638 27.203 1.00 91.00 353 HIS A N 1
ATOM 2735 C CA . HIS A 1 353 ? -19.636 -10.507 28.257 1.00 91.00 353 HIS A CA 1
ATOM 2736 C C . HIS A 1 353 ? -18.549 -9.818 29.093 1.00 91.00 353 HIS A C 1
ATOM 2738 O O . HIS A 1 353 ? -18.651 -9.790 30.318 1.00 91.00 353 HIS A O 1
ATOM 2744 N N . GLU A 1 354 ? -17.553 -9.198 28.456 1.00 92.25 354 GLU A N 1
ATOM 2745 C CA . GLU A 1 354 ? -16.437 -8.528 29.142 1.00 92.25 354 GLU A CA 1
ATOM 2746 C C . GLU A 1 354 ? -16.877 -7.295 29.948 1.00 92.25 354 GLU A C 1
ATOM 2748 O O . GLU A 1 354 ? -16.361 -7.060 31.048 1.00 92.25 354 GLU A O 1
ATOM 2753 N N . LEU A 1 355 ? -17.854 -6.534 29.439 1.00 89.62 355 LEU A N 1
ATOM 2754 C CA . LEU A 1 355 ? -18.493 -5.431 30.167 1.00 89.62 355 LEU A CA 1
ATOM 2755 C C . LEU A 1 355 ? -19.290 -5.945 31.373 1.00 89.62 355 LEU A C 1
ATOM 2757 O O . LEU A 1 355 ? -19.225 -5.367 32.458 1.00 89.62 355 LEU A O 1
ATOM 2761 N N . SER A 1 356 ? -20.009 -7.058 31.207 1.00 87.31 356 SER A N 1
ATOM 2762 C CA . SER A 1 356 ? -20.772 -7.688 32.287 1.00 87.31 356 SER A CA 1
ATOM 2763 C C . SER A 1 356 ? -19.877 -8.240 33.393 1.00 87.31 356 SER A C 1
ATOM 2765 O O . SER A 1 356 ? -20.205 -8.063 34.564 1.00 87.31 356 SER A O 1
ATOM 2767 N N . LEU A 1 357 ? -18.759 -8.887 33.050 1.00 86.88 357 LEU A N 1
ATOM 2768 C CA . LEU A 1 357 ? -17.805 -9.429 34.024 1.00 86.88 357 LEU A CA 1
ATOM 2769 C C . LEU A 1 357 ? -17.221 -8.346 34.940 1.00 86.88 357 LEU A C 1
ATOM 2771 O O . LEU A 1 357 ? -16.908 -8.621 36.094 1.00 86.88 357 LEU A O 1
ATOM 2775 N N . ARG A 1 358 ? -17.108 -7.113 34.436 1.00 85.50 358 ARG A N 1
ATOM 2776 C CA . ARG A 1 358 ? -16.587 -5.951 35.171 1.00 85.50 358 ARG A CA 1
ATOM 2777 C C . ARG A 1 358 ? -17.668 -5.115 35.856 1.00 85.50 358 ARG A C 1
ATOM 2779 O O . ARG A 1 358 ? -17.364 -4.066 36.403 1.00 85.50 358 ARG A O 1
ATOM 2786 N N . GLY A 1 359 ? -18.923 -5.568 35.837 1.00 81.75 359 GLY A N 1
ATOM 2787 C CA . GLY A 1 359 ? -20.033 -4.890 36.511 1.00 81.75 359 GLY A CA 1
ATOM 2788 C C . GLY A 1 359 ? -20.596 -3.671 35.773 1.00 81.75 359 GLY A C 1
ATOM 2789 O O . GLY A 1 359 ? -21.542 -3.063 36.266 1.00 81.75 359 GLY A O 1
ATOM 2790 N N . PHE A 1 360 ? -20.095 -3.345 34.576 1.00 79.25 360 PHE A N 1
ATOM 2791 C CA . PHE A 1 360 ? -20.597 -2.219 33.775 1.00 79.25 360 PHE A CA 1
ATOM 2792 C C . PHE A 1 360 ? -21.952 -2.500 33.118 1.00 79.25 360 PHE A C 1
ATOM 2794 O O . PHE A 1 360 ? -22.635 -1.575 32.683 1.00 79.25 360 PHE A O 1
ATOM 2801 N N . LEU A 1 361 ? -22.350 -3.771 33.041 1.00 72.25 361 LEU A N 1
ATOM 2802 C CA . LEU A 1 361 ? -23.585 -4.208 32.402 1.00 72.25 361 LEU A CA 1
ATOM 2803 C C . LEU A 1 361 ? -24.384 -5.091 33.369 1.00 72.25 361 LEU A C 1
ATOM 2805 O O . LEU A 1 361 ? -24.106 -6.281 33.525 1.00 72.25 361 LEU A O 1
ATOM 2809 N N . GLN A 1 362 ? -25.367 -4.481 34.042 1.00 58.16 362 GLN A N 1
ATOM 2810 C CA . GLN A 1 362 ? -26.230 -5.159 35.021 1.00 58.16 362 GLN A CA 1
ATOM 2811 C C . GLN A 1 362 ? -27.283 -6.035 34.316 1.00 58.16 362 GLN A C 1
ATOM 2813 O O . GLN A 1 362 ? -27.399 -7.226 34.614 1.00 58.16 362 GLN A O 1
ATOM 2818 N N . ASN A 1 363 ? -27.936 -5.496 33.279 1.00 53.84 363 ASN A N 1
ATOM 2819 C CA . ASN A 1 363 ? -28.919 -6.190 32.440 1.00 53.84 363 ASN A CA 1
ATOM 2820 C C . ASN A 1 363 ? -28.454 -6.176 30.974 1.00 53.84 363 ASN A C 1
ATOM 2822 O O . ASN A 1 363 ? -28.269 -5.107 30.398 1.00 53.84 363 ASN A O 1
ATOM 2826 N N . GLY A 1 364 ? -28.236 -7.349 30.375 1.00 49.84 364 GLY A N 1
ATOM 2827 C CA . GLY A 1 364 ? -28.036 -7.480 28.926 1.00 49.84 364 GLY A CA 1
ATOM 2828 C C . GLY A 1 364 ? -29.363 -7.736 28.226 1.00 49.84 364 GLY A C 1
ATOM 2829 O O . GLY A 1 364 ? -30.287 -8.237 28.859 1.00 49.84 364 GLY A O 1
ATOM 2830 N N . LYS A 1 365 ? -29.472 -7.410 26.934 1.00 55.66 365 LYS A N 1
ATOM 2831 C CA . LYS A 1 365 ? -30.600 -7.898 26.129 1.00 55.66 365 LYS A CA 1
ATOM 2832 C C . LYS A 1 365 ? -30.510 -9.430 26.056 1.00 55.66 365 LYS A C 1
ATOM 2834 O O . LYS A 1 365 ? -29.463 -9.947 25.681 1.00 55.66 365 LYS A O 1
ATOM 2839 N N . ASP A 1 366 ? -31.595 -10.135 26.388 1.00 51.25 366 ASP A N 1
ATOM 2840 C CA . ASP A 1 366 ? -31.671 -11.610 26.310 1.00 51.25 366 ASP A CA 1
ATOM 2841 C C . ASP A 1 366 ? -31.650 -12.129 24.861 1.00 51.25 366 ASP A C 1
ATOM 2843 O O . ASP A 1 366 ? -31.353 -13.293 24.598 1.00 51.25 366 ASP A O 1
ATOM 2847 N N . SER A 1 367 ? -31.964 -11.257 23.902 1.00 55.81 367 SER A N 1
ATOM 2848 C CA . SER A 1 367 ? -31.972 -11.558 22.477 1.00 55.81 367 SER A CA 1
ATOM 2849 C C . SER A 1 367 ? -30.834 -10.847 21.760 1.00 55.81 367 SER A C 1
ATOM 2851 O O . SER A 1 367 ? -30.642 -9.638 21.927 1.00 55.81 367 SER A O 1
ATOM 2853 N N . LEU A 1 368 ? -30.165 -11.585 20.875 1.00 59.50 368 LEU A N 1
ATOM 2854 C CA . LEU A 1 368 ? -29.255 -11.033 19.882 1.00 59.50 368 LEU A CA 1
ATOM 2855 C C . LEU A 1 368 ? -29.938 -9.856 19.162 1.00 59.50 368 LEU A C 1
ATOM 2857 O O . LEU A 1 368 ? -31.068 -10.022 18.690 1.00 59.50 368 LEU A O 1
ATOM 2861 N N . PRO A 1 369 ? -29.301 -8.681 19.038 1.00 60.38 369 PRO A N 1
ATOM 2862 C CA . PRO A 1 369 ? -29.881 -7.600 18.258 1.00 60.38 369 PRO A CA 1
ATOM 2863 C C . PRO A 1 369 ? -30.177 -8.076 16.834 1.00 60.38 369 PRO A C 1
ATOM 2865 O O . PRO A 1 369 ? -29.399 -8.847 16.259 1.00 60.38 369 PRO A O 1
ATOM 2868 N N . ASN A 1 370 ? -31.240 -7.547 16.215 1.00 60.41 370 ASN A N 1
ATOM 2869 C CA . ASN A 1 370 ? -31.617 -7.839 14.818 1.00 60.41 370 ASN A CA 1
ATOM 2870 C C . ASN A 1 370 ? -30.459 -7.647 13.803 1.00 60.41 370 ASN A C 1
ATOM 2872 O O . ASN A 1 370 ? -30.520 -8.157 12.686 1.00 60.41 370 ASN A O 1
ATOM 2876 N N . ILE A 1 371 ? -29.380 -6.976 14.228 1.00 57.97 371 ILE A N 1
ATOM 2877 C CA . ILE A 1 371 ? -28.071 -6.789 13.579 1.00 57.97 371 ILE A CA 1
ATOM 2878 C C . ILE A 1 371 ? -27.427 -8.095 13.089 1.00 57.97 371 ILE A C 1
ATOM 2880 O O . ILE A 1 371 ? -26.799 -8.118 12.023 1.00 57.97 371 ILE A O 1
ATOM 2884 N N . CYS A 1 372 ? -27.572 -9.168 13.863 1.00 59.34 372 CYS A N 1
ATOM 2885 C CA . CYS A 1 372 ? -26.773 -10.389 13.726 1.00 59.34 372 CYS A CA 1
ATOM 2886 C C . CYS A 1 372 ? -27.613 -11.615 13.327 1.00 59.34 372 CYS A C 1
ATOM 2888 O O . CYS A 1 372 ? -27.107 -12.731 13.241 1.00 59.34 372 CYS A O 1
ATOM 2890 N N . ALA A 1 373 ? -28.918 -11.418 13.144 1.00 54.69 373 ALA A N 1
ATOM 2891 C CA . ALA A 1 373 ? -29.892 -12.474 13.353 1.00 54.69 373 ALA A CA 1
ATOM 2892 C C . ALA A 1 373 ? -30.371 -13.137 12.043 1.00 54.69 373 ALA A C 1
ATOM 2894 O O . ALA A 1 373 ? -30.711 -14.315 12.024 1.00 54.69 373 ALA A O 1
ATOM 2895 N N . GLN A 1 374 ? -30.348 -12.431 10.910 1.00 58.47 374 GLN A N 1
ATOM 2896 C CA . GLN A 1 374 ? -31.045 -12.909 9.708 1.00 58.47 374 GLN A CA 1
ATOM 2897 C C . GLN A 1 374 ? -30.495 -14.219 9.123 1.00 58.47 374 GLN A C 1
ATOM 2899 O O . GLN A 1 374 ? -31.278 -14.993 8.576 1.00 58.47 374 GLN A O 1
ATOM 2904 N N . THR A 1 375 ? -29.186 -14.487 9.227 1.00 59.88 375 THR A N 1
ATOM 2905 C CA . THR A 1 375 ? -28.576 -15.684 8.610 1.00 59.88 375 THR A CA 1
ATOM 2906 C C . THR A 1 375 ? -28.142 -16.776 9.592 1.00 59.88 375 THR A C 1
ATOM 2908 O O . THR A 1 375 ? -27.801 -17.869 9.138 1.00 59.88 375 THR A O 1
ATOM 2911 N N . ILE A 1 376 ? -28.186 -16.498 10.904 1.00 64.31 376 ILE A N 1
ATOM 2912 C CA . ILE A 1 376 ? -27.674 -17.369 11.985 1.00 64.31 376 ILE A CA 1
ATOM 2913 C C . ILE A 1 376 ? -28.778 -17.748 12.994 1.00 64.31 376 ILE A C 1
ATOM 2915 O O . ILE A 1 376 ? -28.643 -18.729 13.727 1.00 64.31 376 ILE A O 1
ATOM 2919 N N . LEU A 1 377 ? -29.917 -17.037 13.021 1.00 55.56 377 LEU A N 1
ATOM 2920 C CA . LEU A 1 377 ? -31.066 -17.442 13.839 1.00 55.56 377 LEU A CA 1
ATOM 2921 C C . LEU A 1 377 ? -31.572 -18.831 13.416 1.00 55.56 377 LEU A C 1
ATOM 2923 O O . LEU A 1 377 ? -31.869 -19.077 12.246 1.00 55.56 377 LEU A O 1
ATOM 2927 N N . GLY A 1 378 ? -31.711 -19.731 14.394 1.00 54.12 378 GLY A N 1
ATOM 2928 C CA . GLY A 1 378 ? -32.220 -21.093 14.189 1.00 54.12 378 GLY A CA 1
ATOM 2929 C C . GLY A 1 378 ? -31.149 -22.183 14.062 1.00 54.12 378 GLY A C 1
ATOM 2930 O O . GLY A 1 378 ? -31.466 -23.287 13.625 1.00 54.12 378 GLY A O 1
ATOM 2931 N N . GLU A 1 379 ? -29.897 -21.915 14.443 1.00 56.53 379 GLU A N 1
ATOM 2932 C CA . GLU A 1 379 ? -28.809 -22.910 14.451 1.00 56.53 379 GLU A CA 1
ATOM 2933 C C . GLU A 1 379 ? -28.789 -23.866 15.662 1.00 56.53 379 GLU A C 1
ATOM 2935 O O . GLU A 1 379 ? -27.820 -24.595 15.861 1.00 56.53 379 GLU A O 1
ATOM 2940 N N . GLN A 1 380 ? -29.873 -23.945 16.442 1.00 50.72 380 GLN A N 1
ATOM 2941 C CA . GLN A 1 380 ? -30.029 -25.014 17.442 1.00 50.72 380 GLN A CA 1
ATOM 2942 C C . GLN A 1 380 ? -30.350 -26.388 16.815 1.00 50.72 380 GLN A C 1
ATOM 2944 O O . GLN A 1 380 ? -30.261 -27.410 17.490 1.00 50.72 380 GLN A O 1
ATOM 2949 N N . ASP A 1 381 ? -30.641 -26.435 15.509 1.00 58.50 381 ASP A N 1
ATOM 2950 C CA . ASP A 1 381 ? -30.698 -27.676 14.731 1.00 58.50 381 ASP A CA 1
ATOM 2951 C C . ASP A 1 381 ? -29.284 -28.215 14.446 1.00 58.50 381 ASP A C 1
ATOM 2953 O O . ASP A 1 381 ? -28.492 -27.597 13.725 1.00 58.50 381 ASP A O 1
ATOM 2957 N N . GLY A 1 382 ? -28.975 -29.418 14.944 1.00 60.34 382 GLY A N 1
ATOM 2958 C CA . GLY A 1 382 ? -27.629 -30.010 14.877 1.00 60.34 382 GLY A CA 1
ATOM 2959 C C . GLY A 1 382 ? -27.022 -30.122 13.467 1.00 60.34 382 GLY A C 1
ATOM 2960 O O . GLY A 1 382 ? -25.804 -30.025 13.313 1.00 60.34 382 GLY A O 1
ATOM 2961 N N . SER A 1 383 ? -27.841 -30.264 12.419 1.00 62.12 383 SER A N 1
ATOM 2962 C CA . SER A 1 383 ? -27.375 -30.305 11.021 1.00 62.12 383 SER A CA 1
ATOM 2963 C C . SER A 1 383 ? -26.957 -28.928 10.487 1.00 62.12 383 SER A C 1
ATOM 2965 O O . SER A 1 383 ? -25.966 -28.816 9.760 1.00 62.12 383 SER A O 1
ATOM 2967 N N . ARG A 1 384 ? -27.670 -27.859 10.868 1.00 69.62 384 ARG A N 1
ATOM 2968 C CA . ARG A 1 384 ? -27.343 -26.475 10.488 1.00 69.62 384 ARG A CA 1
ATOM 2969 C C . ARG A 1 384 ? -26.064 -26.016 11.173 1.00 69.62 384 ARG A C 1
ATOM 2971 O O . ARG A 1 384 ? -25.202 -25.445 10.509 1.00 69.62 384 ARG A O 1
ATOM 2978 N N . LEU A 1 385 ? -25.886 -26.392 12.439 1.00 73.31 385 LEU A N 1
ATOM 2979 C CA . LEU A 1 385 ? -24.671 -26.097 13.187 1.00 73.31 385 LEU A CA 1
ATOM 2980 C C . LEU A 1 385 ? -23.421 -26.741 12.564 1.00 73.31 385 LEU A C 1
ATOM 2982 O O . LEU A 1 385 ? -22.394 -26.084 12.381 1.00 73.31 385 LEU A O 1
ATOM 2986 N N . GLN A 1 386 ? -23.499 -28.024 12.194 1.00 76.19 386 GLN A N 1
ATOM 2987 C CA . GLN A 1 386 ? -22.386 -28.706 11.523 1.00 76.19 386 GLN A CA 1
ATOM 2988 C C . GLN A 1 386 ? -22.017 -28.033 10.193 1.00 76.19 386 GLN A C 1
ATOM 2990 O O . GLN A 1 386 ? -20.831 -27.936 9.856 1.00 76.19 386 GLN A O 1
ATOM 2995 N N . ASN A 1 387 ? -23.012 -27.531 9.456 1.00 82.19 387 ASN A N 1
ATOM 2996 C CA . ASN A 1 387 ? -22.788 -26.788 8.220 1.00 82.19 387 ASN A CA 1
ATOM 2997 C C . ASN A 1 387 ? -22.071 -25.456 8.472 1.00 82.19 387 ASN A C 1
ATOM 2999 O O . ASN A 1 387 ? -21.079 -25.194 7.787 1.00 82.19 387 ASN A O 1
ATOM 3003 N N . LEU A 1 388 ? -22.482 -24.665 9.474 1.00 83.56 388 LEU A N 1
ATOM 3004 C CA . LEU A 1 388 ? -21.791 -23.415 9.813 1.00 83.56 388 LEU A CA 1
ATOM 3005 C C . LEU A 1 388 ? -20.338 -23.673 10.220 1.00 83.56 388 LEU A C 1
ATOM 3007 O O . LEU A 1 388 ? -19.421 -23.073 9.662 1.00 83.56 388 LEU A O 1
ATOM 3011 N N . VAL A 1 389 ? -20.100 -24.605 11.148 1.00 86.00 389 VAL A N 1
ATOM 3012 C CA . VAL A 1 389 ? -18.739 -24.938 11.605 1.00 86.00 389 VAL A CA 1
ATOM 3013 C C . VAL A 1 389 ? -17.870 -25.402 10.430 1.00 86.00 389 VAL A C 1
ATOM 3015 O O . VAL A 1 389 ? -16.700 -25.026 10.326 1.00 86.00 389 VAL A O 1
ATOM 3018 N N . SER A 1 390 ? -18.433 -26.185 9.505 1.00 85.69 390 SER A N 1
ATOM 3019 C CA . SER A 1 390 ? -17.757 -26.609 8.274 1.00 85.69 390 SER A CA 1
ATOM 3020 C C . SER A 1 390 ? -17.428 -25.430 7.351 1.00 85.69 390 SER A C 1
ATOM 3022 O O . SER A 1 390 ? -16.319 -25.365 6.813 1.00 85.69 390 SER A O 1
ATOM 3024 N N . GLU A 1 391 ? -18.348 -24.479 7.180 1.00 85.38 391 GLU A N 1
ATOM 3025 C CA . GLU A 1 391 ? -18.134 -23.254 6.404 1.00 85.38 391 GLU A CA 1
ATOM 3026 C C . GLU A 1 391 ? -17.043 -22.369 7.021 1.00 85.38 391 GLU A C 1
ATOM 3028 O O . GLU A 1 391 ? -16.085 -22.023 6.325 1.00 85.38 391 GLU A O 1
ATOM 3033 N N . LEU A 1 392 ? -17.105 -22.094 8.327 1.00 86.62 392 LEU A N 1
ATOM 3034 C CA . LEU A 1 392 ? -16.088 -21.323 9.052 1.00 86.62 392 LEU A CA 1
ATOM 3035 C C . LEU A 1 392 ? -14.719 -22.017 9.018 1.00 86.62 392 LEU A C 1
ATOM 3037 O O . LEU A 1 392 ? -13.694 -21.385 8.768 1.00 86.62 392 LEU A O 1
ATOM 3041 N N . ARG A 1 393 ? -14.672 -23.346 9.150 1.00 85.75 393 ARG A N 1
ATOM 3042 C CA . ARG A 1 393 ? -13.422 -24.107 8.997 1.00 85.75 393 ARG A CA 1
ATOM 3043 C C . ARG A 1 393 ? -12.863 -24.020 7.573 1.00 85.75 393 ARG A C 1
ATOM 3045 O O . ARG A 1 393 ? -11.646 -23.961 7.388 1.00 85.75 393 ARG A O 1
ATOM 3052 N N . LYS A 1 394 ? -13.719 -24.026 6.544 1.00 83.69 394 LYS A N 1
ATOM 3053 C CA . LYS A 1 394 ? -13.296 -23.803 5.147 1.00 83.69 394 LYS A CA 1
ATOM 3054 C C . LYS A 1 394 ? -12.826 -22.362 4.933 1.00 83.69 394 LYS A C 1
ATOM 3056 O O . LYS A 1 394 ? -11.924 -22.162 4.120 1.00 83.69 394 LYS A O 1
ATOM 3061 N N . SER A 1 395 ? -13.372 -21.402 5.683 1.00 82.25 395 SER A N 1
ATOM 3062 C CA . SER A 1 395 ? -13.017 -19.980 5.631 1.00 82.25 395 SER A CA 1
ATOM 3063 C C . SER A 1 395 ? -11.539 -19.704 5.902 1.00 82.25 395 SER A C 1
ATOM 3065 O O . SER A 1 395 ? -10.958 -18.798 5.302 1.00 82.25 395 SER A O 1
ATOM 3067 N N . ALA A 1 396 ? -10.909 -20.532 6.743 1.00 74.75 396 ALA A N 1
ATOM 3068 C CA . ALA A 1 396 ? -9.481 -20.466 7.043 1.00 74.75 396 ALA A CA 1
ATOM 3069 C C . ALA A 1 396 ? -8.581 -20.698 5.810 1.00 74.75 396 ALA A C 1
ATOM 3071 O O . ALA A 1 396 ? -7.406 -20.321 5.800 1.00 74.75 396 ALA A O 1
ATOM 3072 N N . LYS A 1 397 ? -9.102 -21.323 4.743 1.00 70.19 397 LYS A N 1
ATOM 3073 C CA . LYS A 1 397 ? -8.364 -21.521 3.490 1.00 70.19 397 LYS A CA 1
ATOM 3074 C C . LYS A 1 397 ? -8.538 -20.309 2.573 1.00 70.19 397 LYS A C 1
ATOM 3076 O O . LYS A 1 397 ? -9.653 -19.933 2.224 1.00 70.19 397 LYS A O 1
ATOM 3081 N N . ARG A 1 398 ? -7.421 -19.751 2.094 1.00 63.66 398 ARG A N 1
ATOM 3082 C CA . ARG A 1 398 ? -7.421 -18.687 1.077 1.00 63.66 398 ARG A CA 1
ATOM 3083 C C . ARG A 1 398 ? -7.945 -19.240 -0.252 1.00 63.66 398 ARG A C 1
ATOM 3085 O O . ARG A 1 398 ? -7.343 -20.161 -0.804 1.00 63.66 398 ARG A O 1
ATOM 3092 N N . LYS A 1 399 ? -9.025 -18.665 -0.786 1.00 59.06 399 LYS A N 1
ATOM 3093 C CA . LYS A 1 399 ? -9.498 -18.951 -2.148 1.00 59.06 399 LYS A CA 1
ATOM 3094 C C . LYS A 1 399 ? -8.698 -18.096 -3.139 1.00 59.06 399 LYS A C 1
ATOM 3096 O O . LYS A 1 399 ? -8.441 -16.921 -2.894 1.00 59.06 399 LYS A O 1
ATOM 3101 N N . LEU A 1 400 ? -8.244 -18.681 -4.244 1.00 52.44 400 LEU A N 1
ATOM 3102 C CA . LEU A 1 400 ? -7.625 -17.926 -5.336 1.00 52.44 400 LEU A CA 1
ATOM 3103 C C . LEU A 1 400 ? -8.697 -17.669 -6.403 1.00 52.44 400 LEU A C 1
ATOM 3105 O O . LEU A 1 400 ? -8.957 -18.520 -7.247 1.00 52.44 400 LEU A O 1
ATOM 3109 N N . GLY A 1 401 ? -9.363 -16.516 -6.323 1.00 51.41 401 GLY A N 1
ATOM 3110 C CA . GLY A 1 401 ? -10.424 -16.109 -7.252 1.00 51.41 401 GLY A CA 1
ATOM 3111 C C . GLY A 1 401 ? -9.889 -15.560 -8.579 1.00 51.41 401 GLY A C 1
ATOM 3112 O O . GLY A 1 401 ? -10.015 -14.363 -8.841 1.00 51.41 401 GLY A O 1
ATOM 3113 N N . PHE A 1 402 ? -9.267 -16.414 -9.400 1.00 49.69 402 PHE A N 1
ATOM 3114 C CA . PHE A 1 402 ? -8.704 -16.013 -10.700 1.00 49.69 402 PHE A CA 1
ATOM 3115 C C . PHE A 1 402 ? -9.771 -15.670 -11.752 1.00 49.69 402 PHE A C 1
ATOM 3117 O O . PHE A 1 402 ? -9.526 -14.810 -12.594 1.00 49.69 402 PHE A O 1
ATOM 3124 N N . PHE A 1 403 ? -10.953 -16.286 -11.673 1.00 50.94 403 PHE A N 1
ATOM 3125 C CA . PHE A 1 403 ? -12.053 -16.090 -12.617 1.00 50.94 403 PHE A CA 1
ATOM 3126 C C . PHE A 1 403 ? -13.303 -15.618 -11.880 1.00 50.94 403 PHE A C 1
ATOM 3128 O O . PHE A 1 403 ? -13.775 -16.273 -10.955 1.00 50.94 403 PHE A O 1
ATOM 3135 N N . ASP A 1 404 ? -13.804 -14.459 -12.288 1.00 62.34 404 ASP A N 1
ATOM 3136 C CA . ASP A 1 404 ? -15.022 -13.837 -11.783 1.00 62.34 404 ASP A CA 1
ATOM 3137 C C . ASP A 1 404 ? -15.588 -12.997 -12.924 1.00 62.34 404 ASP A C 1
ATOM 3139 O O . ASP A 1 404 ? -15.013 -11.972 -13.290 1.00 62.34 404 ASP A O 1
ATOM 3143 N N . TRP A 1 405 ? -16.670 -13.479 -13.530 1.00 55.94 405 TRP A N 1
ATOM 3144 C CA . TRP A 1 405 ? -17.268 -12.880 -14.724 1.00 55.94 405 TRP A CA 1
ATOM 3145 C C . TRP A 1 405 ? -18.030 -11.582 -14.433 1.00 55.94 405 TRP A C 1
ATOM 3147 O O . TRP A 1 405 ? -18.429 -10.894 -15.368 1.00 55.94 405 TRP A O 1
ATOM 3157 N N . SER A 1 406 ? -18.201 -11.220 -13.155 1.00 60.91 406 SER A N 1
ATOM 3158 C CA . SER A 1 406 ? -18.700 -9.894 -12.770 1.00 60.91 406 SER A CA 1
ATOM 3159 C C . SER A 1 406 ? -17.636 -8.795 -12.924 1.00 60.91 406 SER A C 1
ATOM 3161 O O . SER A 1 406 ? -17.959 -7.608 -12.962 1.00 60.91 406 SER A O 1
ATOM 3163 N N . ASP A 1 407 ? -16.360 -9.177 -13.042 1.00 62.66 407 ASP A N 1
ATOM 3164 C CA . ASP A 1 407 ? -15.249 -8.287 -13.363 1.00 62.66 407 ASP A CA 1
ATOM 3165 C C . ASP A 1 407 ? -15.045 -8.270 -14.891 1.00 62.66 407 ASP A C 1
ATOM 3167 O O . ASP A 1 407 ? -14.904 -9.335 -15.490 1.00 62.66 407 ASP A O 1
ATOM 3171 N N . PRO A 1 408 ? -14.993 -7.104 -15.562 1.00 65.00 408 PRO A N 1
ATOM 3172 C CA . PRO A 1 408 ? -14.762 -7.052 -17.009 1.00 65.00 408 PRO A CA 1
ATOM 3173 C C . PRO A 1 408 ? -13.328 -7.446 -17.404 1.00 65.00 408 PRO A C 1
ATOM 3175 O O . PRO A 1 408 ? -13.054 -7.730 -18.570 1.00 65.00 408 PRO A O 1
ATOM 3178 N N . MET A 1 409 ? -12.388 -7.459 -16.454 1.00 67.31 409 MET A N 1
ATOM 3179 C CA . MET A 1 409 ? -10.964 -7.639 -16.735 1.00 67.31 409 MET A CA 1
ATOM 3180 C C . MET A 1 409 ? -10.586 -9.024 -17.303 1.00 67.31 409 MET A C 1
ATOM 3182 O O . MET A 1 409 ? -9.817 -9.050 -18.264 1.00 67.31 409 MET A O 1
ATOM 3186 N N . PRO A 1 410 ? -11.096 -10.167 -16.795 1.00 67.25 410 PRO A N 1
ATOM 3187 C CA . PRO A 1 410 ? -10.931 -11.470 -17.446 1.00 67.25 410 PRO A CA 1
ATOM 3188 C C . PRO A 1 410 ? -11.361 -11.481 -18.917 1.00 67.25 410 PRO A C 1
ATOM 3190 O O . PRO A 1 410 ? -10.642 -12.025 -19.752 1.00 67.25 410 PRO A O 1
ATOM 3193 N N . SER A 1 411 ? -12.480 -10.831 -19.249 1.00 72.38 411 SER A N 1
ATOM 3194 C CA . SER A 1 411 ? -12.987 -10.739 -20.624 1.00 72.38 411 SER A CA 1
ATOM 3195 C C . SER A 1 411 ? -12.080 -9.887 -21.514 1.00 72.38 411 SER A C 1
ATOM 3197 O O . SER A 1 411 ? -11.785 -10.275 -22.642 1.00 72.38 411 SER A O 1
ATOM 3199 N N . ILE A 1 412 ? -11.568 -8.764 -20.994 1.00 74.00 412 ILE A N 1
ATOM 3200 C CA . ILE A 1 412 ? -10.571 -7.933 -21.689 1.00 74.00 412 ILE A CA 1
ATOM 3201 C C . ILE A 1 412 ? -9.284 -8.731 -21.925 1.00 74.00 412 ILE A C 1
ATOM 3203 O O . ILE A 1 412 ? -8.752 -8.725 -23.031 1.00 74.00 412 ILE A O 1
ATOM 3207 N N . GLY A 1 413 ? -8.801 -9.455 -20.911 1.00 70.50 413 GLY A N 1
ATOM 3208 C CA . GLY A 1 413 ? -7.622 -10.311 -21.031 1.00 70.50 413 GLY A CA 1
ATOM 3209 C C . GLY A 1 413 ? -7.795 -11.401 -22.087 1.00 70.50 413 GLY A C 1
ATOM 3210 O O . GLY A 1 413 ? -6.915 -11.596 -22.922 1.00 70.50 413 GLY A O 1
ATOM 3211 N N . LEU A 1 414 ? -8.951 -12.068 -22.106 1.00 76.62 414 LEU A N 1
ATOM 3212 C CA . LEU A 1 414 ? -9.285 -13.048 -23.137 1.00 76.62 414 LEU A CA 1
ATOM 3213 C C . LEU A 1 414 ? -9.313 -12.407 -24.533 1.00 76.62 414 LEU A C 1
ATOM 3215 O O . LEU A 1 414 ? -8.757 -12.971 -25.470 1.00 76.62 414 LEU A O 1
ATOM 3219 N N . GLY A 1 415 ? -9.884 -11.207 -24.662 1.00 79.81 415 GLY A N 1
ATOM 3220 C CA . GLY A 1 415 ? -9.899 -10.449 -25.914 1.00 79.81 415 GLY A CA 1
ATOM 3221 C C . GLY A 1 415 ? -8.500 -10.095 -26.425 1.00 79.81 415 GLY A C 1
ATOM 3222 O O . GLY A 1 415 ? -8.218 -10.294 -27.604 1.00 79.81 415 GLY A O 1
ATOM 3223 N N . ILE A 1 416 ? -7.596 -9.639 -25.549 1.00 78.88 416 ILE A N 1
ATOM 3224 C CA . ILE A 1 416 ? -6.205 -9.340 -25.930 1.00 78.88 416 ILE A CA 1
ATOM 3225 C C . ILE A 1 416 ? -5.469 -10.623 -26.333 1.00 78.88 416 ILE A C 1
ATOM 3227 O O . ILE A 1 416 ? -4.745 -10.616 -27.326 1.00 78.88 416 ILE A O 1
ATOM 3231 N N . LEU A 1 417 ? -5.669 -11.731 -25.611 1.00 78.19 417 LEU A N 1
ATOM 3232 C CA . LEU A 1 417 ? -5.064 -13.021 -25.954 1.00 78.19 417 LEU A CA 1
ATOM 3233 C C . LEU A 1 417 ? -5.526 -13.504 -27.335 1.00 78.19 417 LEU A C 1
ATOM 3235 O O . LEU A 1 417 ? -4.697 -13.880 -28.160 1.00 78.19 417 LEU A O 1
ATOM 3239 N N . VAL A 1 418 ? -6.832 -13.450 -27.605 1.00 84.38 418 VAL A N 1
ATOM 3240 C CA . VAL A 1 418 ? -7.397 -13.797 -28.917 1.00 84.38 418 VAL A CA 1
ATOM 3241 C C . VAL A 1 418 ? -6.850 -12.866 -30.000 1.00 84.38 418 VAL A C 1
ATOM 3243 O O . VAL A 1 418 ? -6.415 -13.344 -31.043 1.00 84.38 418 VAL A O 1
ATOM 3246 N N . GLY A 1 419 ? -6.784 -11.558 -29.740 1.00 83.50 419 GLY A N 1
ATOM 3247 C CA . GLY A 1 419 ? -6.197 -10.583 -30.660 1.00 83.50 419 GLY A CA 1
ATOM 3248 C C . GLY A 1 419 ? -4.723 -10.861 -30.967 1.00 83.50 419 GLY A C 1
ATOM 3249 O O . GLY A 1 419 ? -4.325 -10.804 -32.126 1.00 83.50 419 GLY A O 1
ATOM 3250 N N . ALA A 1 420 ? -3.922 -11.228 -29.963 1.00 79.69 420 ALA A N 1
ATOM 3251 C CA . ALA A 1 420 ? -2.515 -11.584 -30.135 1.00 79.69 420 ALA A CA 1
ATOM 3252 C C . ALA A 1 420 ? -2.337 -12.881 -30.941 1.00 79.69 420 ALA A C 1
ATOM 3254 O O . ALA A 1 420 ? -1.458 -12.951 -31.798 1.00 79.69 420 ALA A O 1
ATOM 3255 N N . ILE A 1 421 ? -3.193 -13.884 -30.711 1.00 83.25 421 ILE A N 1
ATOM 3256 C CA . ILE A 1 421 ? -3.209 -15.126 -31.497 1.00 83.25 421 ILE A CA 1
ATOM 3257 C C . ILE A 1 421 ? -3.558 -14.817 -32.957 1.00 83.25 421 ILE A C 1
ATOM 3259 O O . ILE A 1 421 ? -2.826 -15.228 -33.853 1.00 83.25 421 ILE A O 1
ATOM 3263 N N . LEU A 1 422 ? -4.623 -14.049 -33.206 1.00 85.75 422 LEU A N 1
ATOM 3264 C CA . LEU A 1 422 ? -5.022 -13.647 -34.559 1.00 85.75 422 LEU A CA 1
ATOM 3265 C C . LEU A 1 422 ? -3.926 -12.828 -35.255 1.00 85.75 422 LEU A C 1
ATOM 3267 O O . LEU A 1 422 ? -3.609 -13.080 -36.414 1.00 85.75 422 LEU A O 1
ATOM 3271 N N . PHE A 1 423 ? -3.294 -11.899 -34.537 1.00 82.38 423 PHE A N 1
ATOM 3272 C CA . PHE A 1 423 ? -2.172 -11.117 -35.049 1.00 82.38 423 PHE A CA 1
ATOM 3273 C C . PHE A 1 423 ? -0.980 -12.006 -35.427 1.00 82.38 423 PHE A C 1
ATOM 3275 O O . PHE A 1 423 ? -0.423 -11.846 -36.510 1.00 82.38 423 PHE A O 1
ATOM 3282 N N . ALA A 1 424 ? -0.624 -12.985 -34.589 1.00 79.00 424 ALA A N 1
ATOM 3283 C CA . ALA A 1 424 ? 0.431 -13.948 -34.896 1.00 79.00 424 ALA A CA 1
ATOM 3284 C C . ALA A 1 424 ? 0.092 -14.801 -36.131 1.00 79.00 424 ALA A C 1
ATOM 3286 O O . ALA A 1 424 ? 0.950 -14.992 -36.992 1.00 79.00 424 ALA A O 1
ATOM 3287 N N . PHE A 1 425 ? -1.163 -15.245 -36.267 1.00 85.12 425 PHE A N 1
ATOM 3288 C CA . PHE A 1 425 ? -1.634 -15.970 -37.451 1.00 85.12 425 PHE A CA 1
ATOM 3289 C C . PHE A 1 425 ? -1.537 -15.143 -38.740 1.00 85.12 425 PHE A C 1
ATOM 3291 O O . PHE A 1 425 ? -1.271 -15.715 -39.793 1.00 85.12 425 PHE A O 1
ATOM 3298 N N . CYS A 1 426 ? -1.694 -13.818 -38.673 1.00 83.00 426 CYS A N 1
ATOM 3299 C CA . CYS A 1 426 ? -1.530 -12.934 -39.830 1.00 83.00 426 CYS A CA 1
ATOM 3300 C C . CYS A 1 426 ? -0.061 -12.593 -40.130 1.00 83.00 426 CYS A C 1
ATOM 3302 O O . CYS A 1 426 ? 0.326 -12.535 -41.296 1.00 83.00 426 CYS A O 1
ATOM 3304 N N . LEU A 1 427 ? 0.770 -12.361 -39.106 1.00 77.44 427 LEU A N 1
ATOM 3305 C CA . LEU A 1 427 ? 2.147 -11.888 -39.298 1.00 77.44 427 LEU A CA 1
ATOM 3306 C C . LEU A 1 427 ? 3.109 -13.001 -39.726 1.00 77.44 427 LEU A C 1
ATOM 3308 O O . LEU A 1 427 ? 3.989 -12.768 -40.551 1.00 77.44 427 LEU A O 1
ATOM 3312 N N . VAL A 1 428 ? 2.952 -14.204 -39.168 1.00 78.69 428 VAL A N 1
ATOM 3313 C CA . VAL A 1 428 ? 3.862 -15.335 -39.411 1.00 78.69 428 VAL A CA 1
ATOM 3314 C C . VAL A 1 428 ? 3.908 -15.745 -40.895 1.00 78.69 428 VAL A C 1
ATOM 3316 O O . VAL A 1 428 ? 5.006 -15.923 -41.418 1.00 78.69 428 VAL A O 1
ATOM 3319 N N . PRO A 1 429 ? 2.787 -15.836 -41.636 1.00 81.69 429 PRO A N 1
ATOM 3320 C CA . PRO A 1 429 ? 2.830 -16.111 -43.073 1.00 81.69 429 PRO A CA 1
ATOM 3321 C C . PRO A 1 429 ? 3.536 -15.014 -43.880 1.00 81.69 429 PRO A C 1
ATOM 3323 O O . PRO A 1 429 ? 4.268 -15.327 -44.817 1.00 81.69 429 PRO A O 1
ATOM 3326 N N . ILE A 1 430 ? 3.354 -13.741 -43.505 1.00 80.06 430 ILE A N 1
ATOM 3327 C CA . ILE A 1 430 ? 3.977 -12.594 -44.184 1.00 80.06 430 ILE A CA 1
ATOM 3328 C C . ILE A 1 430 ? 5.495 -12.620 -43.983 1.00 80.06 430 ILE A C 1
ATOM 3330 O O . ILE A 1 430 ? 6.251 -12.476 -44.944 1.00 80.06 430 ILE A O 1
ATOM 3334 N N . THR A 1 431 ? 5.958 -12.854 -42.752 1.00 74.56 431 THR A N 1
ATOM 3335 C CA . THR A 1 431 ? 7.393 -12.926 -42.450 1.00 74.56 431 THR A CA 1
ATOM 3336 C C . THR A 1 431 ? 8.045 -14.149 -43.087 1.00 74.56 431 THR A C 1
ATOM 3338 O O . THR A 1 431 ? 9.121 -14.018 -43.667 1.00 74.56 431 THR A O 1
ATOM 3341 N N . ILE A 1 432 ? 7.382 -15.312 -43.078 1.00 78.75 432 ILE A N 1
ATOM 3342 C CA . ILE A 1 432 ? 7.844 -16.508 -43.800 1.00 78.75 432 ILE A CA 1
ATOM 3343 C C . ILE A 1 432 ? 7.909 -16.240 -45.311 1.00 78.75 432 ILE A C 1
ATOM 3345 O O . ILE A 1 432 ? 8.872 -16.650 -45.960 1.00 78.75 432 ILE A O 1
ATOM 3349 N N . GLY A 1 433 ? 6.924 -15.535 -45.875 1.00 81.38 433 GLY A N 1
ATOM 3350 C CA . GLY A 1 433 ? 6.909 -15.132 -47.283 1.00 81.38 433 GLY A CA 1
ATOM 3351 C C . GLY A 1 433 ? 8.092 -14.234 -47.652 1.00 81.38 433 GLY A C 1
ATOM 3352 O O . GLY A 1 433 ? 8.809 -14.525 -48.609 1.00 81.38 433 GLY A O 1
ATOM 3353 N N . HIS A 1 434 ? 8.360 -13.201 -46.850 1.00 77.12 434 HIS A N 1
ATOM 3354 C CA . HIS A 1 434 ? 9.525 -12.330 -47.028 1.00 77.12 434 HIS A CA 1
ATOM 3355 C C . HIS A 1 434 ? 10.851 -13.082 -46.882 1.00 77.12 434 HIS A C 1
ATOM 3357 O O . HIS A 1 434 ? 11.759 -12.877 -47.685 1.00 77.12 434 HIS A O 1
ATOM 3363 N N . LEU A 1 435 ? 10.963 -13.985 -45.904 1.00 72.44 435 LEU A N 1
ATOM 3364 C CA . LEU A 1 435 ? 12.176 -14.774 -45.701 1.00 72.44 435 LEU A CA 1
ATOM 3365 C C . LEU A 1 435 ? 12.448 -15.689 -46.903 1.00 72.44 435 LEU A C 1
ATOM 3367 O O . LEU A 1 435 ? 13.580 -15.770 -47.371 1.00 72.44 435 LEU A O 1
ATOM 3371 N N . ARG A 1 436 ? 11.404 -16.322 -47.457 1.00 77.25 436 ARG A N 1
ATOM 3372 C CA . ARG A 1 436 ? 11.509 -17.127 -48.685 1.00 77.25 436 ARG A CA 1
ATOM 3373 C C . ARG A 1 436 ? 11.962 -16.298 -49.883 1.00 77.25 436 ARG A C 1
ATOM 3375 O O . ARG A 1 436 ? 12.790 -16.774 -50.652 1.00 77.25 436 ARG A O 1
ATOM 3382 N N . PHE A 1 437 ? 11.452 -15.075 -50.028 1.00 80.25 437 PHE A N 1
ATOM 3383 C CA . PHE A 1 437 ? 11.873 -14.166 -51.094 1.00 80.25 437 PHE A CA 1
ATOM 3384 C C . PHE A 1 437 ? 13.353 -13.780 -50.963 1.00 80.25 437 PHE A C 1
ATOM 3386 O O . PHE A 1 437 ? 14.093 -13.868 -51.937 1.00 80.25 437 PHE A O 1
ATOM 3393 N N . ILE A 1 438 ? 13.804 -13.430 -49.755 1.00 74.81 438 ILE A N 1
ATOM 3394 C CA . ILE A 1 438 ? 15.209 -13.079 -49.491 1.00 74.81 438 ILE A CA 1
ATOM 3395 C C . ILE A 1 438 ? 16.134 -14.267 -49.773 1.00 74.81 438 ILE A C 1
ATOM 3397 O O . ILE A 1 438 ? 17.163 -14.097 -50.421 1.00 74.81 438 ILE A O 1
ATOM 3401 N N . ILE A 1 439 ? 15.761 -15.472 -49.331 1.00 74.06 439 ILE A N 1
ATOM 3402 C CA . ILE A 1 439 ? 16.540 -16.692 -49.590 1.00 74.06 439 ILE A CA 1
ATOM 3403 C C . ILE A 1 439 ? 16.634 -16.965 -51.100 1.00 74.06 439 ILE A C 1
ATOM 3405 O O . ILE A 1 439 ? 17.706 -17.307 -51.595 1.00 74.06 439 ILE A O 1
ATOM 3409 N N . ALA A 1 440 ? 15.540 -16.779 -51.844 1.00 76.75 440 ALA A N 1
ATOM 3410 C CA . ALA A 1 440 ? 15.531 -16.959 -53.294 1.00 76.75 440 ALA A CA 1
ATOM 3411 C C . ALA A 1 440 ? 16.394 -15.913 -54.029 1.00 76.75 440 ALA A C 1
ATOM 3413 O O . ALA A 1 440 ? 17.109 -16.268 -54.967 1.00 76.75 440 ALA A O 1
ATOM 3414 N N . ASP A 1 441 ? 16.369 -14.647 -53.597 1.00 75.56 441 ASP A N 1
ATOM 3415 C CA . ASP A 1 441 ? 17.223 -13.589 -54.157 1.00 75.56 441 ASP A CA 1
ATOM 3416 C C . ASP A 1 441 ? 18.709 -13.838 -53.851 1.00 75.56 441 ASP A C 1
ATOM 3418 O O . ASP A 1 441 ? 19.559 -13.705 -54.731 1.00 75.56 441 ASP A O 1
ATOM 3422 N N . GLN A 1 442 ? 19.031 -14.289 -52.633 1.00 68.94 442 GLN A N 1
ATOM 3423 C CA . GLN A 1 442 ? 20.399 -14.656 -52.263 1.00 68.94 442 GLN A CA 1
ATOM 3424 C C . GLN A 1 442 ? 20.933 -15.824 -53.092 1.00 68.94 442 GLN A C 1
ATOM 3426 O O . GLN A 1 442 ? 22.066 -15.755 -53.563 1.00 68.94 442 GLN A O 1
ATOM 3431 N N . ASP A 1 443 ? 20.137 -16.874 -53.308 1.00 72.25 443 ASP A N 1
ATOM 3432 C CA . ASP A 1 443 ? 20.559 -18.020 -54.121 1.00 72.25 443 ASP A CA 1
ATOM 3433 C C . ASP A 1 443 ? 20.797 -17.620 -55.588 1.00 72.25 443 ASP A C 1
ATOM 3435 O O . ASP A 1 443 ? 21.738 -18.093 -56.231 1.00 72.25 443 ASP A O 1
ATOM 3439 N N . ARG A 1 444 ? 19.996 -16.683 -56.114 1.00 71.31 444 ARG A N 1
ATOM 3440 C CA . ARG A 1 444 ? 20.206 -16.107 -57.449 1.00 71.31 444 ARG A CA 1
ATOM 3441 C C . ARG A 1 444 ? 21.513 -15.314 -57.529 1.00 71.31 444 ARG A C 1
ATOM 3443 O O . ARG A 1 444 ? 22.315 -15.578 -58.423 1.00 71.31 444 ARG A O 1
ATOM 3450 N N . ARG A 1 445 ? 21.766 -14.411 -56.576 1.00 64.00 445 ARG A N 1
ATOM 3451 C CA . ARG A 1 445 ? 23.015 -13.630 -56.512 1.00 64.00 445 ARG A CA 1
ATOM 3452 C C . ARG A 1 445 ? 24.244 -14.522 -56.340 1.00 64.00 445 ARG A C 1
ATOM 3454 O O . ARG A 1 445 ? 25.237 -14.313 -57.019 1.00 64.00 445 ARG A O 1
ATOM 3461 N N . LEU A 1 446 ? 24.167 -15.564 -55.507 1.00 63.78 446 LEU A N 1
ATOM 3462 C CA . LEU A 1 446 ? 25.239 -16.555 -55.328 1.00 63.78 446 LEU A CA 1
ATOM 3463 C C . LEU A 1 446 ? 25.588 -17.290 -56.628 1.00 63.78 446 LEU A C 1
ATOM 3465 O O . LEU A 1 446 ? 26.756 -17.595 -56.872 1.00 63.78 446 LEU A O 1
ATOM 3469 N N . LYS A 1 447 ? 24.588 -17.593 -57.463 1.00 68.38 447 LYS A N 1
ATOM 3470 C CA . LYS A 1 447 ? 24.806 -18.195 -58.786 1.00 68.38 447 LYS A CA 1
ATOM 3471 C C . LYS A 1 447 ? 25.485 -17.216 -59.744 1.00 68.38 447 LYS A C 1
ATOM 3473 O O . LYS A 1 447 ? 26.420 -17.616 -60.432 1.00 68.38 447 LYS A O 1
ATOM 3478 N N . GLU A 1 448 ? 25.065 -15.954 -59.756 1.00 64.25 448 GLU A N 1
ATOM 3479 C CA . GLU A 1 448 ? 25.678 -14.894 -60.571 1.00 64.25 448 GLU A CA 1
ATOM 3480 C C . GLU A 1 448 ? 27.136 -14.611 -60.135 1.00 64.25 448 GLU A C 1
ATOM 3482 O O . GLU A 1 448 ? 28.034 -14.571 -60.980 1.00 64.25 448 GLU A O 1
ATOM 3487 N N . ASP A 1 449 ? 27.406 -14.566 -58.826 1.00 60.34 449 ASP A N 1
ATOM 3488 C CA . ASP A 1 449 ? 28.746 -14.419 -58.235 1.00 60.34 449 ASP A CA 1
ATOM 3489 C C . ASP A 1 449 ? 29.680 -15.577 -58.601 1.00 60.34 449 ASP A C 1
ATOM 3491 O O . ASP A 1 449 ? 30.838 -15.360 -58.960 1.00 60.34 449 ASP A O 1
ATOM 3495 N N . LYS A 1 450 ? 29.194 -16.826 -58.542 1.00 63.06 450 LYS A N 1
ATOM 3496 C CA . LYS A 1 450 ? 29.983 -18.007 -58.934 1.00 63.06 450 LYS A CA 1
ATOM 3497 C C . LYS A 1 450 ? 30.417 -17.940 -60.397 1.00 63.06 450 LYS A C 1
ATOM 3499 O O . LYS A 1 450 ? 31.550 -18.298 -60.710 1.00 63.06 450 LYS A O 1
ATOM 3504 N N . VAL A 1 451 ? 29.540 -17.463 -61.282 1.00 66.19 451 VAL A N 1
ATOM 3505 C CA . VAL A 1 451 ? 29.848 -17.296 -62.710 1.00 66.19 451 VAL A CA 1
ATOM 3506 C C . VAL A 1 451 ? 30.866 -16.174 -62.928 1.00 66.19 451 VAL A C 1
ATOM 3508 O O . VAL A 1 451 ? 31.776 -16.337 -63.739 1.00 66.19 451 VAL A O 1
ATOM 3511 N N . MET A 1 452 ? 30.764 -15.062 -62.195 1.00 59.81 452 MET A N 1
ATOM 3512 C CA . MET A 1 452 ? 31.755 -13.981 -62.263 1.00 59.81 452 MET A CA 1
ATOM 3513 C C . MET A 1 452 ? 33.129 -14.395 -61.723 1.00 59.81 452 MET A C 1
ATOM 3515 O O . MET A 1 452 ? 34.135 -14.127 -62.377 1.00 59.81 452 MET A O 1
ATOM 3519 N N . ARG A 1 453 ? 33.189 -15.109 -60.590 1.00 58.94 453 ARG A N 1
ATOM 3520 C CA . ARG A 1 453 ? 34.448 -15.629 -60.019 1.00 58.94 453 ARG A CA 1
ATOM 3521 C C . ARG A 1 453 ? 35.148 -16.598 -60.966 1.00 58.94 453 ARG A C 1
ATOM 3523 O O . ARG A 1 453 ? 36.337 -16.450 -61.205 1.00 58.94 453 ARG A O 1
ATOM 3530 N N . ALA A 1 454 ? 34.402 -17.515 -61.584 1.00 62.25 454 ALA A N 1
ATOM 3531 C CA . ALA A 1 454 ? 34.958 -18.443 -62.568 1.00 62.25 454 ALA A CA 1
ATOM 3532 C C . ALA A 1 454 ? 35.535 -17.725 -63.806 1.00 62.25 454 ALA A C 1
ATOM 3534 O O . ALA A 1 454 ? 36.555 -18.149 -64.345 1.00 62.25 454 ALA A O 1
ATOM 3535 N N . LYS A 1 455 ? 34.914 -16.621 -64.248 1.00 61.12 455 LYS A N 1
ATOM 3536 C CA . LYS A 1 455 ? 35.444 -15.783 -65.337 1.00 61.12 455 LYS A CA 1
ATOM 3537 C C . LYS A 1 455 ? 36.717 -15.030 -64.934 1.00 61.12 455 LYS A C 1
ATOM 3539 O O . LYS A 1 455 ? 37.615 -14.909 -65.762 1.00 61.12 455 LYS A O 1
ATOM 3544 N N . LEU A 1 456 ? 36.802 -14.549 -63.690 1.00 57.81 456 LEU A N 1
ATOM 3545 C CA . LEU A 1 456 ? 38.000 -13.883 -63.164 1.00 57.81 456 LEU A CA 1
ATOM 3546 C C . LEU A 1 456 ? 39.168 -14.862 -62.970 1.00 57.81 456 LEU A C 1
ATOM 3548 O O . LEU A 1 456 ? 40.280 -14.566 -63.388 1.00 57.81 456 LEU A O 1
ATOM 3552 N N . ASP A 1 457 ? 38.917 -16.041 -62.402 1.00 63.16 457 ASP A N 1
ATOM 3553 C CA . ASP A 1 457 ? 39.948 -17.063 -62.166 1.00 63.16 457 ASP A CA 1
ATOM 3554 C C . ASP A 1 457 ? 40.538 -17.593 -63.490 1.00 63.16 457 ASP A C 1
ATOM 3556 O O . ASP A 1 457 ? 41.730 -17.892 -63.580 1.00 63.16 457 ASP A O 1
ATOM 3560 N N . TYR A 1 458 ? 39.727 -17.634 -64.555 1.00 61.84 458 TYR A N 1
ATOM 3561 C CA . TYR A 1 458 ? 40.194 -17.908 -65.917 1.00 61.84 458 TYR A CA 1
ATOM 3562 C C . TYR A 1 458 ? 41.104 -16.792 -66.466 1.00 61.84 458 TYR A C 1
ATOM 3564 O O . TYR A 1 458 ? 42.112 -17.084 -67.106 1.00 61.84 458 TYR A O 1
ATOM 3572 N N . ALA A 1 459 ? 40.790 -15.520 -66.192 1.00 58.41 459 ALA A N 1
ATOM 3573 C CA . ALA A 1 459 ? 41.616 -14.376 -66.594 1.00 58.41 459 ALA A CA 1
ATOM 3574 C C . ALA A 1 459 ? 42.948 -14.291 -65.816 1.00 58.41 459 ALA A C 1
ATOM 3576 O O . ALA A 1 459 ? 43.955 -13.846 -66.362 1.00 58.41 459 ALA A O 1
ATOM 3577 N N . CYS A 1 460 ? 42.985 -14.791 -64.578 1.00 59.97 460 CYS A N 1
ATOM 3578 C CA . CYS A 1 460 ? 44.177 -14.874 -63.725 1.00 59.97 460 CYS A CA 1
ATOM 3579 C C . CYS A 1 460 ? 45.017 -16.156 -63.937 1.00 59.97 460 CYS A C 1
ATOM 3581 O O . CYS A 1 460 ? 45.713 -16.596 -63.022 1.00 59.97 460 CYS A O 1
ATOM 3583 N N . HIS A 1 461 ? 44.961 -16.781 -65.121 1.00 63.75 461 HIS A N 1
ATOM 3584 C CA . HIS A 1 461 ? 45.734 -17.990 -65.466 1.00 63.75 461 HIS A CA 1
ATOM 3585 C C . HIS A 1 461 ? 45.524 -19.184 -64.505 1.00 63.75 461 HIS A C 1
ATOM 3587 O O . HIS A 1 461 ? 46.439 -19.973 -64.273 1.00 63.75 461 HIS A O 1
ATOM 3593 N N . GLY A 1 462 ? 44.319 -19.343 -63.946 1.00 62.31 462 GLY A N 1
ATOM 3594 C CA . GLY A 1 462 ? 43.967 -20.469 -63.073 1.00 62.31 462 GLY A CA 1
ATOM 3595 C C . GLY A 1 462 ? 44.313 -20.277 -61.592 1.00 62.31 462 GLY A C 1
ATOM 3596 O O . GLY A 1 462 ? 44.051 -21.175 -60.792 1.00 62.31 462 GLY A O 1
ATOM 3597 N N . VAL A 1 463 ? 44.855 -19.116 -61.207 1.00 65.12 463 VAL A N 1
ATOM 3598 C CA . VAL A 1 463 ? 45.004 -18.702 -59.803 1.00 65.12 463 VAL A CA 1
ATOM 3599 C C . VAL A 1 463 ? 43.751 -17.942 -59.379 1.00 65.12 463 VAL A C 1
ATOM 3601 O O . VAL A 1 463 ? 43.259 -17.095 -60.123 1.00 65.12 463 VAL A O 1
ATOM 3604 N N . SER A 1 464 ? 43.218 -18.231 -58.188 1.00 72.81 464 SER A N 1
ATOM 3605 C CA . SER A 1 464 ? 41.981 -17.581 -57.755 1.00 72.81 464 SER A CA 1
ATOM 3606 C C . SER A 1 464 ? 42.198 -16.091 -57.495 1.00 72.81 464 SER A C 1
ATOM 3608 O O . SER A 1 464 ? 42.945 -15.715 -56.589 1.00 72.81 464 SER A O 1
ATOM 3610 N N . ALA A 1 465 ? 41.503 -15.238 -58.248 1.00 71.50 465 ALA A N 1
ATOM 3611 C CA . ALA A 1 465 ? 41.579 -13.790 -58.078 1.00 71.50 465 ALA A CA 1
ATOM 3612 C C . ALA A 1 465 ? 41.102 -13.365 -56.681 1.00 71.50 465 ALA A C 1
ATOM 3614 O O . ALA A 1 465 ? 41.631 -12.425 -56.099 1.00 71.50 465 ALA A O 1
ATOM 3615 N N . ALA A 1 466 ? 40.133 -14.089 -56.113 1.00 72.25 466 ALA A N 1
ATOM 3616 C CA . ALA A 1 466 ? 39.676 -13.872 -54.744 1.00 72.25 466 ALA A CA 1
ATOM 3617 C C . ALA A 1 466 ? 40.783 -14.165 -53.716 1.00 72.25 466 ALA A C 1
ATOM 3619 O O . ALA A 1 466 ? 40.996 -13.361 -52.814 1.00 72.25 466 ALA A O 1
ATOM 3620 N N . ALA A 1 467 ? 41.537 -15.256 -53.892 1.00 77.38 467 ALA A N 1
ATOM 3621 C CA . ALA A 1 467 ? 42.632 -15.609 -52.989 1.00 77.38 467 ALA A CA 1
ATOM 3622 C C . ALA A 1 467 ? 43.771 -14.577 -53.030 1.00 77.38 467 ALA A C 1
ATOM 3624 O O . ALA A 1 467 ? 44.278 -14.194 -51.981 1.00 77.38 467 ALA A O 1
ATOM 3625 N N . LEU A 1 468 ? 44.124 -14.076 -54.219 1.00 81.81 468 LEU A N 1
ATOM 3626 C CA . LEU A 1 468 ? 45.133 -13.019 -54.364 1.00 81.81 468 LEU A CA 1
ATOM 3627 C C . LEU A 1 468 ? 44.681 -11.688 -53.744 1.00 81.81 468 LEU A C 1
ATOM 3629 O O . LEU A 1 468 ? 45.500 -10.967 -53.176 1.00 81.81 468 LEU A O 1
ATOM 3633 N N . LYS A 1 469 ? 43.383 -11.361 -53.810 1.00 85.06 469 LYS A N 1
ATOM 3634 C CA . LYS A 1 469 ? 42.821 -10.178 -53.138 1.00 85.06 469 LYS A CA 1
ATOM 3635 C C . LYS A 1 469 ? 42.874 -10.300 -51.616 1.00 85.06 469 LYS A C 1
ATOM 3637 O O . LYS A 1 469 ? 43.323 -9.367 -50.950 1.00 85.06 469 LYS A O 1
ATOM 3642 N N . ASP A 1 470 ? 42.479 -11.452 -51.078 1.00 83.81 470 ASP A N 1
ATOM 3643 C CA . ASP A 1 470 ? 42.554 -11.729 -49.641 1.00 83.81 470 ASP A CA 1
ATOM 3644 C C . ASP A 1 470 ? 44.010 -11.735 -49.150 1.00 83.81 470 ASP A C 1
ATOM 3646 O O . ASP A 1 470 ? 44.314 -11.182 -48.090 1.00 83.81 470 ASP A O 1
ATOM 3650 N N . GLU A 1 471 ? 44.933 -12.296 -49.935 1.00 86.00 471 GLU A N 1
ATOM 3651 C CA . GLU A 1 471 ? 46.371 -12.256 -49.663 1.00 86.00 471 GLU A CA 1
ATOM 3652 C C . GLU A 1 471 ? 46.896 -10.815 -49.653 1.00 86.00 471 GLU A C 1
ATOM 3654 O O . GLU A 1 471 ? 47.558 -10.410 -48.694 1.00 86.00 471 GLU A O 1
ATOM 3659 N N . ALA A 1 472 ? 46.563 -10.015 -50.672 1.00 86.06 472 ALA A N 1
ATOM 3660 C CA . ALA A 1 472 ? 46.971 -8.617 -50.748 1.00 86.06 472 ALA A CA 1
ATOM 3661 C C . ALA A 1 472 ? 46.469 -7.825 -49.532 1.00 86.06 472 ALA A C 1
ATOM 3663 O O . ALA A 1 472 ? 47.255 -7.127 -48.891 1.00 86.06 472 ALA A O 1
ATOM 3664 N N . TRP A 1 473 ? 45.197 -7.981 -49.149 1.00 87.44 473 TRP A N 1
ATOM 3665 C CA . TRP A 1 473 ? 44.639 -7.321 -47.966 1.00 87.44 473 TRP A CA 1
ATOM 3666 C C . TRP A 1 473 ? 45.273 -7.812 -46.659 1.00 87.44 473 TRP A C 1
ATOM 3668 O O . TRP A 1 473 ? 45.563 -7.012 -45.769 1.00 87.44 473 TRP A O 1
ATOM 3678 N N . THR A 1 474 ? 45.557 -9.110 -46.547 1.00 86.69 474 THR A N 1
ATOM 3679 C CA . THR A 1 474 ? 46.253 -9.677 -45.382 1.00 86.69 474 THR A CA 1
ATOM 3680 C C . THR A 1 474 ? 47.643 -9.062 -45.227 1.00 86.69 474 THR A C 1
ATOM 3682 O O . THR A 1 474 ? 48.022 -8.658 -44.128 1.00 86.69 474 THR A O 1
ATOM 3685 N N . LYS A 1 475 ? 48.378 -8.893 -46.331 1.00 88.69 475 LYS A N 1
ATOM 3686 C CA . LYS A 1 475 ? 49.683 -8.217 -46.340 1.00 88.69 475 LYS A CA 1
ATOM 3687 C C . LYS A 1 475 ? 49.577 -6.745 -45.928 1.00 88.69 475 LYS A C 1
ATOM 3689 O O . LYS A 1 475 ? 50.419 -6.278 -45.163 1.00 88.69 475 LYS A O 1
ATOM 3694 N N . VAL A 1 476 ? 48.505 -6.040 -46.316 1.00 87.31 476 VAL A N 1
ATOM 3695 C CA . VAL A 1 476 ? 48.213 -4.685 -45.800 1.00 87.31 476 VAL A CA 1
ATOM 3696 C C . VAL A 1 476 ? 48.063 -4.689 -44.277 1.00 87.31 476 VAL A C 1
ATOM 3698 O O . VAL A 1 476 ? 48.664 -3.848 -43.610 1.00 87.31 476 VAL A O 1
ATOM 3701 N N . GLN A 1 477 ? 47.308 -5.636 -43.712 1.00 84.69 477 GLN A N 1
ATOM 3702 C CA . GLN A 1 477 ? 47.101 -5.738 -42.258 1.00 84.69 477 GLN A CA 1
ATOM 3703 C C . GLN A 1 477 ? 48.391 -6.069 -41.496 1.00 84.69 477 GLN A C 1
ATOM 3705 O O . GLN A 1 477 ? 48.603 -5.572 -40.391 1.00 84.69 477 GLN A O 1
ATOM 3710 N N . LEU A 1 478 ? 49.270 -6.873 -42.098 1.00 87.06 478 LEU A N 1
ATOM 3711 C CA . LEU A 1 478 ? 50.589 -7.199 -41.549 1.00 87.06 478 LEU A CA 1
ATOM 3712 C C . LEU A 1 478 ? 51.609 -6.056 -41.708 1.00 87.06 478 LEU A C 1
ATOM 3714 O O . LEU A 1 478 ? 52.693 -6.121 -41.131 1.00 87.06 478 LEU A O 1
ATOM 3718 N N . GLY A 1 479 ? 51.269 -4.997 -42.452 1.00 84.69 479 GLY A N 1
ATOM 3719 C CA . GLY A 1 479 ? 52.147 -3.858 -42.720 1.00 84.69 479 GLY A CA 1
ATOM 3720 C C . GLY A 1 479 ? 53.178 -4.102 -43.826 1.00 84.69 479 GLY A C 1
ATOM 3721 O O . GLY A 1 479 ? 54.046 -3.252 -44.038 1.00 84.69 479 GLY A O 1
ATOM 3722 N N . ASP A 1 480 ? 53.080 -5.221 -44.548 1.00 91.31 480 ASP A N 1
ATOM 3723 C CA . ASP A 1 480 ? 53.935 -5.549 -45.689 1.00 91.31 480 ASP A CA 1
ATOM 3724 C C . ASP A 1 480 ? 53.410 -4.876 -46.963 1.00 91.31 480 ASP A C 1
ATOM 3726 O O . ASP A 1 480 ? 52.810 -5.473 -47.859 1.00 91.31 480 ASP A O 1
ATOM 3730 N N . TYR A 1 481 ? 53.578 -3.558 -47.002 1.00 90.69 481 TYR A N 1
ATOM 3731 C CA . TYR A 1 481 ? 53.022 -2.712 -48.051 1.00 90.69 481 TYR A CA 1
ATOM 3732 C C . TYR A 1 481 ? 53.636 -2.958 -49.433 1.00 90.69 481 TYR A C 1
ATOM 3734 O O . TYR A 1 481 ? 52.971 -2.727 -50.445 1.00 90.69 481 TYR A O 1
ATOM 3742 N N . GLU A 1 482 ? 54.896 -3.391 -49.493 1.00 89.69 482 GLU A N 1
ATOM 3743 C CA . GLU A 1 482 ? 55.572 -3.643 -50.763 1.00 89.69 482 GLU A CA 1
ATOM 3744 C C . GLU A 1 482 ? 55.016 -4.906 -51.423 1.00 89.69 482 GLU A C 1
ATOM 3746 O O . GLU A 1 482 ? 54.613 -4.862 -52.589 1.00 89.69 482 GLU A O 1
ATOM 3751 N N . GLU A 1 483 ? 54.909 -6.009 -50.677 1.00 88.12 483 GLU A N 1
ATOM 3752 C CA . GLU A 1 483 ? 54.300 -7.222 -51.212 1.00 88.12 483 GLU A CA 1
ATOM 3753 C C . GLU A 1 483 ? 52.793 -7.078 -51.434 1.00 88.12 483 GLU A C 1
ATOM 3755 O O . GLU A 1 483 ? 52.279 -7.589 -52.433 1.00 88.12 483 GLU A O 1
ATOM 3760 N N . ALA A 1 484 ? 52.081 -6.351 -50.566 1.00 89.44 484 ALA A N 1
ATOM 3761 C CA . ALA A 1 484 ? 50.667 -6.043 -50.779 1.00 89.44 484 ALA A CA 1
ATOM 3762 C C . ALA A 1 484 ? 50.451 -5.311 -52.111 1.00 89.44 484 ALA A C 1
ATOM 3764 O O . ALA A 1 484 ? 49.549 -5.661 -52.869 1.00 89.44 484 ALA A O 1
ATOM 3765 N N . SER A 1 485 ? 51.317 -4.340 -52.430 1.00 90.38 485 SER A N 1
ATOM 3766 C CA . SER A 1 485 ? 51.237 -3.593 -53.690 1.00 90.38 485 SER A CA 1
ATOM 3767 C C . SER A 1 485 ? 51.530 -4.473 -54.901 1.00 90.38 485 SER A C 1
ATOM 3769 O O . SER A 1 485 ? 50.805 -4.401 -55.887 1.00 90.38 485 SER A O 1
ATOM 3771 N N . LYS A 1 486 ? 52.551 -5.339 -54.829 1.00 89.25 486 LYS A N 1
ATOM 3772 C CA . LYS A 1 486 ? 52.871 -6.291 -55.911 1.00 89.25 486 LYS A CA 1
ATOM 3773 C C . LYS A 1 486 ? 51.715 -7.263 -56.165 1.00 89.25 486 LYS A C 1
ATOM 3775 O O . LYS A 1 486 ? 51.344 -7.488 -57.313 1.00 89.25 486 LYS A O 1
ATOM 3780 N N . THR A 1 487 ? 51.127 -7.790 -55.092 1.00 87.50 487 THR A N 1
ATOM 3781 C CA . THR A 1 487 ? 50.012 -8.749 -55.154 1.00 87.50 487 THR A CA 1
ATOM 3782 C C . THR A 1 487 ? 48.736 -8.082 -55.677 1.00 87.50 487 THR A C 1
ATOM 3784 O O . THR A 1 487 ? 48.041 -8.645 -56.511 1.00 87.50 487 THR A O 1
ATOM 3787 N N . ALA A 1 488 ? 48.432 -6.850 -55.258 1.00 86.88 488 ALA A N 1
ATOM 3788 C CA . ALA A 1 488 ? 47.289 -6.112 -55.792 1.00 86.88 488 ALA A CA 1
ATOM 3789 C C . ALA A 1 488 ? 47.498 -5.702 -57.264 1.00 86.88 488 ALA A C 1
ATOM 3791 O O . ALA A 1 488 ? 46.574 -5.815 -58.066 1.00 86.88 488 ALA A O 1
ATOM 3792 N N . ALA A 1 489 ? 48.709 -5.283 -57.648 1.00 87.31 489 ALA A N 1
ATOM 3793 C CA . ALA A 1 489 ? 49.026 -4.914 -59.029 1.00 87.31 489 ALA A CA 1
ATOM 3794 C C . ALA A 1 489 ? 48.881 -6.099 -60.001 1.00 87.31 489 ALA A C 1
ATOM 3796 O O . ALA A 1 489 ? 48.349 -5.920 -61.095 1.00 87.31 489 ALA A O 1
ATOM 3797 N N . SER A 1 490 ? 49.260 -7.318 -59.597 1.00 84.81 490 SER A N 1
ATOM 3798 C CA . SER A 1 490 ? 49.059 -8.508 -60.436 1.00 84.81 490 SER A CA 1
ATOM 3799 C C . SER A 1 490 ? 47.573 -8.826 -60.656 1.00 84.81 490 SER A C 1
ATOM 3801 O O . SER A 1 490 ? 47.180 -9.184 -61.768 1.00 84.81 490 SER A O 1
ATOM 3803 N N . VAL A 1 491 ? 46.716 -8.620 -59.647 1.00 82.44 491 VAL A N 1
ATOM 3804 C CA . VAL A 1 491 ? 45.254 -8.754 -59.804 1.00 82.44 491 VAL A CA 1
ATOM 3805 C C . VAL A 1 491 ? 44.693 -7.656 -60.713 1.00 82.44 491 VAL A C 1
ATOM 3807 O O . VAL A 1 491 ? 43.839 -7.938 -61.552 1.00 82.44 491 VAL A O 1
ATOM 3810 N N . GLN A 1 492 ? 45.196 -6.423 -60.600 1.00 84.00 492 GLN A N 1
ATOM 3811 C CA . GLN A 1 492 ? 44.802 -5.306 -61.465 1.00 84.00 492 GLN A CA 1
ATOM 3812 C C . GLN A 1 492 ? 45.138 -5.571 -62.943 1.00 84.00 492 GLN A C 1
ATOM 3814 O O . GLN A 1 492 ? 44.342 -5.248 -63.827 1.00 84.00 492 GLN A O 1
ATOM 3819 N N . GLU A 1 493 ? 46.301 -6.164 -63.227 1.00 80.75 493 GLU A N 1
ATOM 3820 C CA . GLU A 1 493 ? 46.700 -6.534 -64.590 1.00 80.75 493 GLU A CA 1
ATOM 3821 C C . GLU A 1 493 ? 45.790 -7.615 -65.183 1.00 80.75 493 GLU A C 1
ATOM 3823 O O . GLU A 1 493 ? 45.437 -7.537 -66.363 1.00 80.75 493 GLU A O 1
ATOM 3828 N N . CYS A 1 494 ? 45.358 -8.577 -64.363 1.00 75.06 494 CYS A N 1
ATOM 3829 C CA . CYS A 1 494 ? 44.465 -9.654 -64.785 1.00 75.06 494 CYS A CA 1
ATOM 3830 C C . CYS A 1 494 ? 42.998 -9.207 -64.932 1.00 75.06 494 CYS A C 1
ATOM 3832 O O . CYS A 1 494 ? 42.275 -9.737 -65.775 1.00 75.06 494 CYS A O 1
ATOM 3834 N N . SER A 1 495 ? 42.545 -8.230 -64.136 1.00 71.00 495 SER A N 1
ATOM 3835 C CA . SER A 1 495 ? 41.165 -7.733 -64.152 1.00 71.00 495 SER A CA 1
ATOM 3836 C C . SER A 1 495 ? 41.103 -6.211 -64.020 1.00 71.00 495 SER A C 1
ATOM 3838 O O . SER A 1 495 ? 40.975 -5.651 -62.932 1.00 71.00 495 SER A O 1
ATOM 3840 N N . ARG A 1 496 ? 41.114 -5.525 -65.168 1.00 73.12 496 ARG A N 1
ATOM 3841 C CA . ARG A 1 496 ? 41.059 -4.051 -65.233 1.00 73.12 496 ARG A CA 1
ATOM 3842 C C . ARG A 1 496 ? 39.733 -3.439 -64.766 1.00 73.12 496 ARG A C 1
ATOM 3844 O O . ARG A 1 496 ? 39.692 -2.241 -64.516 1.00 73.12 496 ARG A O 1
ATOM 3851 N N . ASN A 1 497 ? 38.674 -4.246 -64.658 1.00 80.06 497 ASN A N 1
ATOM 3852 C CA . ASN A 1 497 ? 37.338 -3.806 -64.242 1.00 80.06 497 ASN A CA 1
ATOM 3853 C C . ASN A 1 497 ? 37.000 -4.196 -62.788 1.00 80.06 497 ASN A C 1
ATOM 3855 O O . ASN A 1 497 ? 35.867 -3.988 -62.363 1.00 80.06 497 ASN A O 1
ATOM 3859 N N . ASP A 1 498 ? 37.936 -4.790 -62.038 1.00 82.69 498 ASP A N 1
ATOM 3860 C CA . ASP A 1 498 ? 37.744 -5.086 -60.613 1.00 82.69 498 ASP A CA 1
ATOM 3861 C C . ASP A 1 498 ? 38.142 -3.855 -59.773 1.00 82.69 498 ASP A C 1
ATOM 3863 O O . ASP A 1 498 ? 39.271 -3.381 -59.915 1.00 82.69 498 ASP A O 1
ATOM 3867 N N . PRO A 1 499 ? 37.256 -3.304 -58.922 1.00 87.69 499 PRO A N 1
ATOM 3868 C CA . PRO A 1 499 ? 37.576 -2.152 -58.078 1.00 87.69 499 PRO A CA 1
ATOM 3869 C C . PRO A 1 499 ? 38.512 -2.482 -56.897 1.00 87.69 499 PRO A C 1
ATOM 3871 O O . PRO A 1 499 ? 39.191 -1.585 -56.387 1.00 87.69 499 PRO A O 1
ATOM 3874 N N . ASP A 1 500 ? 38.581 -3.739 -56.449 1.00 87.12 500 ASP A N 1
ATOM 3875 C CA . ASP A 1 500 ? 39.283 -4.118 -55.214 1.00 87.12 500 ASP A CA 1
ATOM 3876 C C . ASP A 1 500 ? 40.814 -3.920 -55.267 1.00 87.12 500 ASP A C 1
ATOM 3878 O O . ASP A 1 500 ? 41.381 -3.427 -54.282 1.00 87.12 500 ASP A O 1
ATOM 3882 N N . PRO A 1 501 ? 41.522 -4.236 -56.375 1.00 89.69 501 PRO A N 1
ATOM 3883 C CA . PRO A 1 501 ? 42.951 -3.955 -56.507 1.00 89.69 501 PRO A CA 1
ATOM 3884 C C . PRO A 1 501 ? 43.273 -2.465 -56.391 1.00 89.69 501 PRO A C 1
ATOM 3886 O O . PRO A 1 501 ? 44.203 -2.089 -55.677 1.00 89.69 501 PRO A O 1
ATOM 3889 N N . PHE A 1 502 ? 42.460 -1.607 -57.017 1.00 92.12 502 PHE A N 1
ATOM 3890 C CA . PHE A 1 502 ? 42.607 -0.154 -56.926 1.00 92.12 502 PHE A CA 1
ATOM 3891 C C . PHE A 1 502 ? 42.383 0.342 -55.494 1.00 92.12 502 PHE A C 1
ATOM 3893 O O . PHE A 1 502 ? 43.165 1.146 -54.988 1.00 92.12 502 PHE A O 1
ATOM 3900 N N . ASN A 1 503 ? 41.369 -0.181 -54.798 1.00 92.25 503 ASN A N 1
ATOM 3901 C CA . ASN A 1 503 ? 41.122 0.143 -53.393 1.00 92.25 503 ASN A CA 1
ATOM 3902 C C . ASN A 1 503 ? 42.258 -0.333 -52.468 1.00 92.25 503 ASN A C 1
ATOM 3904 O O . ASN A 1 503 ? 42.630 0.366 -51.523 1.00 92.25 503 ASN A O 1
ATOM 3908 N N . THR A 1 504 ? 42.834 -1.504 -52.742 1.00 91.81 504 THR A N 1
ATOM 3909 C CA . THR A 1 504 ? 43.951 -2.064 -51.966 1.00 91.81 504 THR A CA 1
ATOM 3910 C C . THR A 1 504 ? 45.220 -1.239 -52.162 1.00 91.81 504 THR A C 1
ATOM 3912 O O . THR A 1 504 ? 45.832 -0.820 -51.181 1.00 91.81 504 THR A O 1
ATOM 3915 N N . LEU A 1 505 ? 45.577 -0.915 -53.409 1.00 92.94 505 LEU A N 1
ATOM 3916 C CA . LEU A 1 505 ? 46.705 -0.032 -53.719 1.00 92.94 505 LEU A CA 1
ATOM 3917 C C . LEU A 1 505 ? 46.506 1.370 -53.127 1.00 92.94 505 LEU A C 1
ATOM 3919 O O . LEU A 1 505 ? 47.437 1.933 -52.551 1.00 92.94 505 LEU A O 1
ATOM 3923 N N . GLY A 1 506 ? 45.284 1.909 -53.207 1.00 93.12 506 GLY A N 1
ATOM 3924 C CA . GLY A 1 506 ? 44.916 3.181 -52.584 1.00 93.12 506 GLY A CA 1
ATOM 3925 C C . GLY A 1 506 ? 45.122 3.155 -51.070 1.00 93.12 506 GLY A C 1
ATOM 3926 O O . GLY A 1 506 ? 45.715 4.072 -50.506 1.00 93.12 506 GLY A O 1
ATOM 3927 N N . SER A 1 507 ? 44.708 2.066 -50.418 1.00 92.75 507 SER A N 1
ATOM 3928 C CA . SER A 1 507 ? 44.853 1.863 -48.972 1.00 92.75 507 SER A CA 1
ATOM 3929 C C . SER A 1 507 ? 46.321 1.743 -48.558 1.00 92.75 507 SER A C 1
ATOM 3931 O O . SER A 1 507 ? 46.724 2.331 -47.556 1.00 92.75 507 SER A O 1
ATOM 3933 N N . VAL A 1 508 ? 47.150 1.057 -49.352 1.00 92.69 508 VAL A N 1
ATOM 3934 C CA . VAL A 1 508 ? 48.603 1.020 -49.143 1.00 92.69 508 VAL A CA 1
ATOM 3935 C C . VAL A 1 508 ? 49.211 2.420 -49.257 1.00 92.69 508 VAL A C 1
ATOM 3937 O O . VAL A 1 508 ? 49.937 2.846 -48.357 1.00 92.69 508 VAL A O 1
ATOM 3940 N N . ALA A 1 509 ? 48.895 3.159 -50.324 1.00 90.81 509 ALA A N 1
ATOM 3941 C CA . ALA A 1 509 ? 49.385 4.523 -50.516 1.00 90.81 509 ALA A CA 1
ATOM 3942 C C . ALA A 1 509 ? 48.962 5.444 -49.355 1.00 90.81 509 ALA A C 1
ATOM 3944 O O . ALA A 1 509 ? 49.788 6.186 -48.816 1.00 90.81 509 ALA A O 1
ATOM 3945 N N . PHE A 1 510 ? 47.710 5.332 -48.905 1.00 90.38 510 PHE A N 1
ATOM 3946 C CA . PHE A 1 510 ? 47.177 6.079 -47.768 1.00 90.38 510 PHE A CA 1
ATOM 3947 C C . PHE A 1 510 ? 47.924 5.760 -46.465 1.00 90.38 510 PHE A C 1
ATOM 3949 O O . PHE A 1 510 ? 48.411 6.669 -45.796 1.00 90.38 510 PHE A O 1
ATOM 3956 N N . LEU A 1 511 ? 48.111 4.478 -46.135 1.00 89.00 511 LEU A N 1
ATOM 3957 C CA . LEU A 1 511 ? 48.826 4.045 -44.925 1.00 89.00 511 LEU A CA 1
ATOM 3958 C C . LEU A 1 511 ? 50.325 4.390 -44.953 1.00 89.00 511 LEU A C 1
ATOM 3960 O O . LEU A 1 511 ? 50.961 4.514 -43.902 1.00 89.00 511 LEU A O 1
ATOM 3964 N N . GLN A 1 512 ? 50.906 4.581 -46.138 1.00 87.88 512 GLN A N 1
ATOM 3965 C CA . GLN A 1 512 ? 52.258 5.118 -46.312 1.00 87.88 512 GLN A CA 1
ATOM 3966 C C . GLN A 1 512 ? 52.327 6.654 -46.192 1.00 87.88 512 GLN A C 1
ATOM 3968 O O . GLN A 1 512 ? 53.424 7.211 -46.219 1.00 87.88 512 GLN A O 1
ATOM 3973 N N . GLY A 1 513 ? 51.191 7.344 -46.039 1.00 84.56 513 GLY A N 1
ATOM 3974 C CA . GLY A 1 513 ? 51.100 8.806 -45.985 1.00 84.56 513 GLY A CA 1
ATOM 3975 C C . GLY A 1 513 ? 51.166 9.491 -47.355 1.00 84.56 513 GLY A C 1
ATOM 3976 O O . GLY A 1 513 ? 51.307 10.711 -47.426 1.00 84.56 513 GLY A O 1
ATOM 3977 N N . LYS A 1 514 ? 51.072 8.730 -48.451 1.00 88.56 514 LYS A N 1
ATOM 3978 C CA . LYS A 1 514 ? 51.096 9.222 -49.837 1.00 88.56 514 LYS A CA 1
ATOM 3979 C C . LYS A 1 514 ? 49.675 9.516 -50.324 1.00 88.56 514 LYS A C 1
ATOM 3981 O O . LYS A 1 514 ? 49.178 8.914 -51.271 1.00 88.56 514 LYS A O 1
ATOM 3986 N N . TYR A 1 515 ? 48.989 10.442 -49.658 1.00 87.38 515 TYR A N 1
ATOM 3987 C CA . TYR A 1 515 ? 47.562 10.695 -49.901 1.00 87.38 515 TYR A CA 1
ATOM 3988 C C . TYR A 1 515 ? 47.257 11.181 -51.326 1.00 87.38 515 TYR A C 1
ATOM 3990 O O . TYR A 1 515 ? 46.240 10.798 -51.896 1.00 87.38 515 TYR A O 1
ATOM 3998 N N . LYS A 1 516 ? 48.152 11.978 -51.930 1.00 86.19 516 LYS A N 1
ATOM 3999 C CA . LYS A 1 516 ? 48.006 12.444 -53.322 1.00 86.19 516 LYS A CA 1
ATOM 4000 C C . LYS A 1 516 ? 48.021 11.289 -54.329 1.00 86.19 516 LYS A C 1
ATOM 4002 O O . LYS A 1 516 ? 47.276 11.338 -55.301 1.00 86.19 516 LYS A O 1
ATOM 4007 N N . ASP A 1 517 ? 48.789 10.238 -54.045 1.00 89.69 517 ASP A N 1
ATOM 4008 C CA . ASP A 1 517 ? 48.859 9.031 -54.876 1.00 89.69 517 ASP A CA 1
ATOM 4009 C C . ASP A 1 517 ? 47.654 8.105 -54.624 1.00 89.69 517 ASP A C 1
ATOM 4011 O O . ASP A 1 517 ? 47.209 7.396 -55.524 1.00 89.69 517 ASP A O 1
ATOM 4015 N N . ALA A 1 518 ? 47.078 8.140 -53.416 1.00 91.62 518 ALA A N 1
ATOM 4016 C CA . ALA A 1 518 ? 45.907 7.343 -53.045 1.00 91.62 518 ALA A CA 1
ATOM 4017 C C . ALA A 1 518 ? 44.605 7.818 -53.721 1.00 91.62 518 ALA A C 1
ATOM 4019 O O . ALA A 1 518 ? 43.765 6.999 -54.092 1.00 91.62 518 ALA A O 1
ATOM 4020 N N . VAL A 1 519 ? 44.431 9.133 -53.913 1.00 92.19 519 VAL A N 1
ATOM 4021 C CA . VAL A 1 519 ? 43.218 9.728 -54.511 1.00 92.19 519 VAL A CA 1
ATOM 4022 C C . VAL A 1 519 ? 42.850 9.141 -55.885 1.00 92.19 519 VAL A C 1
ATOM 4024 O O . VAL A 1 519 ? 41.702 8.716 -56.032 1.00 92.19 519 VAL A O 1
ATOM 4027 N N . PRO A 1 520 ? 43.739 9.087 -56.899 1.00 93.38 520 PRO A N 1
ATOM 4028 C CA . PRO A 1 520 ? 43.382 8.529 -58.207 1.00 93.38 520 PRO A CA 1
ATOM 4029 C C . PRO A 1 520 ? 43.057 7.028 -58.152 1.00 93.38 520 PRO A C 1
ATOM 4031 O O . PRO A 1 520 ? 42.214 6.557 -58.917 1.00 93.38 520 PRO A O 1
ATOM 4034 N N . LEU A 1 521 ? 43.664 6.283 -57.223 1.00 94.31 521 LEU A N 1
ATOM 4035 C CA . LEU A 1 521 ? 43.402 4.855 -57.024 1.00 94.31 521 LEU A CA 1
ATOM 4036 C C . LEU A 1 521 ? 42.008 4.625 -56.427 1.00 94.31 521 LEU A C 1
ATOM 4038 O O . LEU A 1 521 ? 41.208 3.883 -56.993 1.00 94.31 521 LEU A O 1
ATOM 4042 N N . PHE A 1 522 ? 41.657 5.330 -55.349 1.00 94.81 522 PHE A N 1
ATOM 4043 C CA . PHE A 1 522 ? 40.307 5.242 -54.784 1.00 94.81 522 PHE A CA 1
ATOM 4044 C C . PHE A 1 522 ? 39.230 5.793 -55.721 1.00 94.81 522 PHE A C 1
ATOM 4046 O O . PHE A 1 522 ? 38.120 5.266 -55.740 1.00 94.81 522 PHE A O 1
ATOM 4053 N N . ARG A 1 523 ? 39.551 6.813 -56.528 1.00 94.69 523 ARG A N 1
ATOM 4054 C CA . ARG A 1 523 ? 38.638 7.330 -57.555 1.00 94.69 523 ARG A CA 1
ATOM 4055 C C . ARG A 1 523 ? 38.360 6.273 -58.619 1.00 94.69 523 ARG A C 1
ATOM 4057 O O . ARG A 1 523 ? 37.202 6.036 -58.923 1.00 94.69 523 ARG A O 1
ATOM 4064 N N . SER A 1 524 ? 39.390 5.560 -59.076 1.00 93.69 524 SER A N 1
ATOM 4065 C CA . SER A 1 524 ? 39.226 4.442 -60.016 1.00 93.69 524 SER A CA 1
ATOM 4066 C C . SER A 1 524 ? 38.351 3.323 -59.433 1.00 93.69 524 SER A C 1
ATOM 4068 O O . SER A 1 524 ? 37.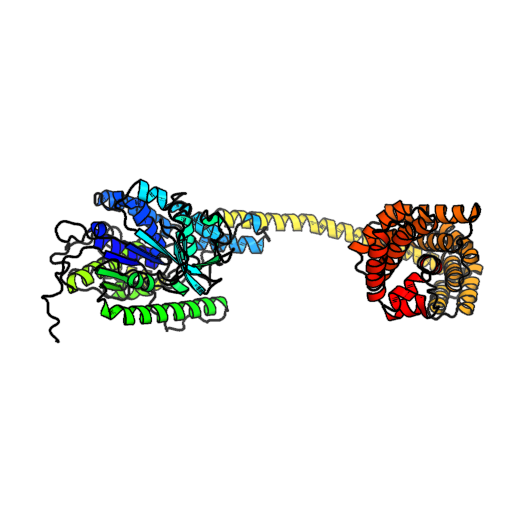466 2.821 -60.118 1.00 93.69 524 SER A O 1
ATOM 4070 N N . ALA A 1 525 ? 38.537 2.970 -58.155 1.00 92.81 525 ALA A N 1
ATOM 4071 C CA . ALA A 1 525 ? 37.685 1.986 -57.479 1.00 92.81 525 ALA A CA 1
ATOM 4072 C C . ALA A 1 525 ? 36.216 2.446 -57.385 1.00 92.81 525 ALA A C 1
ATOM 4074 O O . ALA A 1 525 ? 35.300 1.668 -57.651 1.00 92.81 525 ALA A O 1
ATOM 4075 N N . TYR A 1 526 ? 35.992 3.716 -57.037 1.00 93.31 526 TYR A N 1
ATOM 4076 C CA . TYR A 1 526 ? 34.655 4.302 -56.941 1.00 93.31 526 TYR A CA 1
ATOM 4077 C C . TYR A 1 526 ? 33.960 4.419 -58.306 1.00 93.31 526 TYR A C 1
ATOM 4079 O O . TYR A 1 526 ? 32.779 4.103 -58.407 1.00 93.31 526 TYR A O 1
ATOM 4087 N N . ASP A 1 527 ? 34.680 4.824 -59.354 1.00 92.81 527 ASP A N 1
ATOM 4088 C CA . ASP A 1 527 ? 34.132 4.971 -60.708 1.00 92.81 527 ASP A CA 1
ATOM 4089 C C . ASP A 1 527 ? 33.742 3.612 -61.316 1.00 92.81 527 ASP A C 1
ATOM 4091 O O . ASP A 1 527 ? 32.761 3.522 -62.056 1.00 92.81 527 ASP A O 1
ATOM 4095 N N . LEU A 1 528 ? 34.475 2.544 -60.974 1.00 89.12 528 LEU A N 1
ATOM 4096 C CA . LEU A 1 528 ? 34.145 1.171 -61.366 1.00 89.12 528 LEU A CA 1
ATOM 4097 C C . LEU A 1 528 ? 32.916 0.627 -60.625 1.00 89.12 528 LEU A C 1
ATOM 4099 O O . LEU A 1 528 ? 32.091 -0.061 -61.229 1.00 89.12 528 LEU A O 1
ATOM 4103 N N . LEU A 1 529 ? 32.787 0.914 -59.326 1.00 89.12 529 LEU A N 1
ATOM 4104 C CA . LEU A 1 529 ? 31.660 0.459 -58.514 1.00 89.12 529 LEU A CA 1
ATOM 4105 C C . LEU A 1 529 ? 31.290 1.500 -57.447 1.00 89.12 529 LEU A C 1
ATOM 4107 O O . LEU A 1 529 ? 31.805 1.440 -56.331 1.00 89.12 529 LEU A O 1
ATOM 4111 N N . PRO A 1 530 ? 30.351 2.421 -57.721 1.00 88.62 530 PRO A N 1
ATOM 4112 C CA . PRO A 1 530 ? 29.912 3.389 -56.725 1.00 88.62 530 PRO A CA 1
ATOM 4113 C C . PRO A 1 530 ? 29.310 2.679 -55.507 1.00 88.62 530 PRO A C 1
ATOM 4115 O O . PRO A 1 530 ? 28.254 2.051 -55.589 1.00 88.62 530 PRO A O 1
ATOM 4118 N N . SER A 1 531 ? 29.995 2.749 -54.366 1.00 83.56 531 SER A N 1
ATOM 4119 C CA . SER A 1 531 ? 29.547 2.138 -53.114 1.00 83.56 531 SER A CA 1
ATOM 4120 C C . SER A 1 531 ? 29.887 3.023 -51.915 1.00 83.56 531 SER A C 1
ATOM 4122 O O . SER A 1 531 ? 30.891 3.747 -51.956 1.00 83.56 531 SER A O 1
ATOM 4124 N N . PRO A 1 532 ? 29.118 2.937 -50.812 1.00 84.25 532 PRO A N 1
ATOM 4125 C CA . PRO A 1 532 ? 29.422 3.690 -49.599 1.00 84.25 532 PRO A CA 1
ATOM 4126 C C . PRO A 1 532 ? 30.831 3.432 -49.047 1.00 84.25 532 PRO A C 1
ATOM 4128 O O . PRO A 1 532 ? 31.459 4.331 -48.491 1.00 84.25 532 PRO A O 1
ATOM 4131 N N . TYR A 1 533 ? 31.342 2.211 -49.233 1.00 83.44 533 TYR A N 1
ATOM 4132 C CA . TYR A 1 533 ? 32.671 1.802 -48.790 1.00 83.44 533 TYR A CA 1
ATOM 4133 C C . TYR A 1 533 ? 33.787 2.531 -49.560 1.00 83.44 533 TYR A C 1
ATOM 4135 O O . TYR A 1 533 ? 34.644 3.162 -48.943 1.00 83.44 533 TYR A O 1
ATOM 4143 N N . PHE A 1 534 ? 33.748 2.533 -50.898 1.00 89.50 534 PHE A N 1
ATOM 4144 C CA . PHE A 1 534 ? 34.767 3.227 -51.701 1.00 89.50 534 PHE A CA 1
ATOM 4145 C C . PHE A 1 534 ? 34.627 4.751 -51.640 1.00 89.50 534 PHE A C 1
ATOM 4147 O O . PHE A 1 534 ? 35.634 5.458 -51.611 1.00 89.50 534 PHE A O 1
ATOM 4154 N N . ALA A 1 535 ? 33.395 5.263 -51.545 1.00 89.25 535 ALA A N 1
ATOM 4155 C CA . ALA A 1 535 ? 33.135 6.688 -51.356 1.00 89.25 535 ALA A CA 1
ATOM 4156 C C . ALA A 1 535 ? 33.779 7.222 -50.067 1.00 89.25 535 ALA A C 1
ATOM 4158 O O . ALA A 1 535 ? 34.357 8.308 -50.077 1.00 89.25 535 ALA A O 1
ATOM 4159 N N . ALA A 1 536 ? 33.727 6.454 -48.972 1.00 88.06 536 ALA A N 1
ATOM 4160 C CA . ALA A 1 536 ? 34.362 6.833 -47.712 1.00 88.06 536 ALA A CA 1
ATOM 4161 C C . ALA A 1 536 ? 35.896 6.909 -47.838 1.00 88.06 536 ALA A C 1
ATOM 4163 O O . ALA A 1 536 ? 36.486 7.909 -47.430 1.00 88.06 536 ALA A O 1
ATOM 4164 N N . ASN A 1 537 ? 36.533 5.910 -48.459 1.00 90.19 537 ASN A N 1
ATOM 4165 C CA . ASN A 1 537 ? 37.991 5.883 -48.647 1.00 90.19 537 ASN A CA 1
ATOM 4166 C C . ASN A 1 537 ? 38.487 7.013 -49.570 1.00 90.19 537 ASN A C 1
ATOM 4168 O O . ASN A 1 537 ? 39.517 7.643 -49.304 1.00 90.19 537 ASN A O 1
ATOM 4172 N N . LEU A 1 538 ? 37.732 7.308 -50.634 1.00 92.69 538 LEU A N 1
ATOM 4173 C CA . LEU A 1 538 ? 38.008 8.434 -51.525 1.00 92.69 538 LEU A CA 1
ATOM 4174 C C . LEU A 1 538 ? 37.858 9.773 -50.794 1.00 92.69 538 LEU A C 1
ATOM 4176 O O . LEU A 1 538 ? 38.748 10.617 -50.888 1.00 92.69 538 LEU A O 1
ATOM 4180 N N . ALA A 1 539 ? 36.771 9.966 -50.042 1.00 90.31 539 ALA A N 1
ATOM 4181 C CA . ALA A 1 539 ? 36.533 11.188 -49.275 1.00 90.31 539 ALA A CA 1
ATOM 4182 C C . ALA A 1 539 ? 37.627 11.429 -48.226 1.00 90.31 539 ALA A C 1
ATOM 4184 O O . ALA A 1 539 ? 38.106 12.552 -48.065 1.00 90.31 539 ALA A O 1
ATOM 4185 N N . GLU A 1 540 ? 38.060 10.374 -47.539 1.00 88.31 540 GLU A N 1
ATOM 4186 C CA . GLU A 1 540 ? 39.151 10.431 -46.569 1.00 88.31 540 GLU A CA 1
ATOM 4187 C C . GLU A 1 540 ? 40.485 10.794 -47.235 1.00 88.31 540 GLU A C 1
ATOM 4189 O O . GLU A 1 540 ? 41.175 11.706 -46.781 1.00 88.31 540 GLU A O 1
ATOM 4194 N N . SER A 1 541 ? 40.804 10.183 -48.375 1.00 88.94 541 SER A N 1
ATOM 4195 C CA . SER A 1 541 ? 42.031 10.492 -49.121 1.00 88.94 541 SER A CA 1
ATOM 4196 C C . SER A 1 541 ? 42.033 11.900 -49.706 1.00 88.94 541 SER A C 1
ATOM 4198 O O . SER A 1 541 ? 43.052 12.584 -49.653 1.00 88.94 541 SER A O 1
ATOM 4200 N N . LEU A 1 542 ? 40.894 12.373 -50.220 1.00 88.88 542 LEU A N 1
ATOM 4201 C CA . LEU A 1 542 ? 40.728 13.746 -50.704 1.00 88.88 542 LEU A CA 1
ATOM 4202 C C . LEU A 1 542 ? 40.947 14.761 -49.579 1.00 88.88 542 LEU A C 1
ATOM 4204 O O . LEU A 1 542 ? 41.663 15.744 -49.773 1.00 88.88 542 LEU A O 1
ATOM 4208 N N . MET A 1 543 ? 40.383 14.494 -48.399 1.00 86.69 543 MET A N 1
ATOM 4209 C CA . MET A 1 543 ? 40.541 15.338 -47.217 1.00 86.69 543 MET A CA 1
ATOM 4210 C C . MET A 1 543 ? 42.006 15.427 -46.762 1.00 86.69 543 MET A C 1
ATOM 4212 O O . MET A 1 543 ? 42.472 16.529 -46.484 1.00 86.69 543 MET A O 1
ATOM 4216 N N . GLU A 1 544 ? 42.728 14.301 -46.713 1.00 83.94 544 GLU A N 1
ATOM 4217 C CA . GLU A 1 544 ? 44.121 14.244 -46.231 1.00 83.94 544 GLU A CA 1
ATOM 4218 C C . GLU A 1 544 ? 45.163 14.632 -47.300 1.00 83.94 544 GLU A C 1
ATOM 4220 O O . GLU A 1 544 ? 46.255 15.096 -46.974 1.00 83.94 544 GLU A O 1
ATOM 4225 N N . SER A 1 545 ? 44.841 14.501 -48.593 1.00 80.88 545 SER A N 1
ATOM 4226 C CA . SER A 1 545 ? 45.717 14.937 -49.699 1.00 80.88 545 SER A CA 1
ATOM 4227 C C . SER A 1 545 ? 45.884 16.455 -49.789 1.00 80.88 545 SER A C 1
ATOM 4229 O O . SER A 1 545 ? 46.879 16.943 -50.336 1.00 80.88 545 SER A O 1
ATOM 4231 N N . ALA A 1 546 ? 44.928 17.193 -49.229 1.00 71.00 546 ALA A N 1
ATOM 4232 C CA . ALA A 1 546 ? 44.920 18.640 -49.167 1.00 71.00 546 ALA A CA 1
ATOM 4233 C C . ALA A 1 546 ? 45.618 19.101 -47.873 1.00 71.00 546 ALA A C 1
ATOM 4235 O O . ALA A 1 546 ? 45.046 19.032 -46.783 1.00 71.00 546 ALA A O 1
ATOM 4236 N N . GLY A 1 547 ? 46.860 19.584 -47.979 1.00 62.16 547 GLY A N 1
ATOM 4237 C CA . GLY A 1 547 ? 47.608 20.127 -46.841 1.00 62.16 547 GLY A CA 1
ATOM 4238 C C . GLY A 1 547 ? 46.982 21.404 -46.255 1.00 62.16 547 GLY A C 1
ATOM 4239 O O . GLY A 1 547 ? 46.000 21.942 -46.759 1.00 62.16 547 GLY A O 1
ATOM 4240 N N . LEU A 1 548 ? 47.557 21.937 -45.171 1.00 49.84 548 LEU A N 1
ATOM 4241 C CA . LEU A 1 548 ? 47.110 23.197 -44.546 1.00 49.84 548 LEU A CA 1
ATOM 4242 C C . LEU A 1 548 ? 47.565 24.478 -45.289 1.00 49.84 548 LEU A C 1
ATOM 4244 O O . LEU A 1 548 ? 47.453 25.574 -44.729 1.00 49.84 548 LEU A O 1
ATOM 4248 N N . ALA A 1 549 ? 48.104 24.370 -46.506 1.00 49.16 549 ALA A N 1
ATOM 4249 C CA . ALA A 1 549 ? 48.493 25.521 -47.316 1.00 49.16 549 ALA A CA 1
ATOM 4250 C C . ALA A 1 549 ? 47.305 25.988 -48.177 1.00 49.16 549 ALA A C 1
ATOM 4252 O O . ALA A 1 549 ? 46.456 25.211 -48.591 1.00 49.16 549 ALA A O 1
ATOM 4253 N N . ALA A 1 550 ? 47.174 27.295 -48.389 1.00 48.34 550 ALA A N 1
ATOM 4254 C CA . ALA A 1 550 ? 46.064 27.846 -49.158 1.00 48.34 550 ALA A CA 1
ATOM 4255 C C . ALA A 1 550 ? 46.375 27.768 -50.661 1.00 48.34 550 ALA A C 1
ATOM 4257 O O . ALA A 1 550 ? 47.217 28.511 -51.157 1.00 48.34 550 ALA A O 1
ATOM 4258 N N . GLY A 1 551 ? 45.669 26.890 -51.374 1.00 59.25 551 GLY A N 1
ATOM 4259 C CA . GLY A 1 551 ? 45.636 26.826 -52.835 1.00 59.25 551 GLY A CA 1
ATOM 4260 C C . GLY A 1 551 ? 44.224 26.506 -53.333 1.00 59.25 551 GLY A C 1
ATOM 4261 O O . GLY A 1 551 ? 43.452 25.833 -52.649 1.00 59.25 551 GLY A O 1
ATOM 4262 N N . THR A 1 552 ? 43.868 26.990 -54.525 1.00 62.94 552 THR A N 1
ATOM 4263 C CA . THR A 1 552 ? 42.533 26.807 -55.135 1.00 62.94 552 THR A CA 1
ATOM 4264 C C . THR A 1 552 ? 42.176 25.335 -55.365 1.00 62.94 552 THR A C 1
ATOM 4266 O O . THR A 1 552 ? 41.006 24.960 -55.264 1.00 62.94 552 THR A O 1
ATOM 4269 N N . GLU A 1 553 ? 43.180 24.498 -55.629 1.00 62.06 553 GLU A N 1
ATOM 4270 C CA . GLU A 1 553 ? 43.039 23.059 -55.864 1.00 62.06 553 GLU A CA 1
ATOM 4271 C C . GLU A 1 553 ? 42.852 22.261 -54.558 1.00 62.06 553 GLU A C 1
ATOM 4273 O O . GLU A 1 553 ? 41.999 21.378 -54.486 1.00 62.06 553 GLU A O 1
ATOM 4278 N N . GLU A 1 554 ? 43.537 22.640 -53.475 1.00 67.62 554 GLU A N 1
ATOM 4279 C CA . GLU A 1 554 ? 43.424 21.974 -52.165 1.00 67.62 554 GLU A CA 1
ATOM 4280 C C . GLU A 1 554 ? 42.049 22.218 -51.513 1.00 67.62 554 GLU A C 1
ATOM 4282 O O . GLU A 1 554 ? 41.424 21.296 -50.986 1.00 67.62 554 GLU A O 1
ATOM 4287 N N . SER A 1 555 ? 41.505 23.433 -51.644 1.00 69.31 555 SER A N 1
ATOM 4288 C CA . SER A 1 555 ? 40.119 23.740 -51.250 1.00 69.31 555 SER A CA 1
ATOM 4289 C C . SER A 1 555 ? 39.066 23.111 -52.171 1.00 69.31 555 SER A C 1
ATOM 4291 O O . SER A 1 555 ? 37.886 23.052 -51.824 1.00 69.31 555 SER A O 1
ATOM 4293 N N . ARG A 1 556 ? 39.430 22.645 -53.372 1.00 80.94 556 ARG A N 1
ATOM 4294 C CA . ARG A 1 556 ? 38.511 21.880 -54.228 1.00 80.94 556 ARG A CA 1
ATOM 4295 C C . ARG A 1 556 ? 38.381 20.443 -53.726 1.00 80.94 556 ARG A C 1
ATOM 4297 O O . ARG A 1 556 ? 37.255 19.980 -53.568 1.00 80.94 556 ARG A O 1
ATOM 4304 N N . ALA A 1 557 ? 39.499 19.789 -53.410 1.00 83.38 557 ALA A N 1
ATOM 4305 C CA . ALA A 1 557 ? 39.512 18.418 -52.896 1.00 83.38 557 ALA A CA 1
ATOM 4306 C C . ALA A 1 557 ? 38.736 18.278 -51.573 1.00 83.38 557 ALA A C 1
ATOM 4308 O O . ALA A 1 557 ? 37.933 17.360 -51.421 1.00 83.38 557 ALA A O 1
ATOM 4309 N N . ARG A 1 558 ? 38.886 19.227 -50.636 1.00 83.75 558 ARG A N 1
ATOM 4310 C CA . ARG A 1 558 ? 38.130 19.199 -49.369 1.00 83.75 558 ARG A CA 1
ATOM 4311 C C . ARG A 1 558 ? 36.631 19.437 -49.549 1.00 83.75 558 ARG A C 1
ATOM 4313 O O . ARG A 1 558 ? 35.830 18.758 -48.909 1.00 83.75 558 ARG A O 1
ATOM 4320 N N . ARG A 1 559 ? 36.226 20.337 -50.452 1.00 86.12 559 ARG A N 1
ATOM 4321 C CA . ARG A 1 559 ? 34.803 20.525 -50.790 1.00 86.12 559 ARG A CA 1
ATOM 4322 C C . ARG A 1 559 ? 34.197 19.284 -51.445 1.00 86.12 559 ARG A C 1
ATOM 4324 O O . ARG A 1 559 ? 33.062 18.934 -51.136 1.00 86.12 559 ARG A O 1
ATOM 4331 N N . GLU A 1 560 ? 34.960 18.599 -52.292 1.00 89.75 560 GLU A N 1
ATOM 4332 C CA . GLU A 1 560 ? 34.556 17.316 -52.875 1.00 89.75 560 GLU A CA 1
ATOM 4333 C C . GLU A 1 560 ? 34.392 16.237 -51.788 1.00 89.75 560 GLU A C 1
ATOM 4335 O O . GLU A 1 560 ? 33.352 15.584 -51.731 1.00 89.75 560 GLU A O 1
ATOM 4340 N N . ALA A 1 561 ? 35.343 16.121 -50.854 1.00 89.44 561 ALA A N 1
ATOM 4341 C CA . ALA A 1 561 ? 35.240 15.206 -49.713 1.00 89.44 561 ALA A CA 1
ATOM 4342 C C . ALA A 1 561 ? 33.993 15.468 -48.845 1.00 89.44 561 ALA A C 1
ATOM 4344 O O . ALA A 1 561 ? 33.280 14.532 -48.481 1.00 89.44 561 ALA A O 1
ATOM 4345 N N . ILE A 1 562 ? 33.686 16.738 -48.548 1.00 89.88 562 ILE A N 1
ATOM 4346 C CA . ILE A 1 562 ? 32.477 17.133 -47.803 1.00 89.88 562 ILE A CA 1
ATOM 4347 C C . ILE A 1 562 ? 31.208 16.661 -48.521 1.00 89.88 562 ILE A C 1
ATOM 4349 O O . ILE A 1 562 ? 30.281 16.176 -47.868 1.00 89.88 562 ILE A O 1
ATOM 4353 N N . GLN A 1 563 ? 31.158 16.767 -49.852 1.00 90.69 563 GLN A N 1
ATOM 4354 C CA . GLN A 1 563 ? 29.999 16.318 -50.621 1.00 90.69 563 GLN A CA 1
ATOM 4355 C C . GLN A 1 563 ? 29.808 14.800 -50.528 1.00 90.69 563 GLN A C 1
ATOM 4357 O O . GLN A 1 563 ? 28.688 14.346 -50.295 1.00 90.69 563 GLN A O 1
ATOM 4362 N N . PHE A 1 564 ? 30.889 14.022 -50.633 1.00 90.06 564 PHE A N 1
ATOM 4363 C CA . PHE A 1 564 ? 30.832 12.572 -50.435 1.00 90.06 564 PHE A CA 1
ATOM 4364 C C . PHE A 1 564 ? 30.311 12.208 -49.039 1.00 90.06 564 PHE A C 1
ATOM 4366 O O . PHE A 1 564 ? 29.386 11.406 -48.924 1.00 90.06 564 PHE A O 1
ATOM 4373 N N . TYR A 1 565 ? 30.817 12.846 -47.979 1.00 89.50 565 TYR A N 1
ATOM 4374 C CA . TYR A 1 565 ? 30.332 12.591 -46.618 1.00 89.50 565 TYR A CA 1
ATOM 4375 C C . TYR A 1 565 ? 28.863 12.982 -46.408 1.00 89.50 565 TYR A C 1
ATOM 4377 O O . TYR A 1 565 ? 28.152 12.285 -45.684 1.00 89.50 565 TYR A O 1
ATOM 4385 N N . ARG A 1 566 ? 28.371 14.050 -47.051 1.00 88.50 566 ARG A N 1
ATOM 4386 C CA . ARG A 1 566 ? 26.948 14.432 -46.995 1.00 88.50 566 ARG A CA 1
ATOM 4387 C C . ARG A 1 566 ? 26.044 13.427 -47.703 1.00 88.50 566 ARG A C 1
ATOM 4389 O O . ARG A 1 566 ? 24.996 13.079 -47.163 1.00 88.50 566 ARG A O 1
ATOM 4396 N N . ASN A 1 567 ? 26.461 12.931 -48.867 1.00 86.75 567 ASN A N 1
ATOM 4397 C CA . ASN A 1 567 ? 25.720 11.890 -49.579 1.00 86.75 567 ASN A CA 1
ATOM 4398 C C . ASN A 1 567 ? 25.642 10.618 -48.719 1.00 86.75 567 ASN A C 1
ATOM 4400 O O . ASN A 1 567 ? 24.548 10.116 -48.459 1.00 86.75 567 ASN A O 1
ATOM 4404 N N . LEU A 1 568 ? 26.777 10.193 -48.149 1.00 84.56 568 LEU A N 1
ATOM 4405 C CA . LEU A 1 568 ? 26.840 9.069 -47.209 1.00 84.56 568 LEU A CA 1
ATOM 4406 C C . LEU A 1 568 ? 25.926 9.281 -45.995 1.00 84.56 568 LEU A C 1
ATOM 4408 O O . LEU A 1 568 ? 25.213 8.365 -45.592 1.00 84.56 568 LEU A O 1
ATOM 4412 N N . GLN A 1 569 ? 25.886 10.488 -45.426 1.00 80.88 569 GLN A N 1
ATOM 4413 C CA . GLN A 1 569 ? 24.984 10.809 -44.318 1.00 80.88 569 GLN A CA 1
ATOM 4414 C C . GLN A 1 569 ? 23.504 10.635 -44.701 1.00 80.88 569 GLN A C 1
ATOM 4416 O O . GLN A 1 569 ? 22.723 10.164 -43.877 1.00 80.88 569 GLN A O 1
ATOM 4421 N N . SER A 1 570 ? 23.116 11.003 -45.926 1.00 75.00 570 SER A N 1
ATOM 4422 C CA . SER A 1 570 ? 21.723 10.930 -46.390 1.00 75.00 570 SER A CA 1
ATOM 4423 C C . SER A 1 570 ? 21.245 9.515 -46.740 1.00 75.00 570 SER A C 1
ATOM 4425 O O . SER A 1 570 ? 20.063 9.215 -46.588 1.00 75.00 570 SER A O 1
ATOM 4427 N N . GLU A 1 571 ? 22.154 8.636 -47.165 1.00 68.69 571 GLU A N 1
ATOM 4428 C CA . GLU A 1 571 ? 21.837 7.267 -47.599 1.00 68.69 571 GLU A CA 1
ATOM 4429 C C . GLU A 1 571 ? 21.827 6.252 -46.442 1.00 68.69 571 GLU A C 1
ATOM 4431 O O . GLU A 1 571 ? 21.248 5.167 -46.548 1.00 68.69 571 GLU A O 1
ATOM 4436 N N . THR A 1 572 ? 22.457 6.578 -45.311 1.00 57.19 572 THR A N 1
ATOM 4437 C CA . THR A 1 572 ? 22.731 5.587 -44.266 1.00 57.19 572 THR A CA 1
ATOM 4438 C C . THR A 1 572 ? 21.591 5.469 -43.256 1.00 57.19 572 THR A C 1
ATOM 4440 O O . THR A 1 572 ? 21.481 6.262 -42.324 1.00 57.19 572 THR A O 1
ATOM 4443 N N . SER A 1 573 ? 20.798 4.399 -43.376 1.00 50.19 573 SER A N 1
ATOM 4444 C CA . SER A 1 573 ? 19.943 3.900 -42.287 1.00 50.19 573 SER A CA 1
ATOM 4445 C C . SER A 1 573 ? 20.452 2.611 -41.620 1.00 50.19 573 SER A C 1
ATOM 4447 O O . SER A 1 573 ? 19.885 2.233 -40.597 1.00 50.19 573 SER A O 1
ATOM 4449 N N . ALA A 1 574 ? 21.515 1.939 -42.111 1.00 47.53 574 ALA A N 1
ATOM 4450 C CA . ALA A 1 574 ? 21.889 0.636 -41.526 1.00 47.53 574 ALA A CA 1
ATOM 4451 C C . ALA A 1 574 ? 23.335 0.084 -41.657 1.00 47.53 574 ALA A C 1
ATOM 4453 O O . ALA A 1 574 ? 23.568 -0.967 -41.067 1.00 47.53 574 ALA A O 1
ATOM 4454 N N . GLN A 1 575 ? 24.313 0.684 -42.361 1.00 44.53 575 GLN A N 1
ATOM 4455 C CA . GLN A 1 575 ? 25.603 -0.025 -42.608 1.00 44.53 575 GLN A CA 1
ATOM 4456 C C . GLN A 1 575 ? 26.914 0.666 -42.190 1.00 44.53 575 GLN A C 1
ATOM 4458 O O . GLN A 1 575 ? 27.866 -0.036 -41.860 1.00 44.53 575 GLN A O 1
ATOM 4463 N N . LEU A 1 576 ? 26.985 1.995 -42.118 1.00 53.31 576 LEU A N 1
ATOM 4464 C CA . LEU A 1 576 ? 28.091 2.715 -41.469 1.00 53.31 576 LEU A CA 1
ATOM 4465 C C . LEU A 1 576 ? 27.533 3.416 -40.231 1.00 53.31 576 LEU A C 1
ATOM 4467 O O . LEU A 1 576 ? 26.426 3.951 -40.278 1.00 53.31 576 LEU A O 1
ATOM 4471 N N . SER A 1 577 ? 28.254 3.403 -39.106 1.00 61.28 577 SER A N 1
ATOM 4472 C CA . SER A 1 577 ? 27.785 4.113 -37.916 1.00 61.28 577 SER A CA 1
ATOM 4473 C C . SER A 1 577 ? 27.597 5.592 -38.280 1.00 61.28 577 SER A C 1
ATOM 4475 O O . SER A 1 577 ? 28.547 6.276 -38.664 1.00 61.28 577 SER A O 1
ATOM 4477 N N . SER A 1 578 ? 26.354 6.093 -38.199 1.00 69.69 578 SER A N 1
ATOM 4478 C CA . SER A 1 578 ? 25.993 7.490 -38.521 1.00 69.69 578 SER A CA 1
ATOM 4479 C C . SER A 1 578 ? 26.946 8.492 -37.849 1.00 69.69 578 SER A C 1
ATOM 4481 O O . SER A 1 578 ? 27.276 9.540 -38.401 1.00 69.69 578 SER A O 1
ATOM 4483 N N . GLN A 1 579 ? 27.477 8.109 -36.691 1.00 78.56 579 GLN A N 1
ATOM 4484 C CA . GLN A 1 579 ? 28.405 8.889 -35.895 1.00 78.56 579 GLN A CA 1
ATOM 4485 C C . GLN A 1 579 ? 29.812 9.001 -36.519 1.00 78.56 579 GLN A C 1
ATOM 4487 O O . GLN A 1 579 ? 30.396 10.082 -36.459 1.00 78.56 579 GLN A O 1
ATOM 4492 N N . ARG A 1 580 ? 30.352 7.955 -37.171 1.00 81.38 580 ARG A N 1
ATOM 4493 C CA . ARG A 1 580 ? 31.673 8.006 -37.834 1.00 81.38 580 ARG A CA 1
ATOM 4494 C C . ARG A 1 580 ? 31.667 8.967 -39.018 1.00 81.38 580 ARG A C 1
ATOM 4496 O O . ARG A 1 580 ? 32.609 9.737 -39.190 1.00 81.38 580 ARG A O 1
ATOM 4503 N N . ILE A 1 581 ? 30.588 8.961 -39.800 1.00 85.56 581 ILE A N 1
ATOM 4504 C CA . ILE A 1 581 ? 30.404 9.899 -40.916 1.00 85.56 581 ILE A CA 1
ATOM 4505 C C . ILE A 1 581 ? 30.286 11.337 -40.398 1.00 85.56 581 ILE A C 1
ATOM 4507 O O . ILE A 1 581 ? 30.955 12.226 -40.919 1.00 85.56 581 ILE A O 1
ATOM 4511 N N . LEU A 1 582 ? 29.518 11.563 -39.325 1.00 86.94 582 LEU A N 1
ATOM 4512 C CA . LEU A 1 582 ? 29.423 12.875 -38.674 1.00 86.94 582 LEU A CA 1
ATOM 4513 C C . LEU A 1 582 ? 30.780 13.372 -38.153 1.00 86.94 582 LEU A C 1
ATOM 4515 O O . LEU A 1 582 ? 31.102 14.547 -38.320 1.00 86.94 582 LEU A O 1
ATOM 4519 N N . TYR A 1 583 ? 31.592 12.488 -37.566 1.00 88.81 583 TYR A N 1
ATOM 4520 C CA . TYR A 1 583 ? 32.943 12.819 -37.111 1.00 88.81 583 TYR A CA 1
ATOM 4521 C C . TYR A 1 583 ? 33.851 13.243 -38.273 1.00 88.81 583 TYR A C 1
ATOM 4523 O O . TYR A 1 583 ? 34.490 14.295 -38.206 1.00 88.81 583 TYR A O 1
ATOM 4531 N N . LYS A 1 584 ? 33.881 12.466 -39.364 1.00 88.75 584 LYS A N 1
ATOM 4532 C CA . LYS A 1 584 ? 34.698 12.787 -40.544 1.00 88.75 584 LYS A CA 1
ATOM 4533 C C . LYS A 1 584 ? 34.233 14.071 -41.234 1.00 88.75 584 LYS A C 1
ATOM 4535 O O . LYS A 1 584 ? 35.069 14.879 -41.629 1.00 88.75 584 LYS A O 1
ATOM 4540 N N . LEU A 1 585 ? 32.922 14.314 -41.294 1.00 89.50 585 LEU A N 1
ATOM 4541 C CA . LEU A 1 585 ? 32.362 15.564 -41.808 1.00 89.50 585 LEU A CA 1
ATOM 4542 C C . LEU A 1 585 ? 32.764 16.763 -40.933 1.00 89.50 585 LEU A C 1
ATOM 4544 O O . LEU A 1 585 ? 33.208 17.776 -41.464 1.00 89.50 585 LEU A O 1
ATOM 4548 N N . ALA A 1 586 ? 32.700 16.632 -39.602 1.00 90.19 586 ALA A N 1
ATOM 4549 C CA . ALA A 1 586 ? 33.159 17.670 -38.676 1.00 90.19 586 ALA A CA 1
ATOM 4550 C C . ALA A 1 586 ? 34.657 17.976 -38.853 1.00 90.19 586 ALA A C 1
ATOM 4552 O O . ALA A 1 586 ? 35.055 19.142 -38.873 1.00 90.19 586 ALA A O 1
ATOM 4553 N N . LYS A 1 587 ? 35.483 16.935 -39.024 1.00 89.62 587 LYS A N 1
ATOM 4554 C CA . LYS A 1 587 ? 36.925 17.053 -39.286 1.00 89.62 587 LYS A CA 1
ATOM 4555 C C . LYS A 1 587 ? 37.200 17.777 -40.610 1.00 89.62 587 LYS A C 1
ATOM 4557 O O . LYS A 1 587 ? 38.023 18.690 -40.644 1.00 89.62 587 LYS A O 1
ATOM 4562 N N . ALA A 1 588 ? 36.475 17.431 -41.674 1.00 87.31 588 ALA A N 1
ATOM 4563 C CA . ALA A 1 588 ? 36.594 18.082 -42.978 1.00 87.31 588 ALA A CA 1
ATOM 4564 C C . ALA A 1 588 ? 36.180 19.565 -42.926 1.00 87.31 588 ALA A C 1
ATOM 4566 O O . ALA A 1 588 ? 36.915 20.423 -43.415 1.00 87.31 588 ALA A O 1
ATOM 4567 N N . SER A 1 589 ? 35.054 19.883 -42.272 1.00 88.75 589 SER A N 1
ATOM 4568 C CA . SER A 1 589 ? 34.602 21.265 -42.046 1.00 88.75 589 SER A CA 1
ATOM 4569 C C . SER A 1 589 ? 35.620 22.081 -41.247 1.00 88.75 589 SER A C 1
ATOM 4571 O O . SER A 1 589 ? 35.895 23.231 -41.586 1.00 88.75 589 SER A O 1
ATOM 4573 N N . PHE A 1 590 ? 36.240 21.476 -40.229 1.00 88.31 590 PHE A N 1
ATOM 4574 C CA . PHE A 1 590 ? 37.309 22.108 -39.458 1.00 88.31 590 PHE A CA 1
ATOM 4575 C C . PHE A 1 590 ? 38.525 22.456 -40.334 1.00 88.31 590 PHE A C 1
ATOM 4577 O O . PHE A 1 590 ? 39.064 23.556 -40.217 1.00 88.31 590 PHE A O 1
ATOM 4584 N N . TYR A 1 591 ? 38.933 21.573 -41.253 1.00 84.50 591 TYR A N 1
ATOM 4585 C CA . TYR A 1 591 ? 40.047 21.845 -42.175 1.00 84.50 591 TYR A CA 1
ATOM 4586 C C . TYR A 1 591 ? 39.720 22.922 -43.218 1.00 84.50 591 TYR A C 1
ATOM 4588 O O . TYR A 1 591 ? 40.604 23.698 -43.582 1.00 84.50 591 TYR A O 1
ATOM 4596 N N . GLU A 1 592 ? 38.458 23.040 -43.634 1.00 84.38 592 GLU A N 1
ATOM 4597 C CA . GLU A 1 592 ? 37.966 24.149 -44.471 1.00 84.38 592 GLU A CA 1
ATOM 4598 C C . GLU A 1 592 ? 37.730 25.454 -43.689 1.00 84.38 592 GLU A C 1
ATOM 4600 O O . GLU A 1 592 ? 37.297 26.450 -44.265 1.00 84.38 592 GLU A O 1
ATOM 4605 N N . LYS A 1 593 ? 38.055 25.483 -42.388 1.00 85.12 593 LYS A N 1
ATOM 4606 C CA . LYS A 1 593 ? 37.849 26.626 -41.481 1.00 85.12 593 LYS A CA 1
ATOM 4607 C C . LYS A 1 593 ? 36.378 27.029 -41.306 1.00 85.12 593 LYS A C 1
ATOM 4609 O O . LYS A 1 593 ? 36.096 28.116 -40.801 1.00 85.12 593 LYS A O 1
ATOM 4614 N N . ASP A 1 594 ? 35.441 26.146 -41.650 1.00 88.25 594 ASP A N 1
ATOM 4615 C CA . ASP A 1 594 ? 34.026 26.282 -41.301 1.00 88.25 594 ASP A CA 1
ATOM 4616 C C . ASP A 1 594 ? 33.803 25.755 -39.878 1.00 88.25 594 ASP A C 1
ATOM 4618 O O . ASP A 1 594 ? 33.285 24.663 -39.630 1.00 88.25 594 ASP A O 1
ATOM 4622 N N . TYR A 1 595 ? 34.282 26.536 -38.912 1.00 88.06 595 TYR A N 1
ATOM 4623 C CA . TYR A 1 595 ? 34.263 26.158 -37.502 1.00 88.06 595 TYR A CA 1
ATOM 4624 C C . TYR A 1 595 ? 32.847 26.110 -36.914 1.00 88.06 595 TYR A C 1
ATOM 4626 O O . TYR A 1 595 ? 32.613 25.376 -35.955 1.00 88.06 595 TYR A O 1
ATOM 4634 N N . VAL A 1 596 ? 31.896 26.855 -37.490 1.00 88.50 596 VAL A N 1
ATOM 4635 C CA . VAL A 1 596 ? 30.493 26.852 -37.048 1.00 88.50 596 VAL A CA 1
ATOM 4636 C C . VAL A 1 596 ? 29.859 25.503 -37.365 1.00 88.50 596 VAL A C 1
ATOM 4638 O O . VAL A 1 596 ? 29.289 24.868 -36.473 1.00 88.50 596 VAL A O 1
ATOM 4641 N N . GLU A 1 597 ? 30.012 25.028 -38.602 1.00 89.06 597 GLU A N 1
ATOM 4642 C CA . GLU A 1 597 ? 29.493 23.718 -38.988 1.00 89.06 597 GLU A CA 1
ATOM 4643 C C . GLU A 1 597 ? 30.255 22.586 -38.291 1.00 89.06 597 GLU A C 1
ATOM 4645 O O . GLU A 1 597 ? 29.636 21.655 -37.771 1.00 89.06 597 GLU A O 1
ATOM 4650 N N . ALA A 1 598 ? 31.582 22.698 -38.171 1.00 90.56 598 ALA A N 1
ATOM 4651 C CA . ALA A 1 598 ? 32.387 21.725 -37.435 1.00 90.56 598 ALA A CA 1
ATOM 4652 C C . ALA A 1 598 ? 31.912 21.570 -35.977 1.00 90.56 598 ALA A C 1
ATOM 4654 O O . ALA A 1 598 ? 31.743 20.445 -35.500 1.00 90.56 598 ALA A O 1
ATOM 4655 N N . LYS A 1 599 ? 31.619 22.684 -35.284 1.00 89.75 599 LYS A N 1
ATOM 4656 C CA . LYS A 1 599 ? 31.086 22.690 -33.910 1.00 89.75 599 LYS A CA 1
ATOM 4657 C C . LYS A 1 599 ? 29.692 22.060 -33.838 1.00 89.75 599 LYS A C 1
ATOM 4659 O O . LYS A 1 599 ? 29.432 21.247 -32.953 1.00 89.75 599 LYS A O 1
ATOM 4664 N N . ARG A 1 600 ? 28.800 22.379 -34.783 1.00 89.75 600 ARG A N 1
ATOM 4665 C CA . ARG A 1 600 ? 27.442 21.805 -34.842 1.00 89.75 600 ARG A CA 1
ATOM 4666 C C . ARG A 1 600 ? 27.462 20.283 -34.995 1.00 89.75 600 ARG A C 1
ATOM 4668 O O . ARG A 1 600 ? 26.643 19.591 -34.386 1.00 89.75 600 ARG A O 1
ATOM 4675 N N . LEU A 1 601 ? 28.369 19.771 -35.821 1.00 89.25 601 LEU A N 1
ATOM 4676 C CA . LEU A 1 601 ? 28.495 18.344 -36.104 1.00 89.25 601 LEU A CA 1
ATOM 4677 C C . LEU A 1 601 ? 29.176 17.594 -34.954 1.00 89.25 601 LEU A C 1
ATOM 4679 O O . LEU A 1 601 ? 28.671 16.560 -34.520 1.00 89.25 601 LEU A O 1
ATOM 4683 N N . ILE A 1 602 ? 30.276 18.126 -34.406 1.00 89.19 602 ILE A N 1
ATOM 4684 C CA . ILE A 1 602 ? 31.058 17.418 -33.381 1.00 89.19 602 ILE A CA 1
ATOM 4685 C C . ILE A 1 602 ? 30.304 17.259 -32.051 1.00 89.19 602 ILE A C 1
ATOM 4687 O O . ILE A 1 602 ? 30.480 16.250 -31.375 1.00 89.19 602 ILE A O 1
ATOM 4691 N N . VAL A 1 603 ? 29.402 18.185 -31.703 1.00 83.75 603 VAL A N 1
ATOM 4692 C CA . VAL A 1 603 ? 28.561 18.087 -30.490 1.00 83.75 603 VAL A CA 1
ATOM 4693 C C . VAL A 1 603 ? 27.569 16.917 -30.567 1.00 83.75 603 VAL A C 1
ATOM 4695 O O . VAL A 1 603 ? 27.294 16.253 -29.565 1.00 83.75 603 VAL A O 1
ATOM 4698 N N . GLN A 1 604 ? 27.049 16.615 -31.760 1.00 82.19 604 GLN A N 1
ATOM 4699 C CA . GLN A 1 604 ? 26.163 15.459 -31.966 1.00 82.19 604 GLN A CA 1
ATOM 4700 C C . GLN A 1 604 ? 26.921 14.136 -31.787 1.00 82.19 604 GLN A C 1
ATOM 4702 O O . GLN A 1 604 ? 26.373 13.153 -31.293 1.00 82.19 604 GLN A O 1
ATOM 4707 N N . VAL A 1 605 ? 28.203 14.137 -32.150 1.00 79.38 605 VAL A N 1
ATOM 4708 C CA . VAL A 1 605 ? 29.116 12.999 -32.020 1.00 79.38 605 VAL A CA 1
ATOM 4709 C C . VAL A 1 605 ? 29.522 12.805 -30.553 1.00 79.38 605 VAL A C 1
ATOM 4711 O O . VAL A 1 605 ? 29.361 11.711 -30.015 1.00 79.38 605 VAL A O 1
ATOM 4714 N N . SER A 1 606 ? 29.983 13.857 -29.867 1.00 70.81 606 SER A N 1
ATOM 4715 C CA . SER A 1 606 ? 30.547 13.771 -28.507 1.00 70.81 606 SER A CA 1
ATOM 4716 C C . SER A 1 606 ? 29.532 13.387 -27.420 1.00 70.81 606 SER A C 1
ATOM 4718 O O . SER A 1 606 ? 29.910 12.801 -26.403 1.00 70.81 606 SER A O 1
ATOM 4720 N N . THR A 1 607 ? 28.243 13.653 -27.645 1.00 66.69 607 THR A N 1
ATOM 4721 C CA . THR A 1 607 ? 27.147 13.308 -26.721 1.00 66.69 607 THR A CA 1
ATOM 4722 C C . THR A 1 607 ? 26.652 11.864 -26.847 1.00 66.69 607 THR A C 1
ATOM 4724 O O . THR A 1 607 ? 26.028 11.366 -25.911 1.00 66.69 607 THR A O 1
ATOM 4727 N N . SER A 1 608 ? 26.947 11.178 -27.960 1.00 59.47 608 SER A N 1
ATOM 4728 C CA . SER A 1 608 ? 26.289 9.909 -28.322 1.00 59.47 608 SER A CA 1
ATOM 4729 C C . SER A 1 608 ? 27.237 8.756 -28.698 1.00 59.47 608 SER A C 1
ATOM 4731 O O . SER A 1 608 ? 26.759 7.641 -28.904 1.00 59.47 608 SER A O 1
ATOM 4733 N N . TYR A 1 609 ? 28.554 8.982 -28.803 1.00 60.47 609 TYR A N 1
ATOM 4734 C CA . TYR A 1 609 ? 29.504 7.969 -29.290 1.00 60.47 609 TYR A CA 1
ATOM 4735 C C . TYR A 1 609 ? 29.744 6.825 -28.293 1.00 60.47 609 TYR A C 1
ATOM 4737 O O . TYR A 1 609 ? 30.315 7.047 -27.222 1.00 60.47 609 TYR A O 1
ATOM 4745 N N . SER A 1 610 ? 29.327 5.604 -28.648 1.00 52.56 610 SER A N 1
ATOM 4746 C CA . SER A 1 610 ? 29.416 4.409 -27.788 1.00 52.56 610 SER A CA 1
ATOM 4747 C C . SER A 1 610 ? 30.599 3.479 -28.088 1.00 52.56 610 SER A C 1
ATOM 4749 O O . SER A 1 610 ? 30.814 2.535 -27.333 1.00 52.56 610 SER A O 1
ATOM 4751 N N . GLU A 1 611 ? 31.351 3.701 -29.171 1.00 58.16 611 GLU A N 1
ATOM 4752 C CA . GLU A 1 611 ? 32.527 2.884 -29.518 1.00 58.16 611 GLU A CA 1
ATOM 4753 C C . GLU A 1 611 ? 33.766 3.288 -28.695 1.00 58.16 611 GLU A C 1
ATOM 4755 O O . GLU A 1 611 ? 34.085 4.474 -28.544 1.00 58.16 611 GLU A O 1
ATOM 4760 N N . GLU A 1 612 ? 34.467 2.282 -28.163 1.00 51.47 612 GLU A N 1
ATOM 4761 C CA . GLU A 1 612 ? 35.672 2.420 -27.338 1.00 51.47 612 GLU A CA 1
ATOM 4762 C C . GLU A 1 612 ? 36.780 3.179 -28.106 1.00 51.47 612 GLU A C 1
ATOM 4764 O O . GLU A 1 612 ? 37.069 2.883 -29.263 1.00 51.47 612 GLU A O 1
ATOM 4769 N N . GLY A 1 613 ? 37.368 4.218 -27.499 1.00 60.16 613 GLY A N 1
ATOM 4770 C CA . GLY A 1 613 ? 38.426 5.056 -28.098 1.00 60.16 613 GLY A CA 1
ATOM 4771 C C . GLY A 1 613 ? 37.955 6.216 -28.997 1.00 60.16 613 GLY A C 1
ATOM 4772 O O . GLY A 1 613 ? 38.537 7.303 -28.955 1.00 60.16 613 GLY A O 1
ATOM 4773 N N . ALA A 1 614 ? 36.856 6.063 -29.741 1.00 69.44 614 ALA A N 1
ATOM 4774 C CA . ALA A 1 614 ? 36.383 7.075 -30.699 1.00 69.44 614 ALA A CA 1
ATOM 4775 C C . ALA A 1 614 ? 35.796 8.342 -30.038 1.00 69.44 614 ALA A C 1
ATOM 4777 O O . ALA A 1 614 ? 35.935 9.455 -30.552 1.00 69.44 614 ALA A O 1
ATOM 4778 N N . LYS A 1 615 ? 35.233 8.211 -28.829 1.00 76.31 615 LYS A N 1
ATOM 4779 C CA . LYS A 1 615 ? 34.813 9.359 -28.003 1.00 76.31 615 LYS A CA 1
ATOM 4780 C C . LYS A 1 615 ? 35.982 10.298 -27.674 1.00 76.31 615 LYS A C 1
ATOM 4782 O O . LYS A 1 615 ? 35.812 11.517 -27.682 1.00 76.31 615 LYS A O 1
ATOM 4787 N N . GLY A 1 616 ? 37.172 9.741 -27.432 1.00 84.56 616 GLY A N 1
ATOM 4788 C CA . GLY A 1 616 ? 38.387 10.519 -27.188 1.00 84.56 616 GLY A CA 1
ATOM 4789 C C . GLY A 1 616 ? 38.776 11.360 -28.403 1.00 84.56 616 GLY A C 1
ATOM 4790 O O . GLY A 1 616 ? 39.028 12.554 -28.281 1.00 84.56 616 GLY A O 1
ATOM 4791 N N . GLN A 1 617 ? 38.725 10.765 -29.596 1.00 87.00 617 GLN A N 1
ATOM 4792 C CA . GLN A 1 617 ? 39.040 11.435 -30.864 1.00 87.00 617 GLN A CA 1
ATOM 4793 C C . GLN A 1 617 ? 38.087 12.600 -31.160 1.00 87.00 617 GLN A C 1
ATOM 4795 O O . GLN A 1 617 ? 38.530 13.669 -31.586 1.00 87.00 617 GLN A O 1
ATOM 4800 N N . ALA A 1 618 ? 36.791 12.416 -30.889 1.00 88.69 618 ALA A N 1
ATOM 4801 C CA . ALA A 1 618 ? 35.792 13.469 -31.036 1.00 88.69 618 ALA A CA 1
ATOM 4802 C C . ALA A 1 618 ? 36.047 14.645 -30.078 1.00 88.69 618 ALA A C 1
ATOM 4804 O O . ALA A 1 618 ? 35.997 15.797 -30.502 1.00 88.69 618 ALA A O 1
ATOM 4805 N N . ARG A 1 619 ? 36.3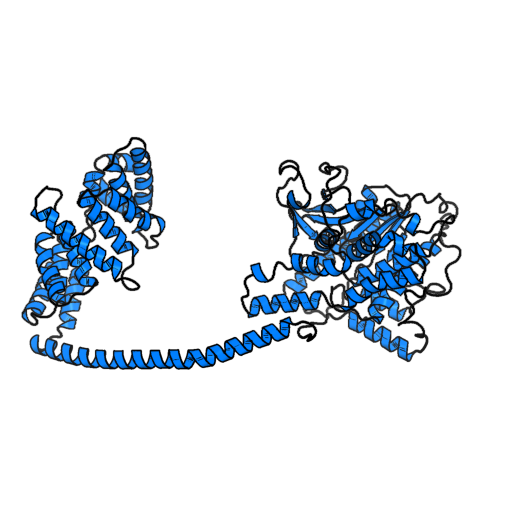91 14.361 -28.814 1.00 90.19 619 ARG A N 1
ATOM 4806 C CA . ARG A 1 619 ? 36.737 15.380 -27.808 1.00 90.19 619 ARG A CA 1
ATOM 4807 C C . ARG A 1 619 ? 38.013 16.151 -28.157 1.00 90.19 619 ARG A C 1
ATOM 4809 O O . ARG A 1 619 ? 38.040 17.371 -28.030 1.00 90.19 619 ARG A O 1
ATOM 4816 N N . ILE A 1 620 ? 39.047 15.478 -28.663 1.00 91.50 620 ILE A N 1
ATOM 4817 C CA . ILE A 1 620 ? 40.277 16.152 -29.112 1.00 91.50 620 ILE A CA 1
ATOM 4818 C C . ILE A 1 620 ? 39.995 17.099 -30.291 1.00 91.50 620 ILE A C 1
ATOM 4820 O O . ILE A 1 620 ? 40.483 18.230 -30.299 1.00 91.50 620 ILE A O 1
ATOM 4824 N N . LEU A 1 621 ? 39.164 16.683 -31.253 1.00 91.50 621 LEU A N 1
ATOM 4825 C CA . LEU A 1 621 ? 38.733 17.550 -32.353 1.00 91.50 621 LEU A CA 1
ATOM 4826 C C . LEU A 1 621 ? 37.859 18.721 -31.862 1.00 91.50 621 LEU A C 1
ATOM 4828 O O . LEU A 1 621 ? 38.066 19.852 -32.294 1.00 91.50 621 LEU A O 1
ATOM 4832 N N . GLU A 1 622 ? 36.929 18.481 -30.935 1.00 91.38 622 GLU A N 1
ATOM 4833 C CA . GLU A 1 622 ? 36.095 19.524 -30.318 1.00 91.38 622 GLU A CA 1
ATOM 4834 C C . GLU A 1 622 ? 36.950 20.588 -29.617 1.00 91.38 622 GLU A C 1
ATOM 4836 O O . GLU A 1 622 ? 36.735 21.784 -29.820 1.00 91.38 622 GLU A O 1
ATOM 4841 N N . SER A 1 623 ? 37.975 20.170 -28.869 1.00 91.31 623 SER A N 1
ATOM 4842 C CA . SER A 1 623 ? 38.931 21.094 -28.253 1.00 91.31 623 SER A CA 1
ATOM 4843 C C . SER A 1 623 ? 39.663 21.943 -29.298 1.00 91.31 623 SER A C 1
ATOM 4845 O O . SER A 1 623 ? 39.751 23.162 -29.147 1.00 91.31 623 SER A O 1
ATOM 4847 N N . ALA A 1 624 ? 40.123 21.338 -30.398 1.00 90.81 624 ALA A N 1
ATOM 4848 C CA . ALA A 1 624 ? 40.803 22.065 -31.470 1.00 90.81 624 ALA A CA 1
ATOM 4849 C C . ALA A 1 624 ? 39.887 23.083 -32.175 1.00 90.81 624 ALA A C 1
ATOM 4851 O O . ALA A 1 624 ? 40.332 24.188 -32.487 1.00 90.81 624 ALA A O 1
ATOM 4852 N N . ILE A 1 625 ? 38.606 22.746 -32.377 1.00 90.25 625 ILE A N 1
ATOM 4853 C CA . ILE A 1 625 ? 37.592 23.659 -32.931 1.00 90.25 625 ILE A CA 1
ATOM 4854 C C . ILE A 1 625 ? 37.387 24.863 -32.002 1.00 90.25 625 ILE A C 1
ATOM 4856 O O . ILE A 1 625 ? 37.416 26.002 -32.466 1.00 90.25 625 ILE A O 1
ATOM 4860 N N . LEU A 1 626 ? 37.230 24.625 -30.694 1.00 87.75 626 LEU A N 1
ATOM 4861 C CA . LEU A 1 626 ? 37.079 25.691 -29.696 1.00 87.75 626 LEU A CA 1
ATOM 4862 C C . LEU A 1 626 ? 38.308 26.607 -29.646 1.00 87.75 626 LEU A C 1
ATOM 4864 O O . LEU A 1 626 ? 38.180 27.817 -29.487 1.00 87.75 626 LEU A O 1
ATOM 4868 N N . LEU A 1 627 ? 39.504 26.043 -29.814 1.00 86.25 627 LEU A N 1
ATOM 4869 C CA . LEU A 1 627 ? 40.747 26.808 -29.798 1.00 86.25 627 LEU A CA 1
ATOM 4870 C C . LEU A 1 627 ? 40.938 27.678 -31.045 1.00 86.25 627 LEU A C 1
ATOM 4872 O O . LEU A 1 627 ? 41.554 28.741 -30.964 1.00 86.25 627 LEU A O 1
ATOM 4876 N N . ALA A 1 628 ? 40.412 27.229 -32.186 1.00 82.62 628 ALA A N 1
ATOM 4877 C CA . ALA A 1 628 ? 40.474 27.945 -33.456 1.00 82.62 628 ALA A CA 1
ATOM 4878 C C . ALA A 1 628 ? 39.520 29.158 -33.527 1.00 82.62 628 ALA A C 1
ATOM 4880 O O . ALA A 1 628 ? 39.711 30.022 -34.384 1.00 82.62 628 ALA A O 1
ATOM 4881 N N . GLN A 1 629 ? 38.540 29.259 -32.617 1.00 74.31 629 GLN A N 1
ATOM 4882 C CA . GLN A 1 629 ? 37.641 30.410 -32.445 1.00 74.31 629 GLN A CA 1
ATOM 4883 C C . GLN A 1 629 ? 37.818 31.040 -31.049 1.00 74.31 629 GLN A C 1
ATOM 4885 O O . GLN A 1 629 ? 36.979 30.846 -30.176 1.00 74.31 629 GLN A O 1
ATOM 4890 N N . PRO A 1 630 ? 38.913 31.769 -30.773 1.00 59.50 630 PRO A N 1
ATOM 4891 C CA . PRO A 1 630 ? 39.218 32.159 -29.402 1.00 59.50 630 PRO A CA 1
ATOM 4892 C C . PRO A 1 630 ? 38.312 33.292 -28.884 1.00 59.50 630 PRO A C 1
ATOM 4894 O O . PRO A 1 630 ? 38.521 34.462 -29.203 1.00 59.50 630 PRO A O 1
ATOM 4897 N N . SER A 1 631 ? 37.386 32.961 -27.980 1.00 61.97 631 SER A N 1
ATOM 4898 C CA . SER A 1 631 ? 36.906 33.867 -26.923 1.00 61.97 631 SER A CA 1
ATOM 4899 C C . SER A 1 631 ? 37.522 33.497 -25.560 1.00 61.97 631 SER A C 1
ATOM 4901 O O . SER A 1 631 ? 38.034 32.393 -25.352 1.00 61.97 631 SER A O 1
ATOM 4903 N N . GLN A 1 632 ? 37.524 34.426 -24.595 1.00 54.72 632 GLN A N 1
ATOM 4904 C CA . GLN A 1 632 ? 38.193 34.220 -23.298 1.00 54.72 632 GLN A CA 1
ATOM 4905 C C . GLN A 1 632 ? 37.556 33.084 -22.462 1.00 54.72 632 GLN A C 1
ATOM 4907 O O . GLN A 1 632 ? 38.262 32.408 -21.713 1.00 54.72 632 GLN A O 1
ATOM 4912 N N . SER A 1 633 ? 36.251 32.827 -22.624 1.00 59.44 633 SER A N 1
ATOM 4913 C CA . SER A 1 633 ? 35.525 31.707 -21.998 1.00 59.44 633 SER A CA 1
ATOM 4914 C C . SER A 1 633 ? 35.771 30.362 -22.699 1.00 59.44 633 SER A C 1
ATOM 4916 O O . SER A 1 633 ? 35.802 29.314 -22.047 1.00 59.44 633 SER A O 1
ATOM 4918 N N . GLU A 1 634 ? 36.008 30.372 -24.011 1.00 64.00 634 GLU A N 1
ATOM 4919 C CA . GLU A 1 634 ? 36.212 29.155 -24.806 1.00 64.00 634 GLU A CA 1
ATOM 4920 C C . GLU A 1 634 ? 37.586 28.511 -24.568 1.00 64.00 634 GLU A C 1
ATOM 4922 O O . GLU A 1 634 ? 37.690 27.290 -24.632 1.00 64.00 634 GLU A O 1
ATOM 4927 N N . ASN A 1 635 ? 38.608 29.269 -24.148 1.00 69.25 635 ASN A N 1
ATOM 4928 C CA . ASN A 1 635 ? 39.919 28.703 -23.787 1.00 69.25 635 ASN A CA 1
ATOM 4929 C C . ASN A 1 635 ? 39.868 27.750 -22.575 1.00 69.25 635 ASN A C 1
ATOM 4931 O O . ASN A 1 635 ? 40.484 26.687 -22.614 1.00 69.25 635 ASN A O 1
ATOM 4935 N N . ARG A 1 636 ? 39.133 28.104 -21.507 1.00 69.56 636 ARG A N 1
ATOM 4936 C CA . ARG A 1 636 ? 38.969 27.223 -20.328 1.00 69.56 636 ARG A CA 1
ATOM 4937 C C . ARG A 1 636 ? 38.141 25.984 -20.662 1.00 69.56 636 ARG A C 1
ATOM 4939 O O . ARG A 1 636 ? 38.408 24.898 -20.159 1.00 69.56 636 ARG A O 1
ATOM 4946 N N . THR A 1 637 ? 37.157 26.152 -21.540 1.00 82.38 637 THR A N 1
ATOM 4947 C CA . THR A 1 637 ? 36.318 25.051 -22.023 1.00 82.38 637 THR A CA 1
ATOM 4948 C C . THR A 1 637 ? 37.134 24.085 -22.889 1.00 82.38 637 THR A C 1
ATOM 4950 O O . THR A 1 637 ? 37.022 22.874 -22.722 1.00 82.38 637 THR A O 1
ATOM 4953 N N . ALA A 1 638 ? 38.015 24.602 -23.751 1.00 86.94 638 ALA A N 1
ATOM 4954 C CA . ALA A 1 638 ? 38.881 23.791 -24.603 1.00 86.94 638 ALA A CA 1
ATOM 4955 C C . ALA A 1 638 ? 39.873 22.922 -23.807 1.00 86.94 638 ALA A C 1
ATOM 4957 O O . ALA A 1 638 ? 40.086 21.775 -24.197 1.00 86.94 638 ALA A O 1
ATOM 4958 N N . GLU A 1 639 ? 40.427 23.425 -22.694 1.00 89.19 639 GLU A N 1
ATOM 4959 C CA . GLU A 1 639 ? 41.292 22.655 -21.777 1.00 89.19 639 GLU A CA 1
ATOM 4960 C C . GLU A 1 639 ? 40.520 21.486 -21.145 1.00 89.19 639 GLU A C 1
ATOM 4962 O O . GLU A 1 639 ? 40.946 20.341 -21.246 1.00 89.19 639 GLU A O 1
ATOM 4967 N N . SER A 1 640 ? 39.326 21.742 -20.595 1.00 89.38 640 SER A N 1
ATOM 4968 C CA . SER A 1 640 ? 38.481 20.692 -19.998 1.00 89.38 640 SER A CA 1
ATOM 4969 C C . SER A 1 640 ? 38.118 19.593 -21.003 1.00 89.38 640 SER A C 1
ATOM 4971 O O . SER A 1 640 ? 38.246 18.403 -20.714 1.00 89.38 640 SER A O 1
ATOM 4973 N N . VAL A 1 641 ? 37.683 19.989 -22.202 1.00 90.12 641 VAL A N 1
ATOM 4974 C CA . VAL A 1 641 ? 37.301 19.068 -23.284 1.00 90.12 641 VAL A CA 1
ATOM 4975 C C . VAL A 1 641 ? 38.514 18.271 -23.780 1.00 90.12 641 VAL A C 1
ATOM 4977 O O . VAL A 1 641 ? 38.395 17.078 -24.060 1.00 90.12 641 VAL A O 1
ATOM 4980 N N . PHE A 1 642 ? 39.694 18.897 -23.844 1.00 91.81 642 PHE A N 1
ATOM 4981 C CA . PHE A 1 642 ? 40.947 18.222 -24.181 1.00 91.81 642 PHE A CA 1
ATOM 4982 C C . PHE A 1 642 ? 41.296 17.140 -23.155 1.00 91.81 642 PHE A C 1
ATOM 4984 O O . PHE A 1 642 ? 41.557 16.001 -23.539 1.00 91.81 642 PHE A O 1
ATOM 4991 N N . THR A 1 643 ? 41.240 17.464 -21.861 1.00 89.81 643 THR A N 1
ATOM 4992 C CA . THR A 1 643 ? 41.519 16.515 -20.775 1.00 89.81 643 THR A CA 1
ATOM 4993 C C . THR A 1 643 ? 40.563 15.322 -20.807 1.00 89.81 643 THR A C 1
ATOM 4995 O O . THR A 1 643 ? 41.006 14.180 -20.686 1.00 89.81 643 THR A O 1
ATOM 4998 N N . GLU A 1 644 ? 39.265 15.548 -21.047 1.00 88.38 644 GLU A N 1
ATOM 4999 C CA . GLU A 1 644 ? 38.299 14.459 -21.260 1.00 88.38 644 GLU A CA 1
ATOM 5000 C C . GLU A 1 644 ? 38.694 13.550 -22.433 1.00 88.38 644 GLU A C 1
ATOM 5002 O O . GLU A 1 644 ? 38.588 12.327 -22.329 1.00 88.38 644 GLU A O 1
ATOM 5007 N N . GLY A 1 645 ? 39.161 14.136 -23.540 1.00 88.50 645 GLY A N 1
ATOM 5008 C CA . GLY A 1 645 ? 39.595 13.394 -24.721 1.00 88.50 645 GLY A CA 1
ATOM 5009 C C . GLY A 1 645 ? 40.841 12.546 -24.478 1.00 88.50 645 GLY A C 1
ATOM 5010 O O . GLY A 1 645 ? 40.866 11.370 -24.847 1.00 88.50 645 GLY A O 1
ATOM 5011 N N . VAL A 1 646 ? 41.846 13.114 -23.806 1.00 89.38 646 VAL A N 1
ATOM 5012 C CA . VAL A 1 646 ? 43.084 12.409 -23.437 1.00 89.38 646 VAL A CA 1
ATOM 5013 C C . VAL A 1 646 ? 42.794 11.254 -22.483 1.00 89.38 646 VAL A C 1
ATOM 5015 O O . VAL A 1 646 ? 43.329 10.163 -22.674 1.00 89.38 646 VAL A O 1
ATOM 5018 N N . ASN A 1 647 ? 41.921 11.459 -21.494 1.00 88.19 647 ASN A N 1
ATOM 5019 C CA . ASN A 1 647 ? 41.592 10.449 -20.486 1.00 88.19 647 ASN A CA 1
ATOM 5020 C C . ASN A 1 647 ? 40.925 9.191 -21.062 1.00 88.19 647 ASN A C 1
ATOM 5022 O O . ASN A 1 647 ? 40.926 8.156 -20.399 1.00 88.19 647 ASN A O 1
ATOM 5026 N N . ALA A 1 648 ? 40.393 9.254 -22.286 1.00 84.94 648 ALA A N 1
ATOM 5027 C CA . ALA A 1 648 ? 39.853 8.084 -22.972 1.00 84.94 648 ALA A CA 1
ATOM 5028 C C . ALA A 1 648 ? 40.944 7.076 -23.392 1.00 84.94 648 ALA A C 1
ATOM 5030 O O . ALA A 1 648 ? 40.700 5.876 -23.335 1.00 84.94 648 ALA A O 1
ATOM 5031 N N . ASP A 1 649 ? 42.135 7.546 -23.788 1.00 86.44 649 ASP A N 1
ATOM 5032 C CA . ASP A 1 649 ? 43.323 6.705 -24.019 1.00 86.44 649 ASP A CA 1
ATOM 5033 C C . ASP A 1 649 ? 44.611 7.511 -23.747 1.00 86.44 649 ASP A C 1
ATOM 5035 O O . ASP A 1 649 ? 45.241 8.059 -24.666 1.00 86.44 649 ASP A O 1
ATOM 5039 N N . PRO A 1 650 ? 45.028 7.603 -22.471 1.00 86.69 650 PRO A N 1
ATOM 5040 C CA . PRO A 1 650 ? 46.143 8.459 -22.076 1.00 86.69 650 PRO A CA 1
ATOM 5041 C C . PRO A 1 650 ? 47.464 8.071 -22.742 1.00 86.69 650 PRO A C 1
ATOM 5043 O O . PRO A 1 650 ? 48.295 8.931 -23.038 1.00 86.69 650 PRO A O 1
ATOM 5046 N N . LYS A 1 651 ? 47.683 6.770 -22.976 1.00 87.38 651 LYS A N 1
ATOM 5047 C CA . LYS A 1 651 ? 48.936 6.261 -23.544 1.00 87.38 651 LYS A CA 1
ATOM 5048 C C . LYS A 1 651 ? 49.026 6.601 -25.028 1.00 87.38 651 LYS A C 1
ATOM 5050 O O . LYS A 1 651 ? 50.084 7.048 -25.472 1.00 87.38 651 LYS A O 1
ATOM 5055 N N . PHE A 1 652 ? 47.935 6.431 -25.773 1.00 87.88 652 PHE A N 1
ATOM 5056 C CA . PHE A 1 652 ? 47.865 6.804 -27.182 1.00 87.88 652 PHE A CA 1
ATOM 5057 C C . PHE A 1 652 ? 48.072 8.308 -27.373 1.00 87.88 652 PHE A C 1
ATOM 5059 O O . PHE A 1 652 ? 48.994 8.709 -28.084 1.00 87.88 652 PHE A O 1
ATOM 5066 N N . TRP A 1 653 ? 47.295 9.151 -26.686 1.00 88.50 653 TRP A N 1
ATOM 5067 C CA . TRP A 1 653 ? 47.361 10.601 -26.888 1.00 88.50 653 TRP A CA 1
ATOM 5068 C C . TRP A 1 653 ? 48.693 11.209 -26.447 1.00 88.50 653 TRP A C 1
ATOM 5070 O O . TRP A 1 653 ? 49.215 12.083 -27.138 1.00 88.50 653 TRP A O 1
ATOM 5080 N N . ARG A 1 654 ? 49.319 10.698 -25.377 1.00 86.12 654 ARG A N 1
ATOM 5081 C CA . ARG A 1 654 ? 50.689 11.103 -25.013 1.00 86.12 654 ARG A CA 1
ATOM 5082 C C . ARG A 1 654 ? 51.698 10.755 -26.105 1.00 86.12 654 ARG A C 1
ATOM 5084 O O . ARG A 1 654 ? 52.571 11.564 -26.399 1.00 86.12 654 ARG A O 1
ATOM 5091 N N . GLN A 1 655 ? 51.582 9.595 -26.749 1.00 87.62 655 GLN A N 1
ATOM 5092 C CA . GLN A 1 655 ? 52.467 9.253 -27.866 1.00 87.62 655 GLN A CA 1
ATOM 5093 C C . GLN A 1 655 ? 52.241 10.148 -29.091 1.00 87.62 655 GLN A C 1
ATOM 5095 O O . GLN A 1 655 ? 53.215 10.477 -29.761 1.00 87.62 655 GLN A O 1
ATOM 5100 N N . ILE A 1 656 ? 51.001 10.563 -29.366 1.00 87.69 656 ILE A N 1
ATOM 5101 C CA . ILE A 1 656 ? 50.688 11.496 -30.459 1.00 87.69 656 ILE A CA 1
ATOM 5102 C C . ILE A 1 656 ? 51.256 12.899 -30.171 1.00 87.69 656 ILE A C 1
ATOM 5104 O O . ILE A 1 656 ? 51.994 13.439 -30.990 1.00 87.69 656 ILE A O 1
ATOM 5108 N N . PHE A 1 657 ? 50.952 13.485 -29.007 1.00 85.69 657 PHE A N 1
ATOM 5109 C CA . PHE A 1 657 ? 51.294 14.883 -28.698 1.00 85.69 657 PHE A CA 1
ATOM 5110 C C . PHE A 1 657 ? 52.720 15.094 -28.160 1.00 85.69 657 PHE A C 1
ATOM 5112 O O . PHE A 1 657 ? 53.306 16.146 -28.412 1.00 85.69 657 PHE A O 1
ATOM 5119 N N . LEU A 1 658 ? 53.285 14.124 -27.429 1.00 82.62 658 LEU A N 1
ATOM 5120 C CA . LEU A 1 658 ? 54.635 14.213 -26.840 1.00 82.62 658 LEU A CA 1
ATOM 5121 C C . LEU A 1 658 ? 55.645 13.309 -27.554 1.00 82.62 658 LEU A C 1
ATOM 5123 O O . LEU A 1 658 ? 56.798 13.685 -27.726 1.00 82.62 658 LEU A O 1
ATOM 5127 N N . GLY A 1 659 ? 55.217 12.114 -27.971 1.00 75.19 659 GLY A N 1
ATOM 5128 C CA . GLY A 1 659 ? 56.087 11.108 -28.590 1.00 75.19 659 GLY A CA 1
ATOM 5129 C C . GLY A 1 659 ? 56.278 11.246 -30.104 1.00 75.19 659 GLY A C 1
ATOM 5130 O O . GLY A 1 659 ? 57.020 10.458 -30.683 1.00 75.19 659 GLY A O 1
ATOM 5131 N N . GLY A 1 660 ? 55.592 12.189 -30.763 1.00 74.44 660 GLY A N 1
ATOM 5132 C CA . GLY A 1 660 ? 55.664 12.390 -32.217 1.00 74.44 660 GLY A CA 1
ATOM 5133 C C . GLY A 1 660 ? 55.122 11.222 -33.052 1.00 74.44 660 GLY A C 1
ATOM 5134 O O . GLY A 1 660 ? 55.397 11.135 -34.251 1.00 74.44 660 GLY A O 1
ATOM 5135 N N . ARG A 1 661 ? 54.366 10.298 -32.442 1.00 81.62 661 ARG A N 1
ATOM 5136 C CA . ARG A 1 661 ? 53.760 9.161 -33.141 1.00 81.62 661 ARG A CA 1
ATOM 5137 C C . ARG A 1 661 ? 52.697 9.676 -34.112 1.00 81.62 661 ARG A C 1
ATOM 5139 O O . ARG A 1 661 ? 51.844 10.473 -33.739 1.00 81.62 661 ARG A O 1
ATOM 5146 N N . LYS A 1 662 ? 52.699 9.166 -35.345 1.00 79.38 662 LYS A N 1
ATOM 5147 C CA . LYS A 1 662 ? 51.637 9.429 -36.327 1.00 79.38 662 LYS A CA 1
ATOM 5148 C C . LYS A 1 662 ? 50.602 8.311 -36.316 1.00 79.38 662 LYS A C 1
ATOM 5150 O O . LYS A 1 662 ? 50.970 7.135 -36.341 1.00 79.38 662 LYS A O 1
ATOM 5155 N N . ASN A 1 663 ? 49.319 8.668 -36.333 1.00 81.38 663 ASN A N 1
ATOM 5156 C CA . ASN A 1 663 ? 48.258 7.715 -36.640 1.00 81.38 663 ASN A CA 1
ATOM 5157 C C . ASN A 1 663 ? 48.060 7.652 -38.159 1.00 81.38 663 ASN A C 1
ATOM 5159 O O . ASN A 1 663 ? 47.526 8.579 -38.754 1.00 81.38 663 ASN A O 1
ATOM 5163 N N . ARG A 1 664 ? 48.511 6.563 -38.784 1.00 74.94 664 ARG A N 1
ATOM 5164 C CA . ARG A 1 664 ? 48.454 6.385 -40.245 1.00 74.94 664 ARG A CA 1
ATOM 5165 C C . ARG A 1 664 ? 47.059 6.024 -40.765 1.00 74.94 664 ARG A C 1
ATOM 5167 O O . ARG A 1 664 ? 46.806 6.184 -41.948 1.00 74.94 664 ARG A O 1
ATOM 5174 N N . SER A 1 665 ? 46.175 5.538 -39.891 1.00 73.94 665 SER A N 1
ATOM 5175 C CA . SER A 1 665 ? 44.801 5.147 -40.246 1.00 73.94 665 SER A CA 1
ATOM 5176 C C . SER A 1 665 ? 43.794 6.297 -40.147 1.00 73.94 665 SER A C 1
ATOM 5178 O O . SER A 1 665 ? 42.791 6.291 -40.845 1.00 73.94 665 SER A O 1
ATOM 5180 N N . ASP A 1 666 ? 44.068 7.280 -39.286 1.00 80.25 666 ASP A N 1
ATOM 5181 C CA . ASP A 1 666 ? 43.297 8.518 -39.152 1.00 80.25 666 ASP A CA 1
ATOM 5182 C C . ASP A 1 666 ? 44.245 9.642 -38.699 1.00 80.25 666 ASP A C 1
ATOM 5184 O O . ASP A 1 666 ? 44.536 9.759 -37.501 1.00 80.25 666 ASP A O 1
ATOM 5188 N N . PRO A 1 667 ? 44.810 10.421 -39.637 1.00 81.62 667 PRO A N 1
ATOM 5189 C CA . PRO A 1 667 ? 45.847 11.402 -39.329 1.00 81.62 667 PRO A CA 1
ATOM 5190 C C . PRO A 1 667 ? 45.358 12.539 -38.420 1.00 81.62 667 PRO A C 1
ATOM 5192 O O . PRO A 1 667 ? 44.299 13.125 -38.640 1.00 81.62 667 PRO A O 1
ATOM 5195 N N . TYR A 1 668 ? 46.162 12.906 -37.415 1.00 82.12 668 TYR A N 1
ATOM 5196 C CA . TYR A 1 668 ? 45.871 14.016 -36.492 1.00 82.12 668 TYR A CA 1
ATOM 5197 C C . TYR A 1 668 ? 46.757 15.244 -36.707 1.00 82.12 668 TYR A C 1
ATOM 5199 O O . TYR A 1 668 ? 46.582 16.230 -35.997 1.00 82.12 668 TYR A O 1
ATOM 5207 N N . ASP A 1 669 ? 47.679 15.223 -37.672 1.00 76.12 669 ASP A N 1
ATOM 5208 C CA . ASP A 1 669 ? 48.751 16.221 -37.822 1.00 76.12 669 ASP A CA 1
ATOM 5209 C C . ASP A 1 669 ? 48.220 17.672 -37.807 1.00 76.12 669 ASP A C 1
ATOM 5211 O O . ASP A 1 669 ? 48.761 18.540 -37.123 1.00 76.12 669 ASP A O 1
ATOM 5215 N N . ASN A 1 670 ? 47.091 17.927 -38.470 1.00 74.75 670 ASN A N 1
ATOM 5216 C CA . ASN A 1 670 ? 46.456 19.246 -38.514 1.00 74.75 670 ASN A CA 1
ATOM 5217 C C . ASN A 1 670 ? 45.786 19.651 -37.186 1.00 74.75 670 ASN A C 1
ATOM 5219 O O . ASN A 1 670 ? 45.838 20.815 -36.793 1.00 74.75 670 ASN A O 1
ATOM 5223 N N . ILE A 1 671 ? 45.174 18.693 -36.486 1.00 85.19 671 ILE A N 1
ATOM 5224 C CA . ILE A 1 671 ? 44.548 18.897 -35.169 1.00 85.19 671 ILE A CA 1
ATOM 5225 C C . ILE A 1 671 ? 45.638 19.166 -34.124 1.00 85.19 671 ILE A C 1
ATOM 5227 O O . ILE A 1 671 ? 45.542 20.122 -33.355 1.00 85.19 671 ILE A O 1
ATOM 5231 N N . VAL A 1 672 ? 46.721 18.383 -34.165 1.00 84.12 672 VAL A N 1
ATOM 5232 C CA . VAL A 1 672 ? 47.919 18.566 -33.337 1.00 84.12 672 VAL A CA 1
ATOM 5233 C C . VAL A 1 672 ? 48.534 19.941 -33.579 1.00 84.12 672 VAL A C 1
ATOM 5235 O O . VAL A 1 672 ? 48.869 20.632 -32.620 1.00 84.12 672 VAL A O 1
ATOM 5238 N N . ARG A 1 673 ? 48.614 20.391 -34.839 1.00 81.75 673 ARG A N 1
ATOM 5239 C CA . ARG A 1 673 ? 49.139 21.721 -35.176 1.00 81.75 673 ARG A CA 1
ATOM 5240 C C . ARG A 1 673 ? 48.309 22.861 -34.585 1.00 81.75 673 ARG A C 1
ATOM 5242 O O . ARG A 1 673 ? 48.887 23.853 -34.156 1.00 81.75 673 ARG A O 1
ATOM 5249 N N . VAL A 1 674 ? 46.978 22.745 -34.579 1.00 83.62 674 VAL A N 1
ATOM 5250 C CA . VAL A 1 674 ? 46.086 23.783 -34.026 1.00 83.62 674 VAL A CA 1
ATOM 5251 C C . VAL A 1 674 ? 46.153 23.832 -32.503 1.00 83.62 674 VAL A C 1
ATOM 5253 O O . VAL A 1 674 ? 46.195 24.917 -31.929 1.00 83.62 674 VAL A O 1
ATOM 5256 N N . LEU A 1 675 ? 46.197 22.674 -31.845 1.00 85.81 675 LEU A N 1
ATOM 5257 C CA . LEU A 1 675 ? 46.344 22.610 -30.391 1.00 85.81 675 LEU A CA 1
ATOM 5258 C C . LEU A 1 675 ? 47.744 23.060 -29.935 1.00 85.81 675 LEU A C 1
ATOM 5260 O O . LEU A 1 675 ? 47.882 23.648 -28.861 1.00 85.81 675 LEU A O 1
ATOM 5264 N N . GLY A 1 676 ? 48.762 22.848 -30.775 1.00 82.31 676 GLY A N 1
ATOM 5265 C CA . GLY A 1 676 ? 50.098 23.425 -30.635 1.00 82.31 676 GLY A CA 1
ATOM 5266 C C . GLY A 1 676 ? 50.735 23.156 -29.271 1.00 82.31 676 GLY A C 1
ATOM 5267 O O . GLY A 1 676 ? 50.564 22.090 -28.679 1.00 82.31 676 GLY A O 1
ATOM 5268 N N . ASP A 1 677 ? 51.456 24.146 -28.743 1.00 81.19 677 ASP A N 1
ATOM 5269 C CA . ASP A 1 677 ? 52.125 24.028 -27.442 1.00 81.19 677 ASP A CA 1
ATOM 5270 C C . ASP A 1 677 ? 51.148 23.994 -26.255 1.00 81.19 677 ASP A C 1
ATOM 5272 O O . ASP A 1 677 ? 51.502 23.484 -25.192 1.00 81.19 677 ASP A O 1
ATOM 5276 N N . LYS A 1 678 ? 49.890 24.440 -26.428 1.00 86.25 678 LYS A N 1
ATOM 5277 C CA . LYS A 1 678 ? 48.876 24.335 -25.363 1.00 86.25 678 LYS A CA 1
ATOM 5278 C C . LYS A 1 678 ? 48.583 22.881 -25.004 1.00 86.25 678 LYS A C 1
ATOM 5280 O O . LYS A 1 678 ? 48.454 22.585 -23.823 1.00 86.25 678 LYS A O 1
ATOM 5285 N N . ALA A 1 679 ? 48.551 21.974 -25.984 1.00 86.31 679 ALA A N 1
ATOM 5286 C CA . ALA A 1 679 ? 48.374 20.545 -25.716 1.00 86.31 679 ALA A CA 1
ATOM 5287 C C . ALA A 1 679 ? 49.471 19.984 -24.803 1.00 86.31 679 ALA A C 1
ATOM 5289 O O . ALA A 1 679 ? 49.175 19.181 -23.925 1.00 86.31 679 ALA A O 1
ATOM 5290 N N . LYS A 1 680 ? 50.728 20.416 -24.982 1.00 84.81 680 LYS A N 1
ATOM 5291 C CA . LYS A 1 680 ? 51.849 19.979 -24.134 1.00 84.81 680 LYS A CA 1
ATOM 5292 C C . LYS A 1 680 ? 51.680 20.487 -22.706 1.00 84.81 680 LYS A C 1
ATOM 5294 O O . LYS A 1 680 ? 51.717 19.690 -21.778 1.00 84.81 680 LYS A O 1
ATOM 5299 N N . ILE A 1 681 ? 51.377 21.779 -22.552 1.00 85.38 681 ILE A N 1
ATOM 5300 C CA . ILE A 1 681 ? 51.119 22.404 -21.245 1.00 85.38 681 ILE A CA 1
ATOM 5301 C C . ILE A 1 681 ? 49.966 21.697 -20.518 1.00 85.38 681 ILE A C 1
ATOM 5303 O O . ILE A 1 681 ? 50.051 21.439 -19.323 1.00 85.38 681 ILE A O 1
ATOM 5307 N N . TRP A 1 682 ? 48.886 21.366 -21.227 1.00 89.62 682 TRP A N 1
ATOM 5308 C CA . TRP A 1 682 ? 47.731 20.671 -20.651 1.00 89.62 682 TRP A CA 1
ATOM 5309 C C . TRP A 1 682 ? 47.977 19.197 -20.329 1.00 89.62 682 TRP A C 1
ATOM 5311 O O . TRP A 1 682 ? 47.250 18.646 -19.515 1.00 89.62 682 TRP A O 1
ATOM 5321 N N . LEU A 1 683 ? 48.951 18.549 -20.973 1.00 85.31 683 LEU A N 1
ATOM 5322 C CA . LEU A 1 683 ? 49.355 17.173 -20.661 1.00 85.31 683 LEU A CA 1
ATOM 5323 C C . LEU A 1 683 ? 50.328 17.089 -19.477 1.00 85.31 683 LEU A C 1
ATOM 5325 O O . LEU A 1 683 ? 50.444 16.019 -18.875 1.00 85.31 683 LEU A O 1
ATOM 5329 N N . GLU A 1 684 ? 51.065 18.171 -19.212 1.00 79.12 684 GLU A N 1
ATOM 5330 C CA . GLU A 1 684 ? 51.997 18.309 -18.086 1.00 79.12 684 GLU A CA 1
ATOM 5331 C C . GLU A 1 684 ? 51.298 18.711 -16.778 1.00 79.12 684 GLU A C 1
ATOM 5333 O O . GLU A 1 684 ? 51.768 18.330 -15.705 1.00 79.12 684 GLU A O 1
ATOM 5338 N N . LYS A 1 685 ? 50.195 19.464 -16.874 1.00 76.38 685 LYS A N 1
ATOM 5339 C CA . LYS A 1 685 ? 49.250 19.706 -15.773 1.00 76.38 685 LYS A CA 1
ATOM 5340 C C . LYS A 1 685 ? 48.436 18.455 -15.454 1.00 76.38 685 LYS A C 1
ATOM 5342 O O . LYS A 1 685 ? 48.143 18.269 -14.252 1.00 76.38 685 LYS A O 1
#

Foldseek 3Di:
DDDPDLPPLPDPFQAEEEWQFAQAQLSLLLVLLLVVLQQQFDDPNHGSQLRYAEYQAFQSRLLNLLLCLLCVVQCNDDLVSVLVSCVLVLVQLQPFLPLLLVLLVVLCVVVVPDCVVSDFSLVSQLVSCCSRFPQAFLVNSCVVPVSHHWYWLWWAWPPPRFIWTATQQFIWTHFPVPTQDRPGDQGSATSSNSNSLQNQAVLRHWFDKDACVNGVNPDCVSVPPRITGIHHRLLPARFSVVRVVRVVPTLAYETEALQADPDPDPPDPCPDPSSVVVNVSSVNSVVRNVVSVVVCVVSVYLYQHLCDAADDLLCLAPSLLSNLSSLQHSDSGRDDLLNSLSSSSSSNSSSNVSCVVSVSPPDDDSDDRPSRDPPRPPCVPPVSNVVSSVVSNCSSDDDNSNDDVVDCSVVVSVVVVVVVVVVCVVVVVVVVVVVVVVVVVVVVVVVVVVVVQVVLCVLLVNDRLVVLLVVLVVCVVVVVLVVSLVSLVSSCVSDVLALSSLQSNLSSCLLVLNLVVSQVSLVSSCVSPPDLVSLLSNLQSLLSVQDLDDDPSSLVSLVSSLVSLVVSLVPDPDDDDNLVSLQSNLVSCVSVVVLVSNLVSLVVNLVDPDDQLVNLVSLLSNLLSLLSVDDPVSPVVSLVSNVVSCVSPVVVVCCVQPVVDADSVRGCVVSSVSCDCVSVVSNVD

Secondary structure (DSSP, 8-state):
-----TTSS-S----EEEEE---HHHHHHHHHHHHHHHHH-EETTEETTTTEEEEEE-THHHHHHHHHHHTHHHHTS-HHHHHHHHHHHHHHHHT-HHHHHHHHHHHHHHTT--HHHH--HHHHHHHHHHHHHTT-BHHHHHHH-TTSPEEEEEEEETTT--EEEEETTEEEES-TTTPPPP-TT----BHHHHHHHHT--TTTSPPEEEEHHHHT-S-TTTSSSSEEEEEETHHHHTTSHHHHHHH---SEEEEEE-PPP------S---SHHHHHHHHHHHHHHHHHHHHHHHHGGG--EEEETT----GGG--S-HHHHTTGGGS--SSSPPPHHHHHHHHHHHHHHHHHHHHHTTS-SS--SS--GGGTTTTTTTTSHHHHHHHHHHHHHHTSPP-----TTSHHHHHHHHHHHHHHHHHHHHHHHHHHHHHHHHHHHHHHHHHHHHHHHHHHHHTTTS-HHHHHHHHHHHHHHT-HHHHHHHHHHHHHH-TT-HHHHHHHHHHHHHTT-HHHHHHHHHHHHHHS--HHHHHHHHHHHHHHS-SS--TTHHHHHHHHHHHHHHHHHH-SSSS-HHHHHHHHHHHHHHTT-HHHHHHHHHHHHTT--STTHHHHHHHHHHHHHHHS--HHHHHHHHHHHHHHHHHSHHHHHHHHTS----SSS--HHHHHHHHHHHHHHHH-